Protein AF-0000000085126421 (afdb_homodimer)

pLDDT: mean 94.34, std 12.96, range [20.88, 98.94]

Sequence (700 aa):
MHEAPRPALPPIGCNGSGVQRSSRHQPIGLQELPIREQFRLVSETGVFDCFDRLPLRHQLADHESAIAEFKLPVHTASWFYRLGEDEVLLAGNLRICREIGVRCHNIMTFKHHRDGHVLSDVEIAEHYLRVYDDAMGLGVEPSFALHVNTWTEDFLRVRSVAGRVQARGVPFHFTLDYSHVNFKIGNPAELDRSGVRRLLERGELALDPFEPGSLCEQWLDMGIVRWAQLRAAGPNQPLNLWHRNEDGSPGRGIQYPMLRPGPGEWHSPWHAYLLEPSKEAIRKVLACHHAQPHSPLRYLTTEFTNLPDYGLGAGYDLLEQNVAAARFMRQAWDEICTRPVLRASCEGASMHEAPRPALPPIGCNGSGVQRSSRHQPIGLQELPIREQFRLVSETGVFDCFDRLPLRHQLADHESAIAEFKLPVHTASWFYRLGEDEVLLAGNLRICREIGVRCHNIMTFKHHRDGHVLSDVEIAEHYLRVYDDAMGLGVEPSFALHVNTWTEDFLRVRSVAGRVQARGVPFHFTLDYSHVNFKIGNPAELDRSGVRRLLERGELALDPFEPGSLCEQWLDMGIVRWAQLRAAGPNQPLNLWHRNEDGSPGRGIQYPMLRPGPGEWHSPWHAYLLEPSKEAIRKVLACHHAQPHSPLRYLTTEFTNLPDYGLGAGYDLLEQNVAAARFMRQAWDEICTRPVLRASCEGAS

Radius of gyration: 28.37 Å; Cα contacts (8 Å, |Δi|>4): 1391; chains: 2; bounding box: 60×85×70 Å

Nearest PDB structures (foldseek):
  4lsb-assembly1_B  TM=5.476E-01  e=4.445E-04  Burkholderia cenocepacia J2315
  5dmy-assembly1_B  TM=4.254E-01  e=6.300E-05  Bifidobacterium bifidum
  1s2w-assembly1_A  TM=4.876E-01  e=1.602E-03  Mytilus edulis
  6uaz-assembly2_B  TM=4.972E-01  e=2.705E-01  Blastomyces gilchristii
  8vpo-assembly1_A  TM=4.157E-01  e=1.171E+00  Paramaledivibacter caminithermalis

Organism: Delftia acidovorans (strain DSM 14801 / SPH-1) (NCBI:txid398578)

Structure (mmCIF, N/CA/C/O backbone):
data_AF-0000000085126421-model_v1
#
loop_
_entity.id
_entity.type
_entity.pdbx_description
1 polymer 'Xylose isomerase'
#
loop_
_atom_site.group_PDB
_atom_site.id
_atom_site.type_symbol
_atom_site.label_atom_id
_atom_site.label_alt_id
_atom_site.label_comp_id
_atom_site.label_asym_id
_atom_site.label_entity_id
_atom_site.label_seq_id
_atom_site.pdbx_PDB_ins_code
_atom_site.Cartn_x
_atom_site.Cartn_y
_atom_site.Cartn_z
_atom_site.occupancy
_atom_site.B_iso_or_equiv
_atom_site.auth_seq_id
_atom_site.auth_comp_id
_atom_site.auth_asym_id
_atom_site.auth_atom_id
_atom_site.pdbx_PDB_model_num
ATOM 1 N N . MET A 1 1 ? 16.312 2.24 -37.75 1 30.62 1 MET A N 1
ATOM 2 C CA . MET A 1 1 ? 16.25 1.363 -36.562 1 30.62 1 MET A CA 1
ATOM 3 C C . MET A 1 1 ? 14.797 1.04 -36.219 1 30.62 1 MET A C 1
ATOM 5 O O . MET A 1 1 ? 14 1.944 -36 1 30.62 1 MET A O 1
ATOM 9 N N . HIS A 1 2 ? 14.211 0.003 -36.688 1 38.09 2 HIS A N 1
ATOM 10 C CA . HIS A 1 2 ? 12.812 -0.392 -36.562 1 38.09 2 HIS A CA 1
ATOM 11 C C . HIS A 1 2 ? 12.367 -0.439 -35.125 1 38.09 2 HIS A C 1
ATOM 13 O O . HIS A 1 2 ? 13.008 -1.086 -34.281 1 38.09 2 HIS A O 1
ATOM 19 N N . GLU A 1 3 ? 11.789 0.555 -34.531 1 46.78 3 GLU A N 1
ATOM 20 C CA . GLU A 1 3 ? 11.258 0.631 -33.188 1 46.78 3 GLU A CA 1
ATOM 21 C C . GLU A 1 3 ? 10.492 -0.642 -32.812 1 46.78 3 GLU A C 1
ATOM 23 O O . GLU A 1 3 ? 9.609 -1.073 -33.562 1 46.78 3 GLU A O 1
ATOM 28 N N . ALA A 1 4 ? 11.141 -1.627 -32.281 1 54.75 4 ALA A N 1
ATOM 29 C CA . ALA A 1 4 ? 10.484 -2.859 -31.859 1 54.75 4 ALA A CA 1
ATOM 30 C C . ALA A 1 4 ? 9.078 -2.576 -31.344 1 54.75 4 ALA A C 1
ATOM 32 O O . ALA A 1 4 ? 8.852 -1.561 -30.672 1 54.75 4 ALA A O 1
ATOM 33 N N . PRO A 1 5 ? 8.016 -3.15 -31.922 1 63.41 5 PRO A N 1
ATOM 34 C CA . PRO A 1 5 ? 6.621 -2.92 -31.531 1 63.41 5 PRO A CA 1
ATOM 35 C C . PRO A 1 5 ? 6.414 -2.982 -30.031 1 63.41 5 PRO A C 1
ATOM 37 O O . PRO A 1 5 ? 7.113 -3.725 -29.328 1 63.41 5 PRO A O 1
ATOM 40 N N . ARG A 1 6 ? 5.77 -2.088 -29.406 1 74.69 6 ARG A N 1
ATOM 41 C CA . ARG A 1 6 ? 5.387 -2.031 -28 1 74.69 6 ARG A CA 1
ATOM 42 C C . ARG A 1 6 ? 4.617 -3.283 -27.594 1 74.69 6 ARG A C 1
ATOM 44 O O . ARG A 1 6 ? 3.723 -3.732 -28.312 1 74.69 6 ARG A O 1
ATOM 51 N N . PRO A 1 7 ? 5.098 -4.004 -26.547 1 88.31 7 PRO A N 1
ATOM 52 C CA . PRO A 1 7 ? 4.387 -5.211 -26.109 1 88.31 7 PRO A CA 1
ATOM 53 C C . PRO A 1 7 ? 2.904 -4.961 -25.859 1 88.31 7 PRO A C 1
ATOM 55 O O . PRO A 1 7 ? 2.514 -3.838 -25.516 1 88.31 7 PRO A O 1
ATOM 58 N N . ALA A 1 8 ? 2.109 -5.926 -26.172 1 93.81 8 ALA A N 1
ATOM 59 C CA . ALA A 1 8 ? 0.681 -5.867 -25.875 1 93.81 8 ALA A CA 1
ATOM 60 C C . ALA A 1 8 ? 0.367 -6.547 -24.547 1 93.81 8 ALA A C 1
ATOM 62 O O . ALA A 1 8 ? 1.129 -7.398 -24.078 1 93.81 8 ALA A O 1
ATOM 63 N N . LEU A 1 9 ? -0.676 -6.078 -23.938 1 97.44 9 LEU A N 1
ATOM 64 C CA . LEU A 1 9 ? -1.146 -6.754 -22.719 1 97.44 9 LEU A CA 1
ATOM 65 C C . LEU A 1 9 ? -1.533 -8.195 -23.031 1 97.44 9 LEU A C 1
ATOM 67 O O . LEU A 1 9 ? -2.303 -8.453 -23.953 1 97.44 9 LEU A O 1
ATOM 71 N N . PRO A 1 10 ? -1.007 -9.18 -22.328 1 97.88 10 PRO A N 1
ATOM 72 C CA . PRO A 1 10 ? -1.452 -10.555 -22.531 1 97.88 10 PRO A CA 1
ATOM 73 C C . PRO A 1 10 ? -2.938 -10.75 -22.234 1 97.88 10 PRO A C 1
ATOM 75 O O . PRO A 1 10 ? -3.545 -9.922 -21.562 1 97.88 10 PRO A O 1
ATOM 78 N N . PRO A 1 11 ? -3.475 -11.812 -22.781 1 97.94 11 PRO A N 1
ATOM 79 C CA . PRO A 1 11 ? -4.867 -12.102 -22.438 1 97.94 11 PRO A CA 1
ATOM 80 C C . PRO A 1 11 ? -5.07 -12.336 -20.938 1 97.94 11 PRO A C 1
ATOM 82 O O . PRO A 1 11 ? -4.207 -12.914 -20.281 1 97.94 11 PRO A O 1
ATOM 85 N N . ILE A 1 12 ? -6.199 -11.906 -20.453 1 98.88 12 ILE A N 1
ATOM 86 C CA . ILE A 1 12 ? -6.562 -12.102 -19.062 1 98.88 12 ILE A CA 1
ATOM 87 C C . ILE A 1 12 ? -7.645 -13.172 -18.953 1 98.88 12 ILE A C 1
ATOM 89 O O . ILE A 1 12 ? -8.727 -13.031 -19.531 1 98.88 12 ILE A O 1
ATOM 93 N N . GLY A 1 13 ? -7.34 -14.195 -18.25 1 98.81 13 GLY A N 1
ATOM 94 C CA . GLY A 1 13 ? -8.289 -15.281 -18.062 1 98.81 13 GLY A CA 1
ATOM 95 C C . GLY A 1 13 ? -8.891 -15.32 -16.672 1 98.81 13 GLY A C 1
ATOM 96 O O . GLY A 1 13 ? -8.289 -14.836 -15.719 1 98.81 13 GLY A O 1
ATOM 97 N N . CYS A 1 14 ? -10.055 -15.938 -16.562 1 98.75 14 CYS A N 1
ATOM 98 C CA . CYS A 1 14 ? -10.727 -16.156 -15.281 1 98.75 14 CYS A CA 1
ATOM 99 C C . CYS A 1 14 ? -10.602 -17.609 -14.836 1 98.75 14 CYS A C 1
ATOM 101 O O . CYS A 1 14 ? -10.969 -18.516 -15.578 1 98.75 14 CYS A O 1
ATOM 103 N 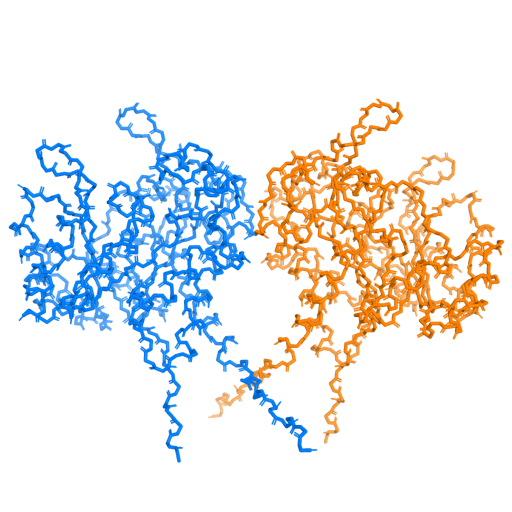N . ASN A 1 15 ? -10.125 -17.781 -13.68 1 98.38 15 ASN A N 1
ATOM 104 C CA . ASN A 1 15 ? -10.102 -19.141 -13.148 1 98.38 15 ASN A CA 1
ATOM 105 C C . ASN A 1 15 ? -11.516 -19.688 -12.945 1 98.38 15 ASN A C 1
ATOM 107 O O . ASN A 1 15 ? -12.359 -19.016 -12.344 1 98.38 15 ASN A O 1
ATOM 111 N N . GLY A 1 16 ? -11.742 -20.875 -13.312 1 97.56 16 GLY A N 1
ATOM 112 C CA . GLY A 1 16 ? -13.07 -21.469 -13.281 1 97.56 16 GLY A CA 1
ATOM 113 C C . GLY A 1 16 ? -13.609 -21.641 -11.867 1 97.56 16 GLY A C 1
ATOM 114 O O . GLY A 1 16 ? -14.812 -21.562 -11.648 1 97.56 16 GLY A O 1
ATOM 115 N N . SER A 1 17 ? -12.734 -21.844 -10.914 1 97.25 17 SER A N 1
ATOM 116 C CA . SER A 1 17 ? -13.148 -22.062 -9.531 1 97.25 17 SER A CA 1
ATOM 117 C C . SER A 1 17 ? -13.672 -20.781 -8.898 1 97.25 17 SER A C 1
ATOM 119 O O . SER A 1 17 ? -14.281 -20.812 -7.824 1 97.25 17 SER A O 1
ATOM 121 N N . GLY A 1 18 ? -13.477 -19.734 -9.594 1 98.12 18 GLY A N 1
ATOM 122 C CA . GLY A 1 18 ? -13.898 -18.438 -9.07 1 98.12 18 GLY A CA 1
ATOM 123 C C . GLY A 1 18 ? -15.211 -17.953 -9.641 1 98.12 18 GLY A C 1
ATOM 124 O O . GLY A 1 18 ? -15.641 -16.828 -9.367 1 98.12 18 GLY A O 1
ATOM 125 N N . VAL A 1 19 ? -15.883 -18.828 -10.445 1 98.62 19 VAL A N 1
ATOM 126 C CA . VAL A 1 19 ? -17.078 -18.375 -11.148 1 98.62 19 VAL A CA 1
ATOM 127 C C . VAL A 1 19 ? -18.312 -18.719 -10.328 1 98.62 19 VAL A C 1
ATOM 129 O O . VAL A 1 19 ? -19.031 -19.672 -10.633 1 98.62 19 VAL A O 1
ATOM 132 N N . GLN A 1 20 ? -18.547 -17.922 -9.336 1 98.12 20 GLN A N 1
ATOM 133 C CA . GLN A 1 20 ? -19.703 -18.062 -8.469 1 98.12 20 GLN A CA 1
ATOM 134 C C . GLN A 1 20 ? -20.281 -16.688 -8.086 1 98.12 20 GLN A C 1
ATOM 136 O O . GLN A 1 20 ? -19.547 -15.812 -7.629 1 98.12 20 GLN A O 1
ATOM 141 N N . ARG A 1 21 ? -21.578 -16.562 -8.344 1 97.81 21 ARG A N 1
ATOM 142 C CA . ARG A 1 21 ? -22.281 -15.406 -7.816 1 97.81 21 ARG A CA 1
ATOM 143 C C . ARG A 1 21 ? -22.734 -15.641 -6.375 1 97.81 21 ARG A C 1
ATOM 145 O O . ARG A 1 21 ? -23.922 -15.82 -6.109 1 97.81 21 ARG A O 1
ATOM 152 N N . SER A 1 22 ? -21.844 -15.57 -5.461 1 98.12 22 SER A N 1
ATOM 153 C CA . SER A 1 22 ? -22.078 -15.82 -4.043 1 98.12 22 SER A CA 1
ATOM 154 C C . SER A 1 22 ? -22.516 -14.547 -3.326 1 98.12 22 SER A C 1
ATOM 156 O O . SER A 1 22 ? -22.406 -13.445 -3.879 1 98.12 22 SER A O 1
ATOM 158 N N . SER A 1 23 ? -23.062 -14.734 -2.191 1 97.44 23 SER A N 1
ATOM 159 C CA . SER A 1 23 ? -23.562 -13.664 -1.326 1 97.44 23 SER A CA 1
ATOM 160 C C . SER A 1 23 ? -23.594 -14.102 0.133 1 97.44 23 SER A C 1
ATOM 162 O O . SER A 1 23 ? -23.266 -15.25 0.448 1 97.44 23 SER A O 1
ATOM 164 N N . ARG A 1 24 ? -23.953 -13.211 0.945 1 95.75 24 ARG A N 1
ATOM 165 C CA . ARG A 1 24 ? -24.078 -13.531 2.363 1 95.75 24 ARG A CA 1
ATOM 166 C C . ARG A 1 24 ? -25.109 -14.641 2.586 1 95.75 24 ARG A C 1
ATOM 168 O O . ARG A 1 24 ? -24.953 -15.461 3.488 1 95.75 24 ARG A O 1
ATOM 175 N N . HIS A 1 25 ? -26.109 -14.656 1.775 1 96.5 25 HIS A N 1
ATOM 176 C CA . HIS A 1 25 ? -27.188 -15.633 1.921 1 96.5 25 HIS A CA 1
ATOM 177 C C . HIS A 1 25 ? -26.844 -16.938 1.202 1 96.5 25 HIS A C 1
ATOM 179 O O . HIS A 1 25 ? -27.438 -17.984 1.49 1 96.5 25 HIS A O 1
ATOM 185 N N . GLN A 1 26 ? -25.984 -16.859 0.257 1 97.38 26 GLN A N 1
ATOM 186 C CA . GLN A 1 26 ? -25.422 -18 -0.453 1 97.38 26 GLN A CA 1
ATOM 187 C C . GLN A 1 26 ? -23.906 -17.922 -0.554 1 97.38 26 GLN A C 1
ATOM 189 O O . GLN A 1 26 ? -23.375 -17.625 -1.625 1 97.38 26 GLN A O 1
ATOM 194 N N . PRO A 1 27 ? -23.266 -18.234 0.521 1 98.06 27 PRO A N 1
ATOM 195 C CA . PRO A 1 27 ? -21.812 -18.047 0.583 1 98.06 27 PRO A CA 1
ATOM 196 C C . PRO A 1 27 ? -21.062 -18.922 -0.417 1 98.06 27 PRO A C 1
ATOM 198 O O . PRO A 1 27 ? -21.641 -19.828 -1.01 1 98.06 27 PRO A O 1
ATOM 201 N N . ILE A 1 28 ? -19.859 -18.625 -0.617 1 98.5 28 ILE A N 1
ATOM 202 C CA . ILE A 1 28 ? -18.984 -19.375 -1.52 1 98.5 28 ILE A CA 1
ATOM 203 C C . ILE A 1 28 ? -18.953 -20.844 -1.108 1 98.5 28 ILE A C 1
ATOM 205 O O . ILE A 1 28 ? -18.672 -21.156 0.05 1 98.5 28 ILE A O 1
ATOM 209 N N . GLY A 1 29 ? -19.266 -21.641 -2.041 1 98 29 GLY A N 1
ATOM 210 C CA . GLY A 1 29 ? -19.281 -23.078 -1.791 1 98 29 GLY A CA 1
ATOM 211 C C . GLY A 1 29 ? -18.312 -23.844 -2.678 1 98 29 GLY A C 1
ATOM 212 O O . GLY A 1 29 ? -17.766 -23.297 -3.635 1 98 29 GLY A O 1
ATOM 213 N N . LEU A 1 30 ? -18.125 -25.109 -2.377 1 97.06 30 LEU A N 1
ATOM 214 C CA . LEU A 1 30 ? -17.219 -25.953 -3.127 1 97.06 30 LEU A CA 1
ATOM 215 C C . LEU A 1 30 ? -17.844 -26.406 -4.438 1 97.06 30 LEU A C 1
ATOM 217 O O . LEU A 1 30 ? -17.141 -26.719 -5.398 1 97.06 30 LEU A O 1
ATOM 221 N N . GLN A 1 31 ? -19.172 -26.469 -4.422 1 96.44 31 GLN A N 1
ATOM 222 C CA . GLN A 1 31 ? -19.844 -26.922 -5.629 1 96.44 31 GLN A CA 1
ATOM 223 C C . GLN A 1 31 ? -19.812 -25.859 -6.719 1 96.44 31 GLN A C 1
ATOM 225 O O . GLN A 1 31 ? -20.25 -24.719 -6.508 1 96.44 31 GLN A O 1
ATOM 230 N N . GLU A 1 32 ? -19.312 -26.266 -7.82 1 96.06 32 GLU A N 1
ATOM 231 C CA . GLU A 1 32 ? -19.172 -25.344 -8.945 1 96.06 32 GLU A CA 1
ATOM 232 C C . GLU A 1 32 ? -20.375 -25.422 -9.875 1 96.06 32 GLU A C 1
ATOM 234 O O . GLU A 1 32 ? -21.078 -26.438 -9.898 1 96.06 32 GLU A O 1
ATOM 239 N N . LEU A 1 33 ? -20.594 -24.422 -10.586 1 96.94 33 LEU A N 1
ATOM 240 C CA . LEU A 1 33 ? -21.641 -24.391 -11.602 1 96.94 33 LEU A CA 1
ATOM 241 C C . LEU A 1 33 ? -21.297 -25.312 -12.766 1 96.94 33 LEU A C 1
ATOM 243 O O . LEU A 1 33 ? -20.125 -25.641 -12.984 1 96.94 33 LEU A O 1
ATOM 247 N N . PRO A 1 34 ? -22.359 -25.75 -13.461 1 96.5 34 PRO A N 1
ATOM 248 C CA . PRO A 1 34 ? -22.062 -26.484 -14.695 1 96.5 34 PRO A CA 1
ATOM 249 C C . PRO A 1 34 ? -21.172 -25.688 -15.656 1 96.5 34 PRO A C 1
ATOM 251 O O . PRO A 1 34 ? -21.25 -24.453 -15.68 1 96.5 34 PRO A O 1
ATOM 254 N N . ILE A 1 35 ? -20.469 -26.391 -16.469 1 97.5 35 ILE A N 1
ATOM 255 C CA . ILE A 1 35 ? -19.438 -25.797 -17.328 1 97.5 35 ILE A CA 1
ATOM 256 C C . ILE A 1 35 ? -20.047 -24.703 -18.188 1 97.5 35 ILE A C 1
ATOM 258 O O . ILE A 1 35 ? -19.531 -23.594 -18.266 1 97.5 35 ILE A O 1
ATOM 262 N N . ARG A 1 36 ? -21.125 -24.984 -18.828 1 97.94 36 ARG A N 1
ATOM 263 C CA . ARG A 1 36 ? -21.734 -24 -19.719 1 97.94 36 ARG A CA 1
ATOM 264 C C . ARG A 1 36 ? -22.078 -22.719 -18.953 1 97.94 36 ARG A C 1
ATOM 266 O O . ARG A 1 36 ? -21.891 -21.625 -19.484 1 97.94 36 ARG A O 1
ATOM 273 N N . GLU A 1 37 ? -22.609 -22.891 -17.766 1 98.25 37 GLU A N 1
ATOM 274 C CA . GLU A 1 37 ? -23.016 -21.734 -16.969 1 98.25 37 GLU A CA 1
ATOM 275 C C . GLU A 1 37 ? -21.797 -20.922 -16.547 1 98.25 37 GLU A C 1
ATOM 277 O O . GLU A 1 37 ? -21.859 -19.688 -16.5 1 98.25 37 GLU A O 1
ATOM 282 N N . GLN A 1 38 ? -20.719 -21.562 -16.234 1 98.38 38 GLN A N 1
ATOM 283 C CA . GLN A 1 38 ? -19.484 -20.859 -15.906 1 98.38 38 GLN A CA 1
ATOM 284 C C . GLN A 1 38 ? -19.031 -19.984 -17.078 1 98.38 38 GLN A C 1
ATOM 286 O O . GLN A 1 38 ? -18.781 -18.797 -16.906 1 98.38 38 GLN A O 1
ATOM 291 N N . PHE A 1 39 ? -19.047 -20.578 -18.266 1 98.62 39 PHE A N 1
ATOM 292 C CA . PHE A 1 39 ? -18.641 -19.844 -19.469 1 98.62 39 PHE A CA 1
ATOM 293 C C . PHE A 1 39 ? -19.578 -18.672 -19.719 1 98.62 39 PHE A C 1
ATOM 295 O O . PHE A 1 39 ? -19.125 -17.578 -20.047 1 98.62 39 PHE A O 1
ATOM 302 N N . ARG A 1 40 ? -20.828 -18.906 -19.547 1 98.62 40 ARG A N 1
ATOM 303 C CA . ARG A 1 40 ? -21.812 -17.859 -19.766 1 98.62 40 ARG A CA 1
ATOM 304 C C . ARG A 1 40 ? -21.562 -16.672 -18.859 1 98.62 40 ARG A C 1
ATOM 306 O O . ARG A 1 40 ? -21.484 -15.523 -19.312 1 98.62 40 ARG A O 1
ATOM 313 N N . LEU A 1 41 ? -21.391 -16.906 -17.594 1 98.62 41 LEU A N 1
ATOM 314 C CA . LEU A 1 41 ? -21.203 -15.852 -16.609 1 98.62 41 LEU A CA 1
ATOM 315 C C . LEU A 1 41 ? -19.938 -15.062 -16.875 1 98.62 41 LEU A C 1
ATOM 317 O O . LEU A 1 41 ? -19.938 -13.828 -16.828 1 98.62 41 LEU A O 1
ATOM 321 N N . VAL A 1 42 ? -18.875 -15.789 -17.188 1 98.75 42 VAL A N 1
ATOM 322 C CA . VAL A 1 42 ? -17.609 -15.125 -17.469 1 98.75 42 VAL A CA 1
ATOM 323 C C . VAL A 1 42 ? -17.734 -14.266 -18.719 1 98.75 42 VAL A C 1
ATOM 325 O O . VAL A 1 42 ? -17.312 -13.109 -18.734 1 98.75 42 VAL A O 1
ATOM 328 N N . SER A 1 43 ? -18.344 -14.828 -19.766 1 98.31 43 SER A N 1
ATOM 329 C CA . SER A 1 43 ? -18.531 -14.094 -21.016 1 98.31 43 SER A CA 1
ATOM 330 C C . SER A 1 43 ? -19.359 -12.828 -20.797 1 98.31 43 SER A C 1
ATOM 332 O O . SER A 1 43 ? -19.062 -11.781 -21.375 1 98.31 43 SER A O 1
ATOM 334 N N . GLU A 1 44 ? -20.328 -12.875 -19.953 1 98.06 44 GLU A N 1
ATOM 335 C CA . GLU A 1 44 ? -21.25 -11.773 -19.703 1 98.06 44 GLU A CA 1
ATOM 336 C C . GLU A 1 44 ? -20.562 -10.609 -19 1 98.06 44 GLU A C 1
ATOM 338 O O . GLU A 1 44 ? -21.016 -9.469 -19.078 1 98.06 44 GLU A O 1
ATOM 343 N N . THR A 1 45 ? -19.531 -10.898 -18.25 1 98.19 45 THR A N 1
ATOM 344 C CA . THR A 1 45 ? -18.828 -9.828 -17.562 1 98.19 45 THR A CA 1
ATOM 345 C C . THR A 1 45 ? -18.172 -8.875 -18.562 1 98.19 45 THR A C 1
ATOM 347 O O . THR A 1 45 ? -17.984 -7.691 -18.25 1 98.19 45 THR A O 1
ATOM 350 N N . GLY A 1 46 ? -17.641 -9.406 -19.703 1 97.94 46 GLY A N 1
ATOM 351 C CA . GLY A 1 46 ? -17.047 -8.609 -20.766 1 97.94 46 GLY A CA 1
ATOM 352 C C . GLY A 1 46 ? -15.609 -8.203 -20.484 1 97.94 46 GLY A C 1
ATOM 353 O O . GLY A 1 46 ? -15.023 -7.422 -21.234 1 97.94 46 GLY A O 1
ATOM 354 N N . VAL A 1 47 ? -15.016 -8.766 -19.453 1 98.38 47 VAL A N 1
ATOM 355 C CA . VAL A 1 47 ? -13.719 -8.219 -19.062 1 98.38 47 VAL A CA 1
ATOM 356 C C . VAL A 1 47 ? -12.633 -9.273 -19.266 1 98.38 47 VAL A C 1
ATOM 358 O O . VAL A 1 47 ? -11.438 -8.961 -19.188 1 98.38 47 VAL A O 1
ATOM 361 N N . PHE A 1 48 ? -13 -10.477 -19.594 1 98.81 48 PHE A N 1
ATOM 362 C CA . PHE A 1 48 ? -12.031 -11.562 -19.719 1 98.81 48 PHE A CA 1
ATOM 363 C C . PHE A 1 48 ? -11.836 -11.945 -21.188 1 98.81 48 PHE A C 1
ATOM 365 O O . PHE A 1 48 ? -12.773 -11.891 -21.984 1 98.81 48 PHE A O 1
ATOM 372 N N . ASP A 1 49 ? -10.656 -12.359 -21.484 1 98.5 49 ASP A N 1
ATOM 373 C CA . ASP A 1 49 ? -10.289 -12.758 -22.844 1 98.5 49 ASP A CA 1
ATOM 374 C C . ASP A 1 49 ? -10.305 -14.281 -22.984 1 98.5 49 ASP A C 1
ATOM 376 O O . ASP A 1 49 ? -10.375 -14.797 -24.109 1 98.5 49 ASP A O 1
ATOM 380 N N . CYS A 1 50 ? -10.18 -14.969 -21.953 1 98.5 50 CYS A N 1
ATOM 381 C CA . CYS A 1 50 ? -10.086 -16.422 -21.969 1 98.5 50 CYS A CA 1
ATOM 382 C C . CYS A 1 50 ? -10.547 -17.016 -20.656 1 98.5 50 CYS A C 1
ATOM 384 O O . CYS A 1 50 ? -10.992 -16.297 -19.766 1 98.5 50 CYS A O 1
ATOM 386 N N . PHE A 1 51 ? -10.648 -18.312 -20.672 1 98.06 51 PHE A N 1
ATOM 387 C CA . PHE A 1 51 ? -11.039 -19.094 -19.5 1 98.06 51 PHE A CA 1
ATOM 388 C C . PHE A 1 51 ? -9.898 -19.984 -19.031 1 98.06 51 PHE A C 1
ATOM 390 O O . PHE A 1 51 ? -9.109 -20.469 -19.844 1 98.06 51 PHE A O 1
ATOM 397 N N . ASP A 1 52 ? -9.688 -20.078 -17.703 1 98.19 52 ASP A N 1
ATOM 398 C CA . ASP A 1 52 ? -8.641 -20.906 -17.094 1 98.19 52 ASP A CA 1
ATOM 399 C C . ASP A 1 52 ? -9.242 -22.094 -16.375 1 98.19 52 ASP A C 1
ATOM 401 O O . ASP A 1 52 ? -9.773 -21.953 -15.266 1 98.19 52 ASP A O 1
ATOM 405 N N . ARG A 1 53 ? -9.094 -23.25 -17 1 96.5 53 ARG A N 1
ATOM 406 C CA . ARG A 1 53 ? -9.688 -24.453 -16.422 1 96.5 53 ARG A CA 1
ATOM 407 C C . ARG A 1 53 ? -9.172 -25.719 -17.125 1 96.5 53 ARG A C 1
ATOM 409 O O . ARG A 1 53 ? -9.102 -25.75 -18.359 1 96.5 53 ARG A O 1
ATOM 416 N N . LEU A 1 54 ? -8.789 -26.656 -16.344 1 96.94 54 LEU A N 1
ATOM 417 C CA . LEU A 1 54 ? -8.523 -27.984 -16.891 1 96.94 54 LEU A CA 1
ATOM 418 C C . LEU A 1 54 ? -9.797 -28.828 -16.906 1 96.94 54 LEU A C 1
ATOM 420 O O . LEU A 1 54 ? -10.328 -29.172 -15.852 1 96.94 54 LEU A O 1
ATOM 424 N N . PRO A 1 55 ? -10.289 -29.219 -18.062 1 94.5 55 PRO A N 1
ATOM 425 C CA . PRO A 1 55 ? -11.477 -30.078 -18.094 1 94.5 55 PRO A CA 1
ATOM 426 C C . PRO A 1 55 ? -11.203 -31.484 -17.547 1 94.5 55 PRO A C 1
ATOM 428 O O . PRO A 1 55 ? -10.125 -32.031 -17.75 1 94.5 55 PRO A O 1
ATOM 431 N N . LEU A 1 56 ? -12.195 -31.953 -16.891 1 92.31 56 LEU A N 1
ATOM 432 C CA . LEU A 1 56 ? -12.211 -33.406 -16.688 1 92.31 56 LEU A CA 1
ATOM 433 C C . LEU A 1 56 ? -12.547 -34.125 -18 1 92.31 56 LEU A C 1
ATOM 435 O O . LEU A 1 56 ? -13.25 -33.562 -18.844 1 92.31 56 LEU A O 1
ATOM 439 N N . ARG A 1 57 ? -12.023 -35.281 -18.094 1 91.69 57 ARG A N 1
ATOM 440 C CA . ARG A 1 57 ? -12.195 -36 -19.344 1 91.69 57 ARG A CA 1
ATOM 441 C C . ARG A 1 57 ? -13.664 -36.094 -19.734 1 91.69 57 ARG A C 1
ATOM 443 O O . ARG A 1 57 ? -14.008 -35.906 -20.906 1 91.69 57 ARG A O 1
ATOM 450 N N . HIS A 1 58 ? -14.547 -36.312 -18.766 1 92.31 58 HIS A N 1
ATOM 451 C CA . HIS A 1 58 ? -15.961 -36.531 -19.062 1 92.31 58 HIS A CA 1
ATOM 452 C C . HIS A 1 58 ? -16.641 -35.188 -19.359 1 92.31 58 HIS A C 1
ATOM 454 O O . HIS A 1 58 ? -17.797 -35.156 -19.812 1 92.31 58 HIS A O 1
ATOM 460 N N . GLN A 1 59 ? -15.93 -34.125 -19.156 1 94.25 59 GLN A N 1
ATOM 461 C CA . GLN A 1 59 ? -16.5 -32.812 -19.391 1 94.25 59 GLN A CA 1
ATOM 462 C C . GLN A 1 59 ? -15.938 -32.156 -20.656 1 94.25 59 GLN A C 1
ATOM 464 O O . GLN A 1 59 ? -16.188 -30.984 -20.938 1 94.25 59 GLN A O 1
ATOM 469 N N . LEU A 1 60 ? -15.141 -32.875 -21.391 1 95.62 60 LEU A N 1
ATOM 470 C CA . LEU A 1 60 ? -14.445 -32.344 -22.547 1 95.62 60 LEU A CA 1
ATOM 471 C C . LEU A 1 60 ? -15.438 -31.781 -23.578 1 95.62 60 LEU A C 1
ATOM 473 O O . LEU A 1 60 ? -15.258 -30.688 -24.094 1 95.62 60 LEU A O 1
ATOM 477 N N . ALA A 1 61 ? -16.438 -32.531 -23.828 1 95.62 61 ALA A N 1
ATOM 478 C CA . ALA A 1 61 ? -17.438 -32.125 -24.812 1 95.62 61 ALA A CA 1
ATOM 479 C C . ALA A 1 61 ? -18.141 -30.844 -24.375 1 95.62 61 ALA A C 1
ATOM 481 O O . ALA A 1 61 ? -18.438 -29.984 -25.203 1 95.62 61 ALA A O 1
ATOM 482 N N . ASP A 1 62 ? -18.438 -30.734 -23.125 1 96.88 62 ASP A N 1
ATOM 483 C CA . ASP A 1 62 ? -19.078 -29.547 -22.578 1 96.88 62 ASP A CA 1
ATOM 484 C C . ASP A 1 62 ? -18.188 -28.312 -22.766 1 96.88 62 ASP A C 1
ATOM 486 O O . ASP A 1 62 ? -18.672 -27.234 -23.109 1 96.88 62 ASP A O 1
ATOM 490 N N . HIS A 1 63 ? -16.922 -28.516 -22.547 1 97.31 63 HIS A N 1
ATOM 491 C CA . HIS A 1 63 ? -15.969 -27.422 -22.719 1 97.31 63 HIS A CA 1
ATOM 492 C C . HIS A 1 63 ? -15.891 -27 -24.188 1 97.31 63 HIS A C 1
ATOM 494 O O . HIS A 1 63 ? -15.93 -25.797 -24.484 1 97.31 63 HIS A O 1
ATOM 500 N N . GLU A 1 64 ? -15.789 -27.938 -25.062 1 97.19 64 GLU A N 1
ATOM 501 C CA . GLU A 1 64 ? -15.711 -27.641 -26.484 1 97.19 64 GLU A CA 1
ATOM 502 C C . GLU A 1 64 ? -16.938 -26.859 -26.938 1 97.19 64 GLU A C 1
ATOM 504 O O . GLU A 1 64 ? -16.812 -25.859 -27.656 1 97.19 64 GLU A O 1
ATOM 509 N N . SER A 1 65 ? -18.062 -27.328 -26.484 1 97.88 65 SER A N 1
ATOM 510 C CA . SER A 1 65 ? -19.297 -26.672 -26.844 1 97.88 65 SER A CA 1
ATOM 511 C C . SER A 1 65 ? -19.359 -25.25 -26.281 1 97.88 65 SER A C 1
ATOM 513 O O . SER A 1 65 ? -19.781 -24.328 -26.969 1 97.88 65 SER A O 1
ATOM 515 N N . ALA A 1 66 ? -18.969 -25.094 -25.047 1 98.19 66 ALA A N 1
ATOM 516 C CA . ALA A 1 66 ? -19 -23.781 -24.406 1 98.19 66 ALA A CA 1
ATOM 517 C C . ALA A 1 66 ? -18.016 -22.828 -25.047 1 98.19 66 ALA A C 1
ATOM 519 O O . ALA A 1 66 ? -18.312 -21.656 -25.25 1 98.19 66 ALA A O 1
ATOM 520 N N . ILE A 1 67 ? -16.812 -23.297 -25.391 1 97.94 67 ILE A N 1
ATOM 521 C CA . ILE A 1 67 ? -15.797 -22.5 -26.062 1 97.94 67 ILE A CA 1
ATOM 522 C C . ILE A 1 67 ? -16.359 -21.938 -27.359 1 97.94 67 ILE A C 1
ATOM 524 O O . ILE A 1 67 ? -16.234 -20.75 -27.641 1 97.94 67 ILE A O 1
ATOM 528 N N . ALA A 1 68 ? -16.984 -22.844 -28.125 1 97.69 68 ALA A N 1
ATOM 529 C CA . ALA A 1 68 ? -17.562 -22.453 -29.406 1 97.69 68 ALA A CA 1
ATOM 530 C C . ALA A 1 68 ? -18.719 -21.469 -29.219 1 97.69 68 ALA A C 1
ATOM 532 O O . ALA A 1 68 ? -18.812 -20.484 -29.938 1 97.69 68 ALA A O 1
ATOM 533 N N . GLU A 1 69 ? -19.547 -21.766 -28.281 1 98.44 69 GLU A N 1
ATOM 534 C CA . GLU A 1 69 ? -20.766 -20.984 -28.078 1 98.44 69 GLU A CA 1
ATOM 535 C C . GLU A 1 69 ? -20.438 -19.578 -27.594 1 98.44 69 GLU A C 1
ATOM 537 O O . GLU A 1 69 ? -21 -18.594 -28.094 1 98.44 69 GLU A O 1
ATOM 542 N N . PHE A 1 70 ? -19.5 -19.406 -26.672 1 98.25 70 PHE A N 1
ATOM 543 C CA . PHE A 1 70 ? -19.281 -18.125 -26.016 1 98.25 70 PHE A CA 1
ATOM 544 C C . PHE A 1 70 ? -18.016 -17.469 -26.547 1 98.25 70 PHE A C 1
ATOM 546 O O . PHE A 1 70 ? -17.656 -16.375 -26.094 1 98.25 70 PHE A O 1
ATOM 553 N N . LYS A 1 71 ? -17.312 -18.109 -27.422 1 96.94 71 LYS A N 1
ATOM 554 C CA . LYS A 1 71 ? -16.078 -17.594 -28.031 1 96.94 71 LYS A CA 1
ATOM 555 C C . LYS A 1 71 ? -15.07 -17.203 -26.953 1 96.94 71 LYS A C 1
ATOM 557 O O . LYS A 1 71 ? -14.469 -16.125 -27.031 1 96.94 71 LYS A O 1
ATOM 562 N N . LEU A 1 72 ? -15.016 -18.016 -25.969 1 97.81 72 LEU A N 1
ATOM 563 C CA . LEU A 1 72 ? -14.086 -17.875 -24.859 1 97.81 72 LEU A CA 1
ATOM 564 C C . LEU A 1 72 ? -13.117 -19.047 -24.797 1 97.81 72 LEU A C 1
ATOM 566 O O . LEU A 1 72 ? -13.445 -20.094 -24.219 1 97.81 72 LEU A O 1
ATOM 570 N N . PRO A 1 73 ? -11.953 -18.828 -25.391 1 97.81 73 PRO A N 1
ATOM 571 C CA . PRO A 1 73 ? -11.008 -19.953 -25.422 1 97.81 73 PRO A CA 1
ATOM 572 C C . PRO A 1 73 ? -10.461 -20.312 -24.047 1 97.81 73 PRO A C 1
ATOM 574 O O . PRO A 1 73 ? -10.469 -19.469 -23.141 1 97.81 73 PRO A O 1
ATOM 577 N N . VAL A 1 74 ? -10.023 -21.531 -23.875 1 97.88 74 VAL A N 1
ATOM 578 C CA . VAL A 1 74 ? -9.281 -21.984 -22.703 1 97.88 74 VAL A CA 1
ATOM 579 C C . VAL A 1 74 ? -7.785 -22.031 -23.031 1 97.88 74 VAL A C 1
ATOM 581 O O . VAL A 1 74 ? -7.309 -22.953 -23.688 1 97.88 74 VAL A O 1
ATOM 584 N N . HIS A 1 75 ? -7.043 -21.047 -22.516 1 96.88 75 HIS A N 1
ATOM 585 C CA . HIS A 1 75 ? -5.629 -20.938 -22.859 1 96.88 75 HIS A CA 1
ATOM 586 C C . HIS A 1 75 ? -4.754 -21.562 -21.781 1 96.88 75 HIS A C 1
ATOM 588 O O . HIS A 1 75 ? -3.613 -21.953 -22.047 1 96.88 75 HIS A O 1
ATOM 594 N N . THR A 1 76 ? -5.348 -21.625 -20.578 1 98.5 76 THR A N 1
ATOM 595 C CA . THR A 1 76 ? -4.527 -22.016 -19.438 1 98.5 76 THR A CA 1
ATOM 596 C C . THR A 1 76 ? -5.254 -23.062 -18.578 1 98.5 76 THR A C 1
ATOM 598 O O . THR A 1 76 ? -6.484 -23.078 -18.547 1 98.5 76 THR A O 1
ATOM 601 N N . ALA A 1 77 ? -4.461 -23.891 -17.984 1 98.25 77 ALA A N 1
ATOM 602 C CA . ALA A 1 77 ? -4.973 -24.922 -17.094 1 98.25 77 ALA A CA 1
ATOM 603 C C . ALA A 1 77 ? -3.965 -25.234 -16 1 98.25 77 ALA A C 1
ATOM 605 O O . ALA A 1 77 ? -2.76 -25.047 -16.172 1 98.25 77 ALA A O 1
ATOM 606 N N . SER A 1 78 ? -4.488 -25.656 -14.867 1 98.12 78 SER A N 1
ATOM 607 C CA . SER A 1 78 ? -3.629 -25.953 -13.727 1 98.12 78 SER A CA 1
ATOM 608 C C . SER A 1 78 ? -4.039 -27.266 -13.055 1 98.12 78 SER A C 1
ATOM 610 O O . SER A 1 78 ? -5.211 -27.656 -13.102 1 98.12 78 SER A O 1
ATOM 612 N N . TRP A 1 79 ? -3.043 -27.938 -12.516 1 98 79 TRP A N 1
ATOM 613 C CA . TRP A 1 79 ? -3.344 -29.109 -11.703 1 98 79 TRP A CA 1
ATOM 614 C C . TRP A 1 79 ? -2.197 -29.422 -10.75 1 98 79 TRP A C 1
ATOM 616 O O . TRP A 1 79 ? -1.092 -28.891 -10.906 1 98 79 TRP A O 1
ATOM 626 N N . PHE A 1 80 ? -2.506 -30.281 -9.75 1 97.94 80 PHE A N 1
ATOM 627 C CA . PHE A 1 80 ? -1.524 -30.766 -8.789 1 97.94 80 PHE A CA 1
ATOM 628 C C . PHE A 1 80 ? -1.019 -32.156 -9.188 1 97.94 80 PHE A C 1
ATOM 630 O O . PHE A 1 80 ? -1.786 -32.969 -9.68 1 97.94 80 PHE A O 1
ATOM 637 N N . TYR A 1 81 ? 0.258 -32.375 -8.93 1 98.44 81 TYR A N 1
ATOM 638 C CA . TYR A 1 81 ? 0.843 -33.688 -9.219 1 98.44 81 TYR A CA 1
ATOM 639 C C . TYR A 1 81 ? 1.812 -34.094 -8.125 1 98.44 81 TYR A C 1
ATOM 641 O O . TYR A 1 81 ? 2.545 -33.281 -7.582 1 98.44 81 TYR A O 1
ATOM 649 N N . ARG A 1 82 ? 1.834 -35.312 -7.828 1 98.5 82 ARG A N 1
ATOM 650 C CA . ARG A 1 82 ? 2.83 -35.938 -6.961 1 98.5 82 ARG A CA 1
ATOM 651 C C . ARG A 1 82 ? 3.768 -36.844 -7.762 1 98.5 82 ARG A C 1
ATOM 653 O O . ARG A 1 82 ? 3.322 -37.781 -8.422 1 98.5 82 ARG A O 1
ATOM 660 N N . LEU A 1 83 ? 5 -36.531 -7.688 1 98.19 83 LEU A N 1
ATOM 661 C CA . LEU A 1 83 ? 5.977 -37.344 -8.391 1 98.19 83 LEU A CA 1
ATOM 662 C C . LEU A 1 83 ? 5.98 -38.781 -7.832 1 98.19 83 LEU A C 1
ATOM 664 O O . LEU A 1 83 ? 5.934 -38.969 -6.617 1 98.19 83 LEU A O 1
ATOM 668 N N . GLY A 1 84 ? 6.039 -39.719 -8.688 1 97.88 84 GLY A N 1
ATOM 669 C CA . GLY A 1 84 ? 5.996 -41.125 -8.305 1 97.88 84 GLY A CA 1
ATOM 670 C C . GLY A 1 84 ? 4.598 -41.719 -8.344 1 97.88 84 GLY A C 1
ATOM 671 O O . GLY A 1 84 ? 4.422 -42.938 -8.227 1 97.88 84 GLY A O 1
ATOM 672 N N . GLU A 1 85 ? 3.588 -40.938 -8.586 1 98.12 85 GLU A N 1
ATOM 673 C CA . GLU A 1 85 ? 2.201 -41.375 -8.531 1 98.12 85 GLU A CA 1
ATOM 674 C C . GLU A 1 85 ? 1.407 -40.875 -9.734 1 98.12 85 GLU A C 1
ATOM 676 O O . GLU A 1 85 ? 0.614 -41.625 -10.312 1 98.12 85 GLU A O 1
ATOM 681 N N . ASP A 1 86 ? 1.681 -39.656 -10.148 1 98.19 86 ASP A N 1
ATOM 682 C CA . ASP A 1 86 ? 0.729 -38.969 -11.016 1 98.19 86 ASP A CA 1
ATOM 683 C C . ASP A 1 86 ? 1.293 -38.812 -12.422 1 98.19 86 ASP A C 1
ATOM 685 O O . ASP A 1 86 ? 0.822 -37.969 -13.188 1 98.19 86 ASP A O 1
ATOM 689 N N . GLU A 1 87 ? 2.301 -39.531 -12.82 1 97.12 87 GLU A N 1
ATOM 690 C CA . GLU A 1 87 ? 2.904 -39.406 -14.148 1 97.12 87 GLU A CA 1
ATOM 691 C C . GLU A 1 87 ? 1.893 -39.688 -15.25 1 97.12 87 GLU A C 1
ATOM 693 O O . GLU A 1 87 ? 1.834 -38.969 -16.25 1 97.12 87 GLU A O 1
ATOM 698 N N . VAL A 1 88 ? 1.135 -40.688 -15.016 1 97.44 88 VAL A N 1
ATOM 699 C CA . VAL A 1 88 ? 0.125 -41.062 -16 1 97.44 88 VAL A CA 1
ATOM 700 C C . VAL A 1 88 ? -0.954 -39.969 -16.062 1 97.44 88 VAL A C 1
ATOM 702 O O . VAL A 1 88 ? -1.405 -39.594 -17.141 1 97.44 88 VAL A O 1
ATOM 705 N N . LEU A 1 89 ? -1.334 -39.562 -14.922 1 97.69 89 LEU A N 1
ATOM 706 C CA . LEU A 1 89 ? -2.322 -38.5 -14.844 1 97.69 89 LEU A CA 1
ATOM 707 C C . LEU A 1 89 ? -1.833 -37.25 -15.57 1 97.69 89 LEU A C 1
ATOM 709 O O . LEU A 1 89 ? -2.582 -36.625 -16.344 1 97.69 89 LEU A O 1
ATOM 713 N N . LEU A 1 90 ? -0.599 -36.906 -15.344 1 98.31 90 LEU A N 1
ATOM 714 C CA . LEU A 1 90 ? -0.011 -35.719 -15.977 1 98.31 90 LEU A CA 1
ATOM 715 C C . LEU A 1 90 ? -0.006 -35.875 -17.5 1 98.31 90 LEU A C 1
ATOM 717 O O . LEU A 1 90 ? -0.407 -34.938 -18.203 1 98.31 90 LEU A O 1
ATOM 721 N N . ALA A 1 91 ? 0.405 -36.969 -17.953 1 97.62 91 ALA A N 1
ATOM 722 C CA . ALA A 1 91 ? 0.393 -37.219 -19.391 1 97.62 91 ALA A CA 1
ATOM 723 C C . ALA A 1 91 ? -1.02 -37.125 -19.969 1 97.62 91 ALA A C 1
ATOM 725 O O . ALA A 1 91 ? -1.221 -36.562 -21.047 1 97.62 91 ALA A O 1
ATOM 726 N N . GLY A 1 92 ? -1.921 -37.688 -19.234 1 97.56 92 GLY A N 1
ATOM 727 C CA . GLY A 1 92 ? -3.314 -37.594 -19.641 1 97.56 92 GLY A CA 1
ATOM 728 C C . GLY A 1 92 ? -3.826 -36.156 -19.703 1 97.56 92 GLY A C 1
ATOM 729 O O . GLY A 1 92 ? -4.516 -35.781 -20.641 1 97.56 92 GLY A O 1
ATOM 730 N N . ASN A 1 93 ? -3.504 -35.375 -18.688 1 98 93 ASN A N 1
ATOM 731 C CA . ASN A 1 93 ? -3.934 -34 -18.641 1 98 93 ASN A CA 1
ATOM 732 C C . ASN A 1 93 ? -3.32 -33.188 -19.766 1 98 93 ASN A C 1
ATOM 734 O O . ASN A 1 93 ? -3.973 -32.281 -20.312 1 98 93 ASN A O 1
ATOM 738 N N . LEU A 1 94 ? -2.066 -33.469 -20.125 1 98.12 94 LEU A N 1
ATOM 739 C CA . LEU A 1 94 ? -1.437 -32.812 -21.25 1 98.12 94 LEU A CA 1
ATOM 740 C C . LEU A 1 94 ? -2.176 -33.094 -22.562 1 98.12 94 LEU A C 1
ATOM 742 O O . LEU A 1 94 ? -2.344 -32.219 -23.391 1 98.12 94 LEU A O 1
ATOM 746 N N . ARG A 1 95 ? -2.613 -34.281 -22.703 1 97.31 95 ARG A N 1
ATOM 747 C CA . ARG A 1 95 ? -3.379 -34.625 -23.891 1 97.31 95 ARG A CA 1
ATOM 748 C C . ARG A 1 95 ? -4.715 -33.906 -23.922 1 97.31 95 ARG A C 1
ATOM 750 O O . ARG A 1 95 ? -5.156 -33.438 -24.984 1 97.31 95 ARG A O 1
ATOM 757 N N . ILE A 1 96 ? -5.324 -33.844 -22.75 1 97.44 96 ILE A N 1
ATOM 758 C CA . ILE A 1 96 ? -6.57 -33.094 -22.641 1 97.44 96 ILE A CA 1
ATOM 759 C C . ILE A 1 96 ? -6.336 -31.641 -23.031 1 97.44 96 ILE A C 1
ATOM 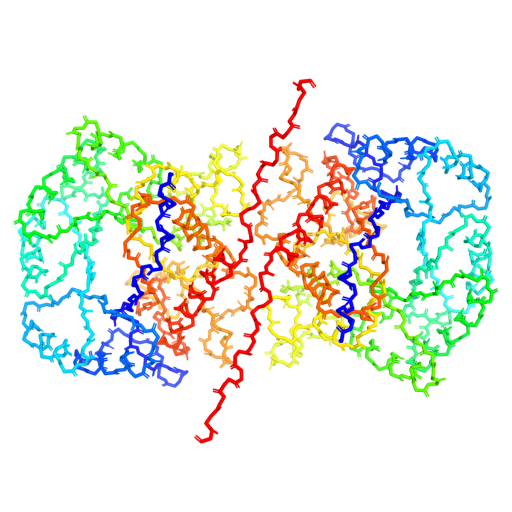761 O O . ILE A 1 96 ? -7.125 -31.047 -23.766 1 97.44 96 ILE A O 1
ATOM 765 N N . CYS A 1 97 ? -5.277 -31.062 -22.547 1 97.62 97 CYS A N 1
ATOM 766 C CA . CYS A 1 97 ? -4.914 -29.688 -22.891 1 97.62 97 CYS A CA 1
ATOM 767 C C . CYS A 1 97 ? -4.805 -29.5 -24.391 1 97.62 97 CYS A C 1
ATOM 769 O O . CYS A 1 97 ? -5.398 -28.578 -24.953 1 97.62 97 CYS A O 1
ATOM 771 N N . ARG A 1 98 ? -4.086 -30.391 -25.031 1 97.06 98 ARG A N 1
ATOM 772 C CA . ARG A 1 98 ? -3.941 -30.344 -26.484 1 97.06 98 ARG A CA 1
ATOM 773 C C . ARG A 1 98 ? -5.301 -30.391 -27.172 1 97.06 98 ARG A C 1
ATOM 775 O O . ARG A 1 98 ? -5.562 -29.609 -28.094 1 97.06 98 ARG A O 1
ATOM 782 N N . GLU A 1 99 ? -6.098 -31.203 -26.719 1 95.88 99 GLU A N 1
ATOM 783 C CA . GLU A 1 99 ? -7.383 -31.453 -27.359 1 95.88 99 GLU A CA 1
ATOM 784 C C . GLU A 1 99 ? -8.273 -30.219 -27.312 1 95.88 99 GLU A C 1
ATOM 786 O O . GLU A 1 99 ? -9.023 -29.938 -28.266 1 95.88 99 GLU A O 1
ATOM 791 N N . ILE A 1 100 ? -8.195 -29.469 -26.266 1 94.69 100 ILE A N 1
ATOM 792 C CA . ILE A 1 100 ? -9.148 -28.375 -26.141 1 94.69 100 ILE A CA 1
ATOM 793 C C . ILE A 1 100 ? -8.461 -27.047 -26.469 1 94.69 100 ILE A C 1
ATOM 795 O O . ILE A 1 100 ? -9.062 -25.984 -26.328 1 94.69 100 ILE A O 1
ATOM 799 N N . GLY A 1 101 ? -7.145 -27.062 -26.703 1 95 101 GLY A N 1
ATOM 800 C CA . GLY A 1 101 ? -6.48 -25.859 -27.188 1 95 101 GLY A CA 1
ATOM 801 C C . GLY A 1 101 ? -5.746 -25.094 -26.109 1 95 101 GLY A C 1
ATOM 802 O O . GLY A 1 101 ? -5.395 -23.938 -26.281 1 95 101 GLY A O 1
ATOM 803 N N . VAL A 1 102 ? -5.496 -25.688 -24.938 1 97.44 102 VAL A N 1
ATOM 804 C CA . VAL A 1 102 ? -4.699 -25.094 -23.891 1 97.44 102 VAL A CA 1
ATOM 805 C C . VAL A 1 102 ? -3.264 -24.891 -24.359 1 97.44 102 VAL A C 1
ATOM 807 O O . VAL A 1 102 ? -2.691 -25.781 -25 1 97.44 102 VAL A O 1
ATOM 810 N N . ARG A 1 103 ? -2.758 -23.734 -24.062 1 97 103 ARG A N 1
ATOM 811 C CA . ARG A 1 103 ? -1.421 -23.406 -24.547 1 97 103 ARG A CA 1
ATOM 812 C C . ARG A 1 103 ? -0.386 -23.547 -23.438 1 97 103 ARG A C 1
ATOM 814 O O . ARG A 1 103 ? 0.799 -23.734 -23.703 1 97 103 ARG A O 1
ATOM 821 N N . CYS A 1 104 ? -0.86 -23.422 -22.234 1 98.56 104 CYS A N 1
ATOM 822 C CA . CYS A 1 104 ? 0.061 -23.5 -21.109 1 98.56 104 CYS A CA 1
ATOM 823 C C . CYS A 1 104 ? -0.541 -24.297 -19.969 1 98.56 104 CYS A C 1
ATOM 825 O O . CYS A 1 104 ? -1.683 -24.062 -19.562 1 98.56 104 CYS A O 1
ATOM 827 N N . HIS A 1 105 ? 0.207 -25.266 -19.484 1 98.75 105 HIS A N 1
ATOM 828 C CA . HIS A 1 105 ? -0.222 -26.078 -18.359 1 98.75 105 HIS A CA 1
ATOM 829 C C . HIS A 1 105 ? 0.606 -25.781 -17.109 1 98.75 105 HIS A C 1
ATOM 831 O O . HIS A 1 105 ? 1.817 -26.016 -17.094 1 98.75 105 HIS A O 1
ATOM 837 N N . ASN A 1 106 ? -0.069 -25.188 -16.109 1 98.69 106 ASN A N 1
ATOM 838 C CA . ASN A 1 106 ? 0.535 -24.891 -14.812 1 98.69 106 ASN A CA 1
ATOM 839 C C . ASN A 1 106 ? 0.636 -26.141 -13.938 1 98.69 106 ASN A C 1
ATOM 841 O O . ASN A 1 106 ? -0.382 -26.719 -13.547 1 98.69 106 ASN A O 1
ATOM 845 N N . ILE A 1 107 ? 1.82 -26.469 -13.641 1 98.56 107 ILE A N 1
ATOM 846 C CA . ILE A 1 107 ? 2.086 -27.719 -12.938 1 98.56 107 ILE A CA 1
ATOM 847 C C . ILE A 1 107 ? 2.502 -27.438 -11.5 1 98.56 107 ILE A C 1
ATOM 849 O O . ILE A 1 107 ? 3.566 -26.859 -11.258 1 98.56 107 ILE A O 1
ATOM 853 N N . MET A 1 108 ? 1.699 -27.844 -10.586 1 98.5 108 MET A N 1
ATOM 854 C CA . MET A 1 108 ? 1.971 -27.703 -9.156 1 98.5 108 MET A CA 1
ATOM 855 C C . MET A 1 108 ? 2.412 -29.047 -8.57 1 98.5 108 MET A C 1
ATOM 857 O O . MET A 1 108 ? 1.579 -29.891 -8.258 1 98.5 108 MET A O 1
ATOM 861 N N . THR A 1 109 ? 3.699 -29.156 -8.438 1 98.56 109 THR A N 1
ATOM 862 C CA . THR A 1 109 ? 4.273 -30.406 -7.961 1 98.56 109 THR A CA 1
ATOM 863 C C . THR A 1 109 ? 4.484 -30.359 -6.449 1 98.56 109 THR A C 1
ATOM 865 O O . THR A 1 109 ? 5.133 -29.453 -5.934 1 98.56 109 THR A O 1
ATOM 868 N N . PHE A 1 110 ? 3.982 -31.328 -5.785 1 98.44 110 PHE A N 1
ATOM 869 C CA . PHE A 1 110 ? 4.102 -31.406 -4.336 1 98.44 110 PHE A CA 1
ATOM 870 C C . PHE A 1 110 ? 5.562 -31.484 -3.916 1 98.44 110 PHE A C 1
ATOM 872 O O . PHE A 1 110 ? 6.406 -31.969 -4.68 1 98.44 110 PHE A O 1
ATOM 879 N N . LYS A 1 111 ? 5.758 -31.094 -2.746 1 97.62 111 LYS A N 1
ATOM 880 C CA . LYS A 1 111 ? 7.102 -31.062 -2.17 1 97.62 111 LYS A CA 1
ATOM 881 C C . LYS A 1 111 ? 7.656 -32.469 -1.987 1 97.62 111 LYS A C 1
ATOM 883 O O . LYS A 1 111 ? 8.859 -32.688 -2.16 1 97.62 111 LYS A O 1
ATOM 888 N N . HIS A 1 112 ? 6.762 -33.406 -1.677 1 97.94 112 HIS A N 1
ATOM 889 C CA . HIS A 1 112 ? 7.191 -34.781 -1.338 1 97.94 112 HIS A CA 1
ATOM 890 C C . HIS A 1 112 ? 6.887 -35.75 -2.469 1 97.94 112 HIS A C 1
ATOM 892 O O . HIS A 1 112 ? 5.832 -35.656 -3.102 1 97.94 112 HIS A O 1
ATOM 898 N N . HIS A 1 113 ? 7.781 -36.625 -2.684 1 98.19 113 HIS A N 1
ATOM 899 C CA . HIS A 1 113 ? 7.566 -37.781 -3.553 1 98.19 113 HIS A CA 1
ATOM 900 C C . HIS A 1 113 ? 6.547 -38.75 -2.951 1 98.19 113 HIS A C 1
ATOM 902 O O . HIS A 1 113 ? 6.266 -38.688 -1.752 1 98.19 113 HIS A O 1
ATOM 908 N N . ARG A 1 114 ? 6.109 -39.594 -3.742 1 97.94 114 ARG A N 1
ATOM 909 C CA . ARG A 1 114 ? 5.164 -40.625 -3.281 1 97.94 114 ARG A CA 1
ATOM 910 C C . ARG A 1 114 ? 5.754 -41.438 -2.145 1 97.94 114 ARG A C 1
ATOM 912 O O . ARG A 1 114 ? 5.039 -41.844 -1.224 1 97.94 114 ARG A O 1
ATOM 919 N N . ASP A 1 115 ? 7.023 -41.656 -2.193 1 97.75 115 ASP A N 1
ATOM 920 C CA . ASP A 1 115 ? 7.664 -42.5 -1.198 1 97.75 115 ASP A CA 1
ATOM 921 C C . ASP A 1 115 ? 7.977 -41.719 0.076 1 97.75 115 ASP A C 1
ATOM 923 O O . ASP A 1 115 ? 8.539 -42.25 1.025 1 97.75 115 ASP A O 1
ATOM 927 N N . GLY A 1 116 ? 7.711 -40.438 0.092 1 97.5 116 GLY A N 1
ATOM 928 C CA . GLY A 1 116 ? 7.742 -39.688 1.33 1 97.5 116 GLY A CA 1
ATOM 929 C C . GLY A 1 116 ? 8.922 -38.719 1.417 1 97.5 116 GLY A C 1
ATOM 930 O O . GLY A 1 116 ? 8.906 -37.781 2.209 1 97.5 116 GLY A O 1
ATOM 931 N N . HIS A 1 117 ? 9.953 -38.875 0.615 1 97.94 117 HIS A N 1
ATOM 932 C CA . HIS A 1 117 ? 11.117 -38 0.744 1 97.94 117 HIS A CA 1
ATOM 933 C C . HIS A 1 117 ? 10.859 -36.625 0.089 1 97.94 117 HIS A C 1
ATOM 935 O O . HIS A 1 117 ? 10.008 -36.531 -0.795 1 97.94 117 HIS A O 1
ATOM 941 N N . VAL A 1 118 ? 11.555 -35.688 0.566 1 97.88 118 VAL A N 1
ATOM 942 C CA . VAL A 1 118 ? 11.5 -34.375 -0.027 1 97.88 118 VAL A CA 1
ATOM 943 C C . VAL A 1 118 ? 12.242 -34.344 -1.361 1 97.88 118 VAL A C 1
ATOM 945 O O . VAL A 1 118 ? 13.383 -34.812 -1.446 1 97.88 118 VAL A O 1
ATOM 948 N N . LEU A 1 119 ? 11.609 -33.875 -2.379 1 98.62 119 LEU A N 1
ATOM 949 C CA . LEU A 1 119 ? 12.234 -33.844 -3.697 1 98.62 119 LEU A CA 1
ATOM 950 C C . LEU A 1 119 ? 13.477 -32.938 -3.68 1 98.62 119 LEU A C 1
ATOM 952 O O . LEU A 1 119 ? 13.445 -31.859 -3.119 1 98.62 119 LEU A O 1
ATOM 956 N N . SER A 1 120 ? 14.531 -33.406 -4.281 1 98.44 120 SER A N 1
ATOM 957 C CA . SER A 1 120 ? 15.727 -32.594 -4.461 1 98.44 120 SER A CA 1
ATOM 958 C C . SER A 1 120 ? 15.578 -31.656 -5.66 1 98.44 120 SER A C 1
ATOM 960 O O . SER A 1 120 ? 14.711 -31.859 -6.512 1 98.44 120 SER A O 1
ATOM 962 N N . ASP A 1 121 ? 16.438 -30.719 -5.727 1 98.56 121 ASP A N 1
ATOM 963 C CA . ASP A 1 121 ? 16.422 -29.797 -6.863 1 98.56 121 ASP A CA 1
ATOM 964 C C . ASP A 1 121 ? 16.703 -30.531 -8.164 1 98.56 121 ASP A C 1
ATOM 966 O O . ASP A 1 121 ? 16.156 -30.188 -9.211 1 98.56 121 ASP A O 1
ATOM 970 N N . VAL A 1 122 ? 17.547 -31.5 -8.102 1 98.5 122 VAL A N 1
ATOM 971 C CA . VAL A 1 122 ? 17.891 -32.281 -9.273 1 98.5 122 VAL A CA 1
ATOM 972 C C . VAL A 1 122 ? 16.656 -33.062 -9.758 1 98.5 122 VAL A C 1
ATOM 974 O O . VAL A 1 122 ? 16.344 -33.062 -10.953 1 98.5 122 VAL A O 1
ATOM 977 N N . GLU A 1 123 ? 15.945 -33.656 -8.844 1 98.56 123 GLU A N 1
ATOM 978 C CA . GLU A 1 123 ? 14.734 -34.375 -9.188 1 98.56 123 GLU A CA 1
ATOM 979 C C . GLU A 1 123 ? 13.695 -33.469 -9.828 1 98.56 123 GLU A C 1
ATOM 981 O O . GLU A 1 123 ? 13.047 -33.844 -10.812 1 98.56 123 GLU A O 1
ATOM 986 N N . ILE A 1 124 ? 13.555 -32.344 -9.289 1 98.75 124 ILE A N 1
ATOM 987 C CA . ILE A 1 124 ? 12.578 -31.375 -9.797 1 98.75 124 ILE A CA 1
ATOM 988 C C . ILE A 1 124 ? 12.984 -30.906 -11.188 1 98.75 124 ILE A C 1
ATOM 990 O O . ILE A 1 124 ? 12.148 -30.844 -12.094 1 98.75 124 ILE A O 1
ATOM 994 N N . ALA A 1 125 ? 14.25 -30.609 -11.336 1 98.75 125 ALA A N 1
ATOM 995 C CA . ALA A 1 125 ? 14.742 -30.172 -12.641 1 98.75 125 ALA A CA 1
ATOM 996 C C . ALA A 1 125 ? 14.539 -31.266 -13.695 1 98.75 125 ALA A C 1
ATOM 998 O O . ALA A 1 125 ? 14.086 -30.984 -14.805 1 98.75 125 ALA A O 1
ATOM 999 N N . GLU A 1 126 ? 14.844 -32.469 -13.328 1 98.44 126 GLU A N 1
ATOM 1000 C CA . GLU A 1 126 ? 14.648 -33.562 -14.25 1 98.44 126 GLU A CA 1
ATOM 1001 C C . GLU A 1 126 ? 13.164 -33.75 -14.586 1 98.44 126 GLU A C 1
ATOM 1003 O O . GLU A 1 126 ? 12.812 -34.062 -15.727 1 98.44 126 GLU A O 1
ATOM 1008 N N . HIS A 1 127 ? 12.406 -33.656 -13.547 1 98.5 127 HIS A N 1
ATOM 1009 C CA . HIS A 1 127 ? 10.969 -33.719 -13.758 1 98.5 127 HIS A CA 1
ATOM 1010 C C . HIS A 1 127 ? 10.516 -32.656 -14.75 1 98.5 127 HIS A C 1
ATOM 1012 O O . HIS A 1 127 ? 9.758 -32.938 -15.68 1 98.5 127 HIS A O 1
ATOM 1018 N N . TYR A 1 128 ? 10.961 -31.438 -14.602 1 98.75 128 TYR A N 1
ATOM 1019 C CA . TYR A 1 128 ? 10.617 -30.344 -15.516 1 98.75 128 TYR A CA 1
ATOM 1020 C C . TYR A 1 128 ? 11.039 -30.672 -16.938 1 98.75 128 TYR A C 1
ATOM 1022 O O . TYR A 1 128 ? 10.273 -30.484 -17.875 1 98.75 128 TYR A O 1
ATOM 1030 N N . LEU A 1 129 ? 12.258 -31.141 -17.109 1 98.56 129 LEU A N 1
ATOM 1031 C CA . LEU A 1 129 ? 12.805 -31.438 -18.422 1 98.56 129 LEU A CA 1
ATOM 1032 C C . LEU A 1 129 ? 11.992 -32.531 -19.125 1 98.56 129 LEU A C 1
ATOM 1034 O O . LEU A 1 129 ? 11.703 -32.438 -20.312 1 98.56 129 LEU A O 1
ATOM 1038 N N . ARG A 1 130 ? 11.625 -33.5 -18.359 1 97.81 130 ARG A N 1
ATOM 1039 C CA . ARG A 1 130 ? 10.812 -34.562 -18.906 1 97.81 130 ARG A CA 1
ATOM 1040 C C . ARG A 1 130 ? 9.445 -34.062 -19.344 1 97.81 130 ARG A C 1
ATOM 1042 O O . ARG A 1 130 ? 8.984 -34.344 -20.453 1 97.81 130 ARG A O 1
ATOM 1049 N N . VAL A 1 131 ? 8.852 -33.312 -18.469 1 98.12 131 VAL A N 1
ATOM 1050 C CA . VAL A 1 131 ? 7.531 -32.75 -18.766 1 98.12 131 VAL A CA 1
ATOM 1051 C C . VAL A 1 131 ? 7.617 -31.812 -19.953 1 98.12 131 VAL A C 1
ATOM 1053 O O . VAL A 1 131 ? 6.719 -31.781 -20.797 1 98.12 131 VAL A O 1
ATOM 1056 N N . TYR A 1 132 ? 8.68 -31.031 -19.969 1 98.31 132 TYR A N 1
ATOM 1057 C CA . TYR A 1 132 ? 8.875 -30.094 -21.062 1 98.31 132 TYR A CA 1
ATOM 1058 C C . TYR A 1 132 ? 8.883 -30.812 -22.406 1 98.31 132 TYR A C 1
ATOM 1060 O O . TYR A 1 132 ? 8.203 -30.391 -23.344 1 98.31 132 TYR A O 1
ATOM 1068 N N . ASP A 1 133 ? 9.594 -31.859 -22.5 1 97.31 133 ASP A N 1
ATOM 1069 C CA . ASP A 1 133 ? 9.68 -32.625 -23.734 1 97.31 133 ASP A CA 1
ATOM 1070 C C . ASP A 1 133 ? 8.305 -33.156 -24.141 1 97.31 133 ASP A C 1
ATOM 1072 O O . ASP A 1 133 ? 7.875 -33 -25.281 1 97.31 133 ASP A O 1
ATOM 1076 N N . ASP A 1 134 ? 7.645 -33.75 -23.188 1 97 134 ASP A N 1
ATOM 1077 C CA . ASP A 1 134 ? 6.328 -34.312 -23.453 1 97 134 ASP A CA 1
ATOM 1078 C C . ASP A 1 134 ? 5.324 -33.25 -23.844 1 97 134 ASP A C 1
ATOM 1080 O O . ASP A 1 134 ? 4.586 -33.406 -24.812 1 97 134 ASP A O 1
ATOM 1084 N N . ALA A 1 135 ? 5.309 -32.188 -23.078 1 98.06 135 ALA A N 1
ATOM 1085 C CA . ALA A 1 135 ? 4.316 -31.141 -23.234 1 98.06 135 ALA A CA 1
ATOM 1086 C C . ALA A 1 135 ? 4.535 -30.359 -24.531 1 98.06 135 ALA A C 1
ATOM 1088 O O . ALA A 1 135 ? 3.58 -30.094 -25.266 1 98.06 135 ALA A O 1
ATOM 1089 N N . MET A 1 136 ? 5.785 -30.047 -24.844 1 97.5 136 MET A N 1
ATOM 1090 C CA . MET A 1 136 ? 6.094 -29.297 -26.062 1 97.5 136 MET A CA 1
ATOM 1091 C C . MET A 1 136 ? 5.754 -30.109 -27.297 1 97.5 136 MET A C 1
ATOM 1093 O O . MET A 1 136 ? 5.344 -29.562 -28.328 1 97.5 136 MET A O 1
ATOM 1097 N N . GLY A 1 137 ? 5.938 -31.391 -27.156 1 97 137 GLY A N 1
ATOM 1098 C CA . GLY A 1 137 ? 5.535 -32.25 -28.25 1 97 137 GLY A CA 1
ATOM 1099 C C . GLY A 1 137 ? 4.055 -32.188 -28.562 1 97 137 GLY A C 1
ATOM 1100 O O . GLY A 1 137 ? 3.635 -32.469 -29.688 1 97 137 GLY A O 1
ATOM 1101 N N . LEU A 1 138 ? 3.295 -31.828 -27.594 1 97.75 138 LEU A N 1
ATOM 1102 C CA . LEU A 1 138 ? 1.847 -31.719 -27.734 1 97.75 138 LEU A CA 1
ATOM 1103 C C . LEU A 1 138 ? 1.428 -30.281 -27.984 1 97.75 138 LEU A C 1
ATOM 1105 O O . LEU A 1 138 ? 0.235 -29.969 -28.078 1 97.75 138 LEU A O 1
ATOM 1109 N N . GLY A 1 139 ? 2.395 -29.375 -28.016 1 97.12 139 GLY A N 1
ATOM 1110 C CA . GLY A 1 139 ? 2.1 -27.953 -28.234 1 97.12 139 GLY A CA 1
ATOM 1111 C C . GLY A 1 139 ? 1.594 -27.25 -26.984 1 97.12 139 GLY A C 1
ATOM 1112 O O . GLY A 1 139 ? 0.899 -26.25 -27.078 1 97.12 139 GLY A O 1
ATOM 1113 N N . VAL A 1 140 ? 1.801 -27.781 -25.812 1 98.12 140 VAL A N 1
ATOM 1114 C CA . VAL A 1 140 ? 1.406 -27.219 -24.531 1 98.12 140 VAL A CA 1
ATOM 1115 C C . VAL A 1 140 ? 2.65 -26.859 -23.719 1 98.12 140 VAL A C 1
ATOM 1117 O O . VAL A 1 140 ? 3.457 -27.734 -23.391 1 98.12 140 VAL A O 1
ATOM 1120 N N . GLU A 1 141 ? 2.809 -25.656 -23.406 1 97.88 141 GLU A N 1
ATOM 1121 C CA . GLU A 1 141 ? 3.967 -25.25 -22.609 1 97.88 141 GLU A CA 1
ATOM 1122 C C . GLU A 1 141 ? 3.764 -25.562 -21.141 1 97.88 141 GLU A C 1
ATOM 1124 O O . GLU A 1 141 ? 2.727 -25.234 -20.562 1 97.88 141 GLU A O 1
ATOM 1129 N N . PRO A 1 142 ? 4.754 -26.219 -20.594 1 98.44 142 PRO A N 1
ATOM 1130 C CA . PRO A 1 142 ? 4.648 -26.391 -19.141 1 98.44 142 PRO A CA 1
ATOM 1131 C C . PRO A 1 142 ? 5.125 -25.172 -18.359 1 98.44 142 PRO A C 1
ATOM 1133 O O . PRO A 1 142 ? 6.004 -24.438 -18.812 1 98.44 142 PRO A O 1
ATOM 1136 N N . SER A 1 143 ? 4.574 -24.906 -17.25 1 98.75 143 SER A N 1
ATOM 1137 C CA . SER A 1 143 ? 4.992 -23.891 -16.281 1 98.75 143 SER A CA 1
ATOM 1138 C C . SER A 1 143 ? 4.895 -24.422 -14.852 1 98.75 143 SER A C 1
ATOM 1140 O O . SER A 1 143 ? 3.936 -25.125 -14.508 1 98.75 143 SER A O 1
ATOM 1142 N N . PHE A 1 144 ? 5.902 -24.188 -14.102 1 98.81 144 PHE A N 1
ATOM 1143 C CA . PHE A 1 144 ? 5.844 -24.562 -12.695 1 98.81 144 PHE A CA 1
ATOM 1144 C C . PHE A 1 144 ? 5.32 -23.422 -11.844 1 98.81 144 PHE A C 1
ATOM 1146 O O . PHE A 1 144 ? 5.688 -22.266 -12.062 1 98.81 144 PHE A O 1
ATOM 1153 N N . ALA A 1 145 ? 4.582 -23.75 -10.828 1 98.31 145 ALA A N 1
ATOM 1154 C CA . ALA A 1 145 ? 3.809 -22.734 -10.117 1 98.31 145 ALA A CA 1
ATOM 1155 C C . ALA A 1 145 ? 4.438 -22.406 -8.766 1 98.31 145 ALA A C 1
ATOM 1157 O O . ALA A 1 145 ? 4.906 -23.297 -8.062 1 98.31 145 ALA A O 1
ATOM 1158 N N . LEU A 1 146 ? 4.441 -21.125 -8.43 1 98.5 146 LEU A N 1
ATOM 1159 C CA . LEU A 1 146 ? 4.547 -20.734 -7.031 1 98.5 146 LEU A CA 1
ATOM 1160 C C . LEU A 1 146 ? 3.279 -21.094 -6.266 1 98.5 146 LEU A C 1
ATOM 1162 O O . LEU A 1 146 ? 2.209 -20.547 -6.531 1 98.5 146 LEU A O 1
ATOM 1166 N N . HIS A 1 147 ? 3.426 -22.016 -5.293 1 98.38 147 HIS A N 1
ATOM 1167 C CA . HIS A 1 147 ? 2.225 -22.484 -4.625 1 98.38 147 HIS A CA 1
ATOM 1168 C C . HIS A 1 147 ? 2.557 -23.078 -3.256 1 98.38 147 HIS A C 1
ATOM 1170 O O . HIS A 1 147 ? 3.598 -23.719 -3.084 1 98.38 147 HIS A O 1
ATOM 1176 N N . VAL A 1 148 ? 1.711 -22.922 -2.33 1 97.12 148 VAL A N 1
ATOM 1177 C CA . VAL A 1 148 ? 1.871 -23.516 -1.009 1 97.12 148 VAL A CA 1
ATOM 1178 C C . VAL A 1 148 ? 1.811 -25.047 -1.117 1 97.12 148 VAL A C 1
ATOM 1180 O O . VAL A 1 148 ? 1.198 -25.578 -2.043 1 97.12 148 VAL A O 1
ATOM 1183 N N . ASN A 1 149 ? 2.463 -25.734 -0.253 1 93.75 149 ASN A N 1
ATOM 1184 C CA . ASN A 1 149 ? 2.496 -27.188 -0.138 1 93.75 149 ASN A CA 1
ATOM 1185 C C . ASN A 1 149 ? 3.271 -27.828 -1.289 1 93.75 149 ASN A C 1
ATOM 1187 O O . ASN A 1 149 ? 3.436 -29.047 -1.334 1 93.75 149 ASN A O 1
ATOM 1191 N N . THR A 1 150 ? 3.727 -27.062 -2.221 1 98.19 150 THR A N 1
ATOM 1192 C CA . THR A 1 150 ? 4.559 -27.547 -3.318 1 98.19 150 THR A CA 1
ATOM 1193 C C . THR A 1 150 ? 6.031 -27.25 -3.057 1 98.19 150 THR A C 1
ATOM 1195 O O . THR A 1 150 ? 6.371 -26.609 -2.053 1 98.19 150 THR A O 1
ATOM 1198 N N . TRP A 1 151 ? 6.859 -27.688 -3.906 1 98.44 151 TRP A N 1
ATOM 1199 C CA . TRP A 1 151 ? 8.289 -27.484 -3.711 1 98.44 151 TRP A CA 1
ATOM 1200 C C . TRP A 1 151 ? 8.648 -26.016 -3.75 1 98.44 151 TRP A C 1
ATOM 1202 O O . TRP A 1 151 ? 9.625 -25.578 -3.123 1 98.44 151 TRP A O 1
ATOM 1212 N N . THR A 1 152 ? 7.852 -25.203 -4.387 1 98.56 152 THR A N 1
ATOM 1213 C CA . THR A 1 152 ? 8.148 -23.781 -4.559 1 98.56 152 THR A CA 1
ATOM 1214 C C . THR A 1 152 ? 7.848 -23.016 -3.277 1 98.56 152 THR A C 1
ATOM 1216 O O . THR A 1 152 ? 8.164 -21.828 -3.174 1 98.56 152 THR A O 1
ATOM 1219 N N . GLU A 1 153 ? 7.188 -23.625 -2.314 1 98.19 153 GLU A N 1
ATOM 1220 C CA . GLU A 1 153 ? 7 -22.953 -1.035 1 98.19 153 GLU A CA 1
ATOM 1221 C C . GLU A 1 153 ? 8.336 -22.719 -0.337 1 98.19 153 GLU A C 1
ATOM 1223 O O . GLU A 1 153 ? 8.438 -21.859 0.547 1 98.19 153 GLU A O 1
ATOM 1228 N N . ASP A 1 154 ? 9.289 -23.562 -0.75 1 97.94 154 ASP A N 1
ATOM 1229 C CA . ASP A 1 154 ? 10.68 -23.219 -0.474 1 97.94 154 ASP A CA 1
ATOM 1230 C C . ASP A 1 154 ? 11.219 -22.25 -1.524 1 97.94 154 ASP A C 1
ATOM 1232 O O . ASP A 1 154 ? 11.891 -22.672 -2.467 1 97.94 154 ASP A O 1
ATOM 1236 N N . PHE A 1 155 ? 11.047 -21 -1.324 1 98.25 155 PHE A N 1
ATOM 1237 C CA . PHE A 1 155 ? 11.172 -19.953 -2.328 1 98.25 155 PHE A CA 1
ATOM 1238 C C . PHE A 1 155 ? 12.547 -19.984 -2.975 1 98.25 155 PHE A C 1
ATOM 1240 O O . PHE A 1 155 ? 12.68 -19.75 -4.18 1 98.25 155 PHE A O 1
ATOM 1247 N N . LEU A 1 156 ? 13.516 -20.25 -2.223 1 96.94 156 LEU A N 1
ATOM 1248 C CA . LEU A 1 156 ? 14.898 -20.062 -2.65 1 96.94 156 LEU A CA 1
ATOM 1249 C C . LEU A 1 156 ? 15.32 -21.172 -3.611 1 96.94 156 LEU A C 1
ATOM 1251 O O . LEU A 1 156 ? 16.344 -21.062 -4.293 1 96.94 156 LEU A O 1
ATOM 1255 N N . ARG A 1 157 ? 14.5 -22.219 -3.689 1 98.25 157 ARG A N 1
ATOM 1256 C CA . ARG A 1 157 ? 14.828 -23.328 -4.57 1 98.25 157 ARG A CA 1
ATOM 1257 C C . ARG A 1 157 ? 14.547 -22.969 -6.027 1 98.25 157 ARG A C 1
ATOM 1259 O O . ARG A 1 157 ? 15.062 -23.625 -6.941 1 98.25 157 ARG A O 1
ATOM 1266 N N . VAL A 1 158 ? 13.75 -21.984 -6.262 1 98.62 158 VAL A N 1
ATOM 1267 C CA . VAL A 1 158 ? 13.312 -21.641 -7.609 1 98.62 158 VAL A CA 1
ATOM 1268 C C . VAL A 1 158 ? 14.516 -21.266 -8.469 1 98.62 158 VAL A C 1
ATOM 1270 O O . VAL A 1 158 ? 14.656 -21.766 -9.594 1 98.62 158 VAL A O 1
ATOM 1273 N N . ARG A 1 159 ? 15.359 -20.453 -7.945 1 98.06 159 ARG A N 1
ATOM 1274 C CA . ARG A 1 159 ? 16.531 -20.031 -8.703 1 98.06 159 ARG A CA 1
ATOM 1275 C C . ARG A 1 159 ? 17.422 -21.219 -9.047 1 98.06 159 ARG A C 1
ATOM 1277 O O . ARG A 1 159 ? 17.906 -21.344 -10.172 1 98.06 159 ARG A O 1
ATOM 1284 N N . SER A 1 160 ? 17.625 -22.062 -8.047 1 98.25 160 SER A N 1
ATOM 1285 C CA . SER A 1 160 ? 18.484 -23.219 -8.242 1 98.25 160 SER A CA 1
ATOM 1286 C C . SER A 1 160 ? 17.906 -24.156 -9.305 1 98.25 160 SER A C 1
ATOM 1288 O O . SER A 1 160 ? 18.625 -24.562 -10.227 1 98.25 160 SER A O 1
ATOM 1290 N N . VAL A 1 161 ? 16.672 -24.438 -9.227 1 98.81 161 VAL A N 1
ATOM 1291 C CA . VAL A 1 161 ? 16.016 -25.359 -10.156 1 98.81 161 VAL A CA 1
ATOM 1292 C C . VAL A 1 161 ? 15.992 -24.75 -11.547 1 98.81 161 VAL A C 1
ATOM 1294 O O . VAL A 1 161 ? 16.328 -25.406 -12.539 1 98.81 161 VAL A O 1
ATOM 1297 N N . ALA A 1 162 ? 15.625 -23.469 -11.641 1 98.88 162 ALA A N 1
ATOM 1298 C CA . ALA A 1 162 ? 15.609 -22.781 -12.93 1 98.88 162 ALA A CA 1
ATOM 1299 C C . ALA A 1 162 ? 16.984 -22.828 -13.594 1 98.88 162 ALA A C 1
ATOM 1301 O O . ALA A 1 162 ? 17.094 -23.094 -14.789 1 98.88 162 ALA A O 1
ATOM 1302 N N . GLY A 1 163 ? 17.984 -22.578 -12.758 1 98.62 163 GLY A N 1
ATOM 1303 C CA . GLY A 1 163 ? 19.344 -22.625 -13.266 1 98.62 163 GLY A CA 1
ATOM 1304 C C . GLY A 1 163 ? 19.734 -23.969 -13.844 1 98.62 163 GLY A C 1
ATOM 1305 O O . GLY A 1 163 ? 20.344 -24.047 -14.906 1 98.62 163 GLY A O 1
ATOM 1306 N N . ARG A 1 164 ? 19.359 -25 -13.211 1 98.5 164 ARG A N 1
ATOM 1307 C CA . ARG A 1 164 ? 19.672 -26.359 -13.656 1 98.5 164 ARG A CA 1
ATOM 1308 C C . ARG A 1 164 ? 18.984 -26.672 -14.977 1 98.5 164 ARG A C 1
ATOM 1310 O O . ARG A 1 164 ? 19.562 -27.312 -15.859 1 98.5 164 ARG A O 1
ATOM 1317 N N . VAL A 1 165 ? 17.75 -26.234 -15.109 1 98.81 165 VAL A N 1
ATOM 1318 C CA . VAL A 1 165 ? 16.984 -26.469 -16.328 1 98.81 165 VAL A CA 1
ATOM 1319 C C . VAL A 1 165 ? 17.578 -25.672 -17.484 1 98.81 165 VAL A C 1
ATOM 1321 O O . VAL A 1 165 ? 17.844 -26.219 -18.562 1 98.81 165 VAL A O 1
ATOM 1324 N N . GLN A 1 166 ? 17.891 -24.406 -17.203 1 98.38 166 GLN A N 1
ATOM 1325 C CA . GLN A 1 166 ? 18.406 -23.5 -18.234 1 98.38 166 GLN A CA 1
ATOM 1326 C C . GLN A 1 166 ? 19.797 -23.922 -18.688 1 98.38 166 GLN A C 1
ATOM 1328 O O . GLN A 1 166 ? 20.172 -23.734 -19.844 1 98.38 166 GLN A O 1
ATOM 1333 N N . ALA A 1 167 ? 20.547 -24.5 -17.844 1 98.25 167 ALA A N 1
ATOM 1334 C CA . ALA A 1 167 ? 21.875 -25 -18.188 1 98.25 167 ALA A CA 1
ATOM 1335 C C . ALA A 1 167 ? 21.797 -26.094 -19.234 1 98.25 167 ALA A C 1
ATOM 1337 O O . ALA A 1 167 ? 22.781 -26.359 -19.938 1 98.25 167 ALA A O 1
ATOM 1338 N N . ARG A 1 168 ? 20.672 -26.672 -19.406 1 97.88 168 ARG A N 1
ATOM 1339 C CA . ARG A 1 168 ? 20.469 -27.719 -20.406 1 97.88 168 ARG A CA 1
ATOM 1340 C C . ARG A 1 168 ? 19.891 -27.156 -21.703 1 97.88 168 ARG A C 1
ATOM 1342 O O . ARG A 1 168 ? 19.5 -27.891 -22.594 1 97.88 168 ARG A O 1
ATOM 1349 N N . GLY A 1 169 ? 19.703 -25.844 -21.734 1 97.56 169 GLY A N 1
ATOM 1350 C CA . GLY A 1 169 ? 19.234 -25.172 -22.938 1 97.56 169 GLY A CA 1
ATOM 1351 C C . GLY A 1 169 ? 17.719 -25.078 -23.031 1 97.56 169 GLY A C 1
ATOM 1352 O O . GLY A 1 169 ? 17.172 -24.719 -24.078 1 97.56 169 GLY A O 1
ATOM 1353 N N . VAL A 1 170 ? 17.062 -25.438 -21.984 1 98 170 VAL A N 1
ATOM 1354 C CA . VAL A 1 170 ? 15.609 -25.422 -21.953 1 98 170 VAL A CA 1
ATOM 1355 C C . VAL A 1 170 ? 15.133 -24.234 -21.125 1 98 170 VAL A C 1
ATOM 1357 O O . VAL A 1 170 ? 15.68 -23.938 -20.062 1 98 170 VAL A O 1
ATOM 1360 N N . PRO A 1 171 ? 14.188 -23.438 -21.625 1 97.88 171 PRO A N 1
ATOM 1361 C CA . PRO A 1 171 ? 13.648 -22.359 -20.812 1 97.88 171 PRO A CA 1
ATOM 1362 C C . PRO A 1 171 ? 12.898 -22.859 -19.578 1 97.88 171 PRO A C 1
ATOM 1364 O O . PRO A 1 171 ? 12.219 -23.891 -19.656 1 97.88 171 PRO A O 1
ATOM 1367 N N . PHE A 1 172 ? 12.977 -22.203 -18.547 1 98.75 172 PHE A N 1
ATOM 1368 C CA . PHE A 1 172 ? 12.188 -22.484 -17.344 1 98.75 172 PHE A CA 1
ATOM 1369 C C . PHE A 1 172 ? 11.016 -21.516 -17.234 1 98.75 172 PHE A C 1
ATOM 1371 O O . PHE A 1 172 ? 11.219 -20.312 -16.969 1 98.75 172 PHE A O 1
ATOM 1378 N N . HIS A 1 173 ? 9.805 -22.031 -17.406 1 98.81 173 HIS A N 1
ATOM 1379 C CA . HIS A 1 173 ? 8.609 -21.203 -17.266 1 98.81 173 HIS A CA 1
ATOM 1380 C C . HIS A 1 173 ? 8.047 -21.281 -15.859 1 98.81 173 HIS A C 1
ATOM 1382 O O . HIS A 1 173 ? 7.926 -22.359 -15.289 1 98.81 173 HIS A O 1
ATOM 1388 N N . PHE A 1 174 ? 7.723 -20.078 -15.367 1 98.81 174 PHE A N 1
ATOM 1389 C CA . PHE A 1 174 ? 7.293 -19.953 -13.984 1 98.81 174 PHE A CA 1
ATOM 1390 C C . PHE A 1 174 ? 5.961 -19.219 -13.898 1 98.81 174 PHE A C 1
ATOM 1392 O O . PHE A 1 174 ? 5.785 -18.156 -14.523 1 98.81 174 PHE A O 1
ATOM 1399 N N . THR A 1 175 ? 4.98 -19.828 -13.219 1 98.88 175 THR A N 1
ATOM 1400 C CA . THR A 1 175 ? 3.713 -19.172 -12.914 1 98.88 175 THR A CA 1
ATOM 1401 C C . THR A 1 175 ? 3.789 -18.438 -11.578 1 98.88 175 THR A C 1
ATOM 1403 O O . THR A 1 175 ? 3.928 -19.062 -10.531 1 98.88 175 THR A O 1
ATOM 1406 N N . LEU A 1 176 ? 3.619 -17.172 -11.68 1 98.88 176 LEU A N 1
ATOM 1407 C CA . LEU A 1 176 ? 3.795 -16.328 -10.508 1 98.88 176 LEU A CA 1
ATOM 1408 C C . LEU A 1 176 ? 2.445 -15.914 -9.93 1 98.88 176 LEU A C 1
ATOM 1410 O O . LEU A 1 176 ? 1.789 -15.008 -10.453 1 98.88 176 LEU A O 1
ATOM 1414 N N . ASP A 1 177 ? 2.006 -16.547 -8.914 1 98.69 177 ASP A N 1
ATOM 1415 C CA . ASP A 1 177 ? 0.938 -16.109 -8.023 1 98.69 177 ASP A CA 1
ATOM 1416 C C . ASP A 1 177 ? 1.504 -15.602 -6.699 1 98.69 177 ASP A C 1
ATOM 1418 O O . ASP A 1 177 ? 1.639 -16.359 -5.742 1 98.69 177 ASP A O 1
ATOM 1422 N N . TYR A 1 178 ? 1.751 -14.344 -6.609 1 98.81 178 TYR A N 1
ATOM 1423 C CA . TYR A 1 178 ? 2.525 -13.789 -5.504 1 98.81 178 TYR A CA 1
ATOM 1424 C C . TYR A 1 178 ? 1.703 -13.766 -4.223 1 98.81 178 TYR A C 1
ATOM 1426 O O . TYR A 1 178 ? 2.232 -13.492 -3.141 1 98.81 178 TYR A O 1
ATOM 1434 N N . SER A 1 179 ? 0.39 -14.07 -4.312 1 98.75 179 SER A N 1
ATOM 1435 C CA . SER A 1 179 ? -0.402 -14.219 -3.094 1 98.75 179 SER A CA 1
ATOM 1436 C C . SER A 1 179 ? 0.21 -15.258 -2.16 1 98.75 179 SER A C 1
ATOM 1438 O O . SER A 1 179 ? 0.098 -15.141 -0.937 1 98.75 179 SER A O 1
ATOM 1440 N N . HIS A 1 180 ? 0.94 -16.188 -2.713 1 98.75 180 HIS A N 1
ATOM 1441 C CA . HIS A 1 180 ? 1.545 -17.281 -1.943 1 98.75 180 HIS A CA 1
ATOM 1442 C C . HIS A 1 180 ? 2.785 -16.797 -1.197 1 98.75 180 HIS A C 1
ATOM 1444 O O . HIS A 1 180 ? 3.361 -17.531 -0.399 1 98.75 180 HIS A O 1
ATOM 1450 N N . VAL A 1 181 ? 3.199 -15.594 -1.434 1 98.75 181 VAL A N 1
ATOM 1451 C CA . VAL A 1 181 ? 4.281 -14.961 -0.689 1 98.75 181 VAL A CA 1
ATOM 1452 C C . VAL A 1 181 ? 3.715 -13.859 0.208 1 98.75 181 VAL A C 1
ATOM 1454 O O . VAL A 1 181 ? 4.023 -13.805 1.4 1 98.75 181 VAL A O 1
ATOM 1457 N N . ASN A 1 182 ? 2.852 -13.062 -0.293 1 98.69 182 ASN A N 1
ATOM 1458 C CA . ASN A 1 182 ? 2.336 -11.867 0.363 1 98.69 182 ASN A CA 1
ATOM 1459 C C . ASN A 1 182 ? 1.746 -12.188 1.733 1 98.69 182 ASN A C 1
ATOM 1461 O O . ASN A 1 182 ? 2.012 -11.484 2.709 1 98.69 182 ASN A O 1
ATOM 1465 N N . PHE A 1 183 ? 0.948 -13.227 1.814 1 98.69 183 PHE A N 1
ATOM 1466 C CA . PHE A 1 183 ? 0.212 -13.492 3.045 1 98.69 183 PHE A CA 1
ATOM 1467 C C . PHE A 1 183 ? 1.16 -13.914 4.16 1 98.69 183 PHE A C 1
ATOM 1469 O O . PHE A 1 183 ? 0.788 -13.906 5.336 1 98.69 183 PHE A O 1
ATOM 1476 N N . LYS A 1 184 ? 2.398 -14.25 3.787 1 98.5 184 LYS A N 1
ATOM 1477 C CA . LYS A 1 184 ? 3.377 -14.727 4.766 1 98.5 184 LYS A CA 1
ATOM 1478 C C . LYS A 1 184 ? 4.117 -13.555 5.406 1 98.5 184 LYS A C 1
ATOM 1480 O O . LYS A 1 184 ? 4.77 -13.719 6.441 1 98.5 184 LYS A O 1
ATOM 1485 N N . ILE A 1 185 ? 4.078 -12.414 4.789 1 98.38 185 ILE A N 1
ATOM 1486 C CA . ILE A 1 185 ? 4.766 -11.242 5.32 1 98.38 185 ILE A CA 1
ATOM 1487 C C . ILE A 1 185 ? 4.25 -10.93 6.727 1 98.38 185 ILE A C 1
ATOM 1489 O O . ILE A 1 185 ? 3.045 -10.742 6.922 1 98.38 185 ILE A O 1
ATOM 1493 N N . GLY A 1 186 ? 5.172 -10.914 7.695 1 96.56 186 GLY A N 1
ATOM 1494 C CA . GLY A 1 186 ? 4.816 -10.617 9.07 1 96.56 186 GLY A CA 1
ATOM 1495 C C . GLY A 1 186 ? 4.188 -11.789 9.797 1 96.56 186 GLY A C 1
ATOM 1496 O O . GLY A 1 186 ? 3.648 -11.633 10.898 1 96.56 186 GLY A O 1
ATOM 1497 N N . ASN A 1 187 ? 4.188 -13 9.219 1 97.56 187 ASN A N 1
ATOM 1498 C CA . ASN A 1 187 ? 3.621 -14.203 9.812 1 97.56 187 ASN A CA 1
ATOM 1499 C C . ASN A 1 187 ? 4.703 -15.234 10.125 1 97.56 187 ASN A C 1
ATOM 1501 O O . ASN A 1 187 ? 5.086 -16.016 9.258 1 97.56 187 ASN A O 1
ATOM 1505 N N . PRO A 1 188 ? 5.125 -15.234 11.336 1 96.88 188 PRO A N 1
ATOM 1506 C CA . PRO A 1 188 ? 6.262 -16.094 11.672 1 96.88 188 PRO A CA 1
ATOM 1507 C C . PRO A 1 188 ? 6.012 -17.562 11.344 1 96.88 188 PRO A C 1
ATOM 1509 O O . PRO A 1 188 ? 6.898 -18.234 10.82 1 96.88 188 PRO A O 1
ATOM 1512 N N . ALA A 1 189 ? 4.824 -18.062 11.617 1 96.69 189 ALA A N 1
ATOM 1513 C CA . ALA A 1 189 ? 4.52 -19.469 11.375 1 96.69 189 ALA A CA 1
ATOM 1514 C C . ALA A 1 189 ? 4.625 -19.797 9.891 1 96.69 189 ALA A C 1
ATOM 1516 O O . ALA A 1 189 ? 5.219 -20.812 9.508 1 96.69 189 ALA A O 1
ATOM 1517 N N . GLU A 1 190 ? 4.07 -18.969 9.039 1 97.94 190 GLU A N 1
ATOM 1518 C CA . GLU A 1 190 ? 4.113 -19.219 7.598 1 97.94 190 GLU A CA 1
ATOM 1519 C C . GLU A 1 190 ? 5.523 -19.031 7.047 1 97.94 190 GLU A C 1
ATOM 1521 O O . GLU A 1 190 ? 5.93 -19.719 6.113 1 97.94 190 GLU A O 1
ATOM 1526 N N . LEU A 1 191 ? 6.242 -18.078 7.605 1 98.25 191 LEU A N 1
ATOM 1527 C CA . LEU A 1 191 ? 7.625 -17.859 7.191 1 98.25 191 LEU A CA 1
ATOM 1528 C C . LEU A 1 191 ? 8.484 -19.062 7.531 1 98.25 191 LEU A C 1
ATOM 1530 O O . LEU A 1 191 ? 9.375 -19.438 6.754 1 98.25 191 LEU A O 1
ATOM 1534 N N . ASP A 1 192 ? 8.211 -19.641 8.672 1 97.69 192 ASP A N 1
ATOM 1535 C CA . ASP A 1 192 ? 8.945 -20.844 9.07 1 97.69 192 ASP A CA 1
ATOM 1536 C C . ASP A 1 192 ? 8.68 -22 8.102 1 97.69 192 ASP A C 1
ATOM 1538 O O . ASP A 1 192 ? 9.578 -22.781 7.805 1 97.69 192 ASP A O 1
ATOM 1542 N N . ARG A 1 193 ? 7.473 -22.062 7.559 1 96.06 193 ARG A N 1
ATOM 1543 C CA . ARG A 1 193 ? 7.121 -23.109 6.598 1 96.06 193 ARG A CA 1
ATOM 1544 C C . ARG A 1 193 ? 7.953 -22.984 5.328 1 96.06 193 ARG A C 1
ATOM 1546 O O . ARG A 1 193 ? 8.242 -23.984 4.668 1 96.06 193 ARG A O 1
ATOM 1553 N N . SER A 1 194 ? 8.336 -21.781 5 1 97.5 194 SER A N 1
ATOM 1554 C CA . SER A 1 194 ? 9.117 -21.531 3.793 1 97.5 194 SER A CA 1
ATOM 1555 C C . SER A 1 194 ? 10.609 -21.453 4.109 1 97.5 194 SER A C 1
ATOM 1557 O O . SER A 1 194 ? 11.43 -21.297 3.205 1 97.5 194 SER A O 1
ATOM 1559 N N . GLY A 1 195 ? 10.953 -21.469 5.41 1 96.12 195 GLY A N 1
ATOM 1560 C CA . GLY A 1 195 ? 12.336 -21.516 5.852 1 96.12 195 GLY A CA 1
ATOM 1561 C C . GLY A 1 195 ? 13.07 -20.203 5.602 1 96.12 195 GLY A C 1
ATOM 1562 O O . GLY A 1 195 ? 14.281 -20.203 5.352 1 96.12 195 GLY A O 1
ATOM 1563 N N . VAL A 1 196 ? 12.344 -19.062 5.641 1 97.56 196 VAL A N 1
ATOM 1564 C CA . VAL A 1 196 ? 13.016 -17.844 5.203 1 97.56 196 VAL A CA 1
ATOM 1565 C C . VAL A 1 196 ? 12.984 -16.812 6.328 1 97.56 196 VAL A C 1
ATOM 1567 O O . VAL A 1 196 ? 13.484 -15.695 6.164 1 97.56 196 VAL A O 1
ATOM 1570 N N . ARG A 1 197 ? 12.453 -17.125 7.508 1 95.94 197 ARG A N 1
ATOM 1571 C CA . ARG A 1 197 ? 12.25 -16.156 8.578 1 95.94 197 ARG A CA 1
ATOM 1572 C C . ARG A 1 197 ? 13.57 -15.508 9 1 95.94 197 ARG A C 1
ATOM 1574 O O . ARG A 1 197 ? 13.664 -14.289 9.102 1 95.94 197 ARG A O 1
ATOM 1581 N N . ARG A 1 198 ? 14.656 -16.297 9.164 1 95.25 198 ARG A N 1
ATOM 1582 C CA . ARG A 1 198 ? 15.945 -15.805 9.633 1 95.25 198 ARG A CA 1
ATOM 1583 C C . ARG A 1 198 ? 16.594 -14.898 8.594 1 95.25 198 ARG A C 1
ATOM 1585 O O . ARG A 1 198 ? 17.219 -13.891 8.938 1 95.25 198 ARG A O 1
ATOM 1592 N N . LEU A 1 199 ? 16.438 -15.242 7.336 1 96.38 199 LEU A N 1
ATOM 1593 C CA . LEU A 1 199 ? 17 -14.43 6.262 1 96.38 199 LEU A CA 1
ATOM 1594 C C . LEU A 1 199 ? 16.328 -13.055 6.219 1 96.38 199 LEU A C 1
ATOM 1596 O O . LEU A 1 199 ? 16.984 -12.047 5.969 1 96.38 199 LEU A O 1
ATOM 1600 N N . LEU A 1 200 ? 15.055 -13.031 6.488 1 95.06 200 LEU A N 1
ATOM 1601 C CA . LEU A 1 200 ? 14.305 -11.773 6.523 1 95.06 200 LEU A CA 1
ATOM 1602 C C . LEU A 1 200 ? 14.742 -10.914 7.703 1 95.06 200 LEU A C 1
ATOM 1604 O O . LEU A 1 200 ? 14.953 -9.711 7.555 1 95.06 200 LEU A O 1
ATOM 1608 N N . GLU A 1 201 ? 14.898 -11.547 8.828 1 91.19 201 GLU A N 1
ATOM 1609 C CA . GLU A 1 201 ? 15.312 -10.844 10.039 1 91.19 201 GLU A CA 1
ATOM 1610 C C . GLU A 1 201 ? 16.688 -10.219 9.875 1 91.19 201 GLU A C 1
ATOM 1612 O O . GLU A 1 201 ? 16.953 -9.133 10.406 1 91.19 201 GLU A O 1
ATOM 1617 N N . ARG A 1 202 ? 17.516 -10.891 9.031 1 91.75 202 ARG A N 1
ATOM 1618 C CA . ARG A 1 202 ? 18.875 -10.414 8.82 1 91.75 202 ARG A CA 1
ATOM 1619 C C . ARG A 1 202 ? 18.938 -9.414 7.668 1 91.75 202 ARG A C 1
ATOM 1621 O O . ARG A 1 202 ? 20 -8.859 7.379 1 91.75 202 ARG A O 1
ATOM 1628 N N . GLY A 1 203 ? 17.859 -9.273 6.988 1 91 203 GLY A N 1
ATOM 1629 C CA . GLY A 1 203 ? 17.828 -8.328 5.879 1 91 203 GLY A CA 1
ATOM 1630 C C . GLY A 1 203 ? 18.438 -8.891 4.609 1 91 203 GLY A C 1
ATOM 1631 O O . GLY A 1 203 ? 18.797 -8.133 3.699 1 91 203 GLY A O 1
ATOM 1632 N N . GLU A 1 204 ? 18.562 -10.172 4.508 1 95.06 204 GLU A N 1
ATOM 1633 C CA . GLU A 1 204 ? 19.203 -10.82 3.365 1 95.06 204 GLU A CA 1
ATOM 1634 C C . GLU A 1 204 ? 18.188 -11.195 2.297 1 95.06 204 GLU A C 1
ATOM 1636 O O . GLU A 1 204 ? 18.547 -11.602 1.194 1 95.06 204 GLU A O 1
ATOM 1641 N N . LEU A 1 205 ? 16.922 -11.102 2.641 1 96.81 205 LEU A N 1
ATOM 1642 C CA . LEU A 1 205 ? 15.812 -11.398 1.745 1 96.81 205 LEU A CA 1
ATOM 1643 C C . LEU A 1 205 ? 14.664 -10.43 1.96 1 96.81 205 LEU A C 1
ATOM 1645 O O . LEU A 1 205 ? 14.414 -9.992 3.088 1 96.81 205 LEU A O 1
ATOM 1649 N N . ALA A 1 206 ? 14.031 -10.047 0.91 1 97.69 206 ALA A N 1
ATOM 1650 C CA . ALA A 1 206 ? 12.844 -9.211 0.982 1 97.69 206 ALA A CA 1
ATOM 1651 C C . ALA A 1 206 ? 11.664 -9.867 0.268 1 97.69 206 ALA A C 1
ATOM 1653 O O . ALA A 1 206 ? 11.773 -10.258 -0.895 1 97.69 206 ALA A O 1
ATOM 1654 N N . LEU A 1 207 ? 10.555 -9.977 0.974 1 98.62 207 LEU A N 1
ATOM 1655 C CA . LEU A 1 207 ? 9.344 -10.531 0.384 1 98.62 207 LEU A CA 1
ATOM 1656 C C . LEU A 1 207 ? 8.422 -9.422 -0.113 1 98.62 207 LEU A C 1
ATOM 1658 O O . LEU A 1 207 ? 7.762 -9.57 -1.143 1 98.62 207 LEU A O 1
ATOM 1662 N N . ASP A 1 208 ? 8.398 -8.352 0.625 1 98.62 208 ASP A N 1
ATOM 1663 C CA . ASP A 1 208 ? 7.535 -7.219 0.311 1 98.62 208 ASP A CA 1
ATOM 1664 C C . ASP A 1 208 ? 7.859 -6.648 -1.069 1 98.62 208 ASP A C 1
ATOM 1666 O O . ASP A 1 208 ? 8.984 -6.203 -1.316 1 98.62 208 ASP A O 1
ATOM 1670 N N . PRO A 1 209 ? 6.867 -6.633 -1.958 1 98.62 209 PRO A N 1
ATOM 1671 C CA . PRO A 1 209 ? 7.164 -6.203 -3.326 1 98.62 209 PRO A CA 1
ATOM 1672 C C . PRO A 1 209 ? 7.535 -4.723 -3.41 1 98.62 209 PRO A C 1
ATOM 1674 O O . PRO A 1 209 ? 8.055 -4.273 -4.434 1 98.62 209 PRO A O 1
ATOM 1677 N N . PHE A 1 210 ? 7.332 -3.938 -2.4 1 98.38 210 PHE A N 1
ATOM 1678 C CA . PHE A 1 210 ? 7.695 -2.527 -2.406 1 98.38 210 PHE A CA 1
ATOM 1679 C C . PHE A 1 210 ? 9.172 -2.348 -2.066 1 98.38 210 PHE A C 1
ATOM 1681 O O . PHE A 1 210 ? 9.734 -1.267 -2.258 1 98.38 210 PHE A O 1
ATOM 1688 N N . GLU A 1 211 ? 9.781 -3.395 -1.583 1 97.38 211 GLU A N 1
ATOM 1689 C CA . GLU A 1 211 ? 11.203 -3.311 -1.267 1 97.38 211 GLU A CA 1
ATOM 1690 C C . GLU A 1 211 ? 12.062 -3.635 -2.486 1 97.38 211 GLU A C 1
ATOM 1692 O O . GLU A 1 211 ? 11.812 -4.621 -3.182 1 97.38 211 GLU A O 1
ATOM 1697 N N . PRO A 1 212 ? 13.062 -2.832 -2.727 1 94.94 212 PRO A N 1
ATOM 1698 C CA . PRO A 1 212 ? 13.977 -3.172 -3.818 1 94.94 212 PRO A CA 1
ATOM 1699 C C . PRO A 1 212 ? 14.641 -4.531 -3.629 1 94.94 212 PRO A C 1
ATOM 1701 O O . PRO A 1 212 ? 15.008 -4.895 -2.506 1 94.94 212 PRO A O 1
ATOM 1704 N N . GLY A 1 213 ? 14.703 -5.262 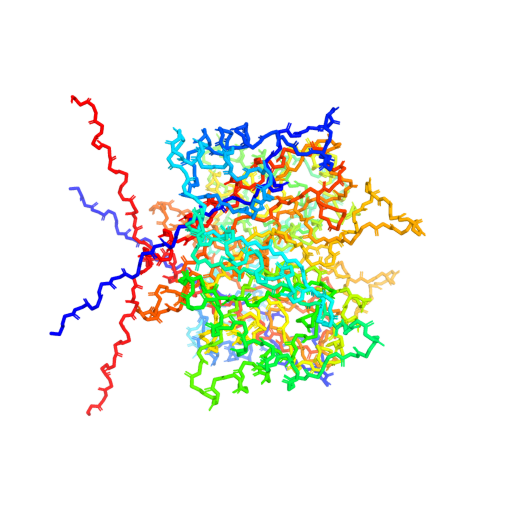-4.664 1 96.56 213 GLY A N 1
ATOM 1705 C CA . GLY A 1 213 ? 15.352 -6.562 -4.594 1 96.56 213 GLY A CA 1
ATOM 1706 C C . GLY A 1 213 ? 14.453 -7.648 -4.031 1 96.56 213 GLY A C 1
ATOM 1707 O O . GLY A 1 213 ? 14.914 -8.742 -3.703 1 96.56 213 GLY A O 1
ATOM 1708 N N . SER A 1 214 ? 13.195 -7.359 -3.904 1 98.06 214 SER A N 1
ATOM 1709 C CA . SER A 1 214 ? 12.242 -8.336 -3.393 1 98.06 214 SER A CA 1
ATOM 1710 C C . SER A 1 214 ? 12.273 -9.625 -4.207 1 98.06 214 SER A C 1
ATOM 1712 O O . SER A 1 214 ? 12.773 -9.641 -5.332 1 98.06 214 SER A O 1
ATOM 1714 N N . LEU A 1 215 ? 11.773 -10.625 -3.6 1 98.25 215 LEU A N 1
ATOM 1715 C CA . LEU A 1 215 ? 11.68 -11.914 -4.277 1 98.25 215 LEU A CA 1
ATOM 1716 C C . LEU A 1 215 ? 10.922 -11.781 -5.598 1 98.25 215 LEU A C 1
ATOM 1718 O O . LEU A 1 215 ? 11.289 -12.414 -6.59 1 98.25 215 LEU A O 1
ATOM 1722 N N . CYS A 1 216 ? 9.938 -10.992 -5.617 1 98.44 216 CYS A N 1
ATOM 1723 C CA . CYS A 1 216 ? 9.18 -10.727 -6.836 1 98.44 216 CYS A CA 1
ATOM 1724 C C . CYS A 1 216 ? 10.094 -10.195 -7.938 1 98.44 216 CYS A C 1
ATOM 1726 O O . CYS A 1 216 ? 10.102 -10.727 -9.047 1 98.44 216 CYS A O 1
ATOM 1728 N N . GLU A 1 217 ? 10.891 -9.234 -7.613 1 98.19 217 GLU A N 1
ATOM 1729 C CA . GLU A 1 217 ? 11.812 -8.641 -8.578 1 98.19 217 GLU A CA 1
ATOM 1730 C C . GLU A 1 217 ? 12.867 -9.648 -9.016 1 98.19 217 GLU A C 1
ATOM 1732 O O . GLU A 1 217 ? 13.25 -9.68 -10.188 1 98.19 217 GLU A O 1
ATOM 1737 N N . GLN A 1 218 ? 13.289 -10.375 -8.078 1 98.12 218 GLN A N 1
ATOM 1738 C CA . GLN A 1 218 ? 14.305 -11.375 -8.406 1 98.12 218 GLN A CA 1
ATOM 1739 C C . GLN A 1 218 ? 13.797 -12.344 -9.461 1 98.12 218 GLN A C 1
ATOM 1741 O O . GLN A 1 218 ? 14.5 -12.633 -10.438 1 98.12 218 GLN A O 1
ATOM 1746 N N . TRP A 1 219 ? 12.617 -12.836 -9.312 1 98.56 219 TRP A N 1
ATOM 1747 C CA . TRP A 1 219 ? 12.07 -13.797 -10.266 1 98.56 219 TRP A CA 1
ATOM 1748 C C . TRP A 1 219 ? 11.773 -13.133 -11.602 1 98.56 219 TRP A C 1
ATOM 1750 O O . TRP A 1 219 ? 11.914 -13.758 -12.656 1 98.56 219 TRP A O 1
ATOM 1760 N N . LEU A 1 220 ? 11.406 -11.875 -11.586 1 98.31 220 LEU A N 1
ATOM 1761 C CA . LEU A 1 220 ? 11.227 -11.133 -12.828 1 98.31 220 LEU A CA 1
ATOM 1762 C C . LEU A 1 220 ? 12.562 -10.945 -13.547 1 98.31 220 LEU A C 1
ATOM 1764 O O . LEU A 1 220 ? 12.656 -11.117 -14.766 1 98.31 220 LEU A O 1
ATOM 1768 N N . ASP A 1 221 ? 13.578 -10.648 -12.805 1 96.81 221 ASP A N 1
ATOM 1769 C CA . ASP A 1 221 ? 14.914 -10.414 -13.352 1 96.81 221 ASP A CA 1
ATOM 1770 C C . ASP A 1 221 ? 15.477 -11.688 -13.977 1 96.81 221 ASP A C 1
ATOM 1772 O O . ASP A 1 221 ? 16.281 -11.617 -14.914 1 96.81 221 ASP A O 1
ATOM 1776 N N . MET A 1 222 ? 15.031 -12.805 -13.484 1 97.25 222 MET A N 1
ATOM 1777 C CA . MET A 1 222 ? 15.477 -14.086 -14.016 1 97.25 222 MET A CA 1
ATOM 1778 C C . MET A 1 222 ? 14.906 -14.328 -15.406 1 97.25 222 MET A C 1
ATOM 1780 O O . MET A 1 222 ? 15.375 -15.211 -16.125 1 97.25 222 MET A O 1
ATOM 1784 N N . GLY A 1 223 ? 13.82 -13.594 -15.711 1 97.19 223 GLY A N 1
ATOM 1785 C CA . GLY A 1 223 ? 13.188 -13.773 -17.016 1 97.19 223 GLY A CA 1
ATOM 1786 C C . GLY A 1 223 ? 12.445 -15.086 -17.141 1 97.19 223 GLY A C 1
ATOM 1787 O O . GLY A 1 223 ? 12.422 -15.695 -18.219 1 97.19 223 GLY A O 1
ATOM 1788 N N . ILE A 1 224 ? 11.836 -15.516 -16.062 1 98.5 224 ILE A N 1
ATOM 1789 C CA . ILE A 1 224 ? 11.25 -16.859 -16.094 1 98.5 224 ILE A CA 1
ATOM 1790 C C . ILE A 1 224 ? 9.727 -16.766 -16.016 1 98.5 224 ILE A C 1
ATOM 1792 O O . ILE A 1 224 ? 9.023 -17.75 -16.25 1 98.5 224 ILE A O 1
ATOM 1796 N N . VAL A 1 225 ? 9.18 -15.633 -15.703 1 98.81 225 VAL A N 1
ATOM 1797 C CA . VAL A 1 225 ? 7.75 -15.516 -15.445 1 98.81 225 VAL A CA 1
ATOM 1798 C C . VAL A 1 225 ? 6.984 -15.562 -16.766 1 98.81 225 VAL A C 1
ATOM 1800 O O . VAL A 1 225 ? 6.984 -14.586 -17.516 1 98.81 225 VAL A O 1
ATOM 1803 N N . ARG A 1 226 ? 6.348 -16.656 -17.031 1 98.69 226 ARG A N 1
ATOM 1804 C CA . ARG A 1 226 ? 5.59 -16.922 -18.25 1 98.69 226 ARG A CA 1
ATOM 1805 C C . ARG A 1 226 ? 4.113 -16.594 -18.062 1 98.69 226 ARG A C 1
ATOM 1807 O O . ARG A 1 226 ? 3.428 -16.188 -19 1 98.69 226 ARG A O 1
ATOM 1814 N N . TRP A 1 227 ? 3.664 -16.766 -16.828 1 98.88 227 TRP A N 1
ATOM 1815 C CA . TRP A 1 227 ? 2.27 -16.672 -16.406 1 98.88 227 TRP A CA 1
ATOM 1816 C C . TRP A 1 227 ? 2.156 -15.992 -15.047 1 98.88 227 TRP A C 1
ATOM 1818 O O . TRP A 1 227 ? 2.811 -16.391 -14.086 1 98.88 227 TRP A O 1
ATOM 1828 N N . ALA A 1 228 ? 1.393 -14.883 -14.992 1 98.88 228 ALA A N 1
ATOM 1829 C CA . ALA A 1 228 ? 1.151 -14.211 -13.719 1 98.88 228 ALA A CA 1
ATOM 1830 C C . ALA A 1 228 ? -0.319 -14.297 -13.32 1 98.88 228 ALA A C 1
ATOM 1832 O O . ALA A 1 228 ? -1.206 -14.18 -14.164 1 98.88 228 ALA A O 1
ATOM 1833 N N . GLN A 1 229 ? -0.529 -14.492 -12.047 1 98.88 229 GLN A N 1
ATOM 1834 C CA . GLN A 1 229 ? -1.878 -14.633 -11.508 1 98.88 229 GLN A CA 1
ATOM 1835 C C . GLN A 1 229 ? -2.146 -13.602 -10.414 1 98.88 229 GLN A C 1
ATOM 1837 O O . GLN A 1 229 ? -1.282 -13.344 -9.57 1 98.88 229 GLN A O 1
ATOM 1842 N N . LEU A 1 230 ? -3.314 -13.031 -10.461 1 98.88 230 LEU A N 1
ATOM 1843 C CA . LEU A 1 230 ? -3.678 -12.094 -9.398 1 98.88 230 LEU A CA 1
ATOM 1844 C C . LEU A 1 230 ? -4.77 -12.68 -8.508 1 98.88 230 LEU A C 1
ATOM 1846 O O . LEU A 1 230 ? -5.887 -12.922 -8.969 1 98.88 230 LEU A O 1
ATOM 1850 N N . ARG A 1 231 ? -4.441 -12.969 -7.43 1 98.5 231 ARG A N 1
ATOM 1851 C CA . ARG A 1 231 ? -5.25 -13.141 -6.223 1 98.5 231 ARG A CA 1
ATOM 1852 C C . ARG A 1 231 ? -4.758 -12.227 -5.102 1 98.5 231 ARG A C 1
ATOM 1854 O O . ARG A 1 231 ? -3.586 -12.281 -4.723 1 98.5 231 ARG A O 1
ATOM 1861 N N . ALA A 1 232 ? -5.645 -11.398 -4.605 1 98.38 232 ALA A N 1
ATOM 1862 C CA . ALA A 1 232 ? -5.18 -10.516 -3.535 1 98.38 232 ALA A CA 1
ATOM 1863 C C . ALA A 1 232 ? -5.016 -11.289 -2.229 1 98.38 232 ALA A C 1
ATOM 1865 O O . ALA A 1 232 ? -5.875 -12.086 -1.858 1 98.38 232 ALA A O 1
ATOM 1866 N N . ALA A 1 233 ? -3.92 -11.117 -1.636 1 98.5 233 ALA A N 1
ATOM 1867 C CA . ALA A 1 233 ? -3.629 -11.578 -0.281 1 98.5 233 ALA A CA 1
ATOM 1868 C C . ALA A 1 233 ? -2.918 -10.492 0.526 1 98.5 233 ALA A C 1
ATOM 1870 O O . ALA A 1 233 ? -1.971 -9.867 0.042 1 98.5 233 ALA A O 1
ATOM 1871 N N . GLY A 1 234 ? -3.416 -10.219 1.678 1 97.38 234 GLY A N 1
ATOM 1872 C CA . GLY A 1 234 ? -2.781 -9.234 2.541 1 97.38 234 GLY A CA 1
ATOM 1873 C C . GLY A 1 234 ? -1.704 -9.828 3.428 1 97.38 234 GLY A C 1
ATOM 1874 O O . GLY A 1 234 ? -1.778 -11 3.805 1 97.38 234 GLY A O 1
ATOM 1875 N N . PRO A 1 235 ? -0.716 -8.992 3.752 1 98.12 235 PRO A N 1
ATOM 1876 C CA . PRO A 1 235 ? 0.277 -9.438 4.734 1 98.12 235 PRO A CA 1
ATOM 1877 C C . PRO A 1 235 ? -0.349 -9.828 6.07 1 98.12 235 PRO A C 1
ATOM 1879 O O . PRO A 1 235 ? -1.203 -9.102 6.59 1 98.12 235 PRO A O 1
ATOM 1882 N N . ASN A 1 236 ? 0.044 -11 6.512 1 96.94 236 ASN A N 1
ATOM 1883 C CA . ASN A 1 236 ? -0.399 -11.5 7.809 1 96.94 236 ASN A CA 1
ATOM 1884 C C . ASN A 1 236 ? -1.917 -11.43 7.945 1 96.94 236 ASN A C 1
ATOM 1886 O O . ASN A 1 236 ? -2.434 -11.125 9.023 1 96.94 236 ASN A O 1
ATOM 1890 N N . GLN A 1 237 ? -2.592 -11.555 6.832 1 94.44 237 GLN A N 1
ATOM 1891 C CA . GLN A 1 237 ? -4.051 -11.547 6.898 1 94.44 237 GLN A CA 1
ATOM 1892 C C . GLN A 1 237 ? -4.566 -12.695 7.754 1 94.44 237 GLN A C 1
ATOM 1894 O O . GLN A 1 237 ? -3.836 -13.648 8.031 1 94.44 237 GLN A O 1
ATOM 1899 N N . PRO A 1 238 ? -5.828 -12.578 8.141 1 92.94 238 PRO A N 1
ATOM 1900 C CA . PRO A 1 238 ? -6.402 -13.633 8.977 1 92.94 238 PRO A CA 1
ATOM 1901 C C . PRO A 1 238 ? -6.551 -14.961 8.234 1 92.94 238 PRO A C 1
ATOM 1903 O O . PRO A 1 238 ? -6.668 -14.977 7.004 1 92.94 238 PRO A O 1
ATOM 1906 N N . LEU A 1 239 ? -6.598 -16 9.016 1 96.75 239 LEU A N 1
ATOM 1907 C CA . LEU A 1 239 ? -6.973 -17.312 8.508 1 96.75 239 LEU A CA 1
ATOM 1908 C C . LEU A 1 239 ? -8.398 -17.297 7.957 1 96.75 239 LEU A C 1
ATOM 1910 O O . LEU A 1 239 ? -9.148 -16.344 8.195 1 96.75 239 LEU A O 1
ATOM 1914 N N . ASN A 1 240 ? -8.633 -18.25 7.105 1 96.62 240 ASN A N 1
ATOM 1915 C CA . ASN A 1 240 ? -10.031 -18.406 6.715 1 96.62 240 ASN A CA 1
ATOM 1916 C C . ASN A 1 240 ? -10.867 -18.984 7.844 1 96.62 240 ASN A C 1
ATOM 1918 O O . ASN A 1 240 ? -10.914 -20.203 8.016 1 96.62 240 ASN A O 1
ATOM 1922 N N . LEU A 1 241 ? -11.633 -18.234 8.523 1 94.81 241 LEU A N 1
ATOM 1923 C CA . LEU A 1 241 ? -12.344 -18.625 9.742 1 94.81 241 LEU A CA 1
ATOM 1924 C C . LEU A 1 241 ? -13.664 -19.312 9.398 1 94.81 241 LEU A C 1
ATOM 1926 O O . LEU A 1 241 ? -14.289 -19.922 10.266 1 94.81 241 LEU A O 1
ATOM 1930 N N . TRP A 1 242 ? -14.055 -19.281 8.203 1 94.06 242 TRP A N 1
ATOM 1931 C CA . TRP A 1 242 ? -15.367 -19.797 7.824 1 94.06 242 TRP A CA 1
ATOM 1932 C C . TRP A 1 242 ? -15.273 -21.25 7.391 1 94.06 242 TRP A C 1
ATOM 1934 O O . TRP A 1 242 ? -16.297 -21.875 7.07 1 94.06 242 TRP A O 1
ATOM 1944 N N . HIS A 1 243 ? -14.047 -21.766 7.363 1 92.06 243 HIS A N 1
ATOM 1945 C CA . HIS A 1 243 ? -13.844 -23.172 7.039 1 92.06 243 HIS A CA 1
ATOM 1946 C C . HIS A 1 243 ? -12.992 -23.859 8.102 1 92.06 243 HIS A C 1
ATOM 1948 O O . HIS A 1 243 ? -12.047 -23.266 8.633 1 92.06 243 HIS A O 1
ATOM 1954 N N . ARG A 1 244 ? -13.359 -25.109 8.289 1 93.06 244 ARG A N 1
ATOM 1955 C CA . ARG A 1 244 ? -12.547 -25.984 9.133 1 93.06 244 ARG A CA 1
ATOM 1956 C C . ARG A 1 244 ? -12.133 -27.234 8.391 1 93.06 244 ARG A C 1
ATOM 1958 O O . ARG A 1 244 ? -12.961 -27.906 7.777 1 93.06 244 ARG A O 1
ATOM 1965 N N . ASN A 1 245 ? -10.859 -27.453 8.461 1 92.12 245 ASN A N 1
ATOM 1966 C CA . ASN A 1 245 ? -10.336 -28.688 7.887 1 92.12 245 ASN A CA 1
ATOM 1967 C C . ASN A 1 245 ? -10.75 -29.906 8.703 1 92.12 245 ASN A C 1
ATOM 1969 O O . ASN A 1 245 ? -11.383 -29.766 9.758 1 92.12 245 ASN A O 1
ATOM 1973 N N . GLU A 1 246 ? -10.367 -31.016 8.156 1 90.56 246 GLU A N 1
ATOM 1974 C CA . GLU A 1 246 ? -10.719 -32.281 8.828 1 90.56 246 GLU A CA 1
ATOM 1975 C C . GLU A 1 246 ? -10.117 -32.312 10.227 1 90.56 246 GLU A C 1
ATOM 1977 O O . GLU A 1 246 ? -10.734 -32.844 11.156 1 90.56 246 GLU A O 1
ATOM 1982 N N . ASP A 1 247 ? -9.016 -31.812 10.383 1 92.44 247 ASP A N 1
ATOM 1983 C CA . ASP A 1 247 ? -8.336 -31.828 11.672 1 92.44 247 ASP A CA 1
ATOM 1984 C C . ASP A 1 247 ? -8.82 -30.688 12.562 1 92.44 247 ASP A C 1
ATOM 1986 O O . ASP A 1 247 ? -8.273 -30.469 13.648 1 92.44 247 ASP A O 1
ATOM 1990 N N . GLY A 1 248 ? -9.719 -29.906 12.07 1 92.75 248 GLY A N 1
ATOM 1991 C CA . GLY A 1 248 ? -10.305 -28.844 12.859 1 92.75 248 GLY A CA 1
ATOM 1992 C C . GLY A 1 248 ? -9.641 -27.5 12.641 1 92.75 248 GLY A C 1
ATOM 1993 O O . GLY A 1 248 ? -10.156 -26.469 13.078 1 92.75 248 GLY A O 1
ATOM 1994 N N . SER A 1 249 ? -8.539 -27.484 12.008 1 93.56 249 SER A N 1
ATOM 1995 C CA . SER A 1 249 ? -7.828 -26.234 11.781 1 93.56 249 SER A CA 1
ATOM 1996 C C . SER A 1 249 ? -8.523 -25.391 10.719 1 93.56 249 SER A C 1
ATOM 1998 O O . SER A 1 249 ? -9.164 -25.938 9.812 1 93.56 249 SER A O 1
ATOM 2000 N N . PRO A 1 250 ? -8.438 -24.125 10.867 1 95 250 PRO A N 1
ATOM 2001 C CA . PRO A 1 250 ? -8.969 -23.266 9.805 1 95 250 PRO A CA 1
ATOM 2002 C C . PRO A 1 250 ? -8.117 -23.312 8.531 1 95 250 PRO A C 1
ATOM 2004 O O . PRO A 1 250 ? -6.988 -23.812 8.562 1 95 250 PRO A O 1
ATOM 2007 N N . GLY A 1 251 ? -8.805 -22.938 7.375 1 95.25 251 GLY A N 1
ATOM 2008 C CA . GLY A 1 251 ? -8.008 -22.734 6.176 1 95.25 251 GLY A CA 1
ATOM 2009 C C . GLY A 1 251 ? -6.941 -21.656 6.34 1 95.25 251 GLY A C 1
ATOM 2010 O O . GLY A 1 251 ? -7.074 -20.766 7.18 1 95.25 251 GLY A O 1
ATOM 2011 N N . ARG A 1 252 ? -6.035 -21.828 5.488 1 94.19 252 ARG A N 1
ATOM 2012 C CA . ARG A 1 252 ? -5.004 -20.797 5.512 1 94.19 252 ARG A CA 1
ATOM 2013 C C . ARG A 1 252 ? -5.543 -19.469 4.992 1 94.19 252 ARG A C 1
ATOM 2015 O O . ARG A 1 252 ? -6.641 -19.422 4.434 1 94.19 252 ARG A O 1
ATOM 2022 N N . GLY A 1 253 ? -5.055 -18.266 5.215 1 94.75 253 GLY A N 1
ATOM 2023 C CA . GLY A 1 253 ? -5.469 -16.922 4.832 1 94.75 253 GLY A CA 1
ATOM 2024 C C . GLY A 1 253 ? -4.727 -16.391 3.621 1 94.75 253 GLY A C 1
ATOM 2025 O O . GLY A 1 253 ? -3.904 -15.484 3.74 1 94.75 253 GLY A O 1
ATOM 2026 N N . ILE A 1 254 ? -5.219 -16.984 2.289 1 98.31 254 ILE A N 1
ATOM 2027 C CA . ILE A 1 254 ? -4.438 -16.625 1.112 1 98.31 254 ILE A CA 1
ATOM 2028 C C . ILE A 1 254 ? -5.312 -15.844 0.132 1 98.31 254 ILE A C 1
ATOM 2030 O O . ILE A 1 254 ? -5.043 -15.828 -1.071 1 98.31 254 ILE A O 1
ATOM 2034 N N . GLN A 1 255 ? -6.414 -15.469 0.525 1 98.5 255 GLN A N 1
ATOM 2035 C CA . GLN A 1 255 ? -7.312 -14.68 -0.309 1 98.5 255 GLN A CA 1
ATOM 2036 C C . GLN A 1 255 ? -7.957 -13.555 0.493 1 98.5 255 GLN A C 1
ATOM 2038 O O . GLN A 1 255 ? -8.516 -13.789 1.567 1 98.5 255 GLN A O 1
ATOM 2043 N N . TYR A 1 256 ? -7.742 -12.359 0.041 1 98.44 256 TYR A N 1
ATOM 2044 C CA . TYR A 1 256 ? -8.273 -11.125 0.606 1 98.44 256 TYR A CA 1
ATOM 2045 C C . TYR A 1 256 ? -9.18 -10.414 -0.389 1 98.44 256 TYR A C 1
ATOM 2047 O O . TYR A 1 256 ? -8.828 -10.266 -1.562 1 98.44 256 TYR A O 1
ATOM 2055 N N . PRO A 1 257 ? -10.398 -10.07 0.004 1 97.56 257 PRO A N 1
ATOM 2056 C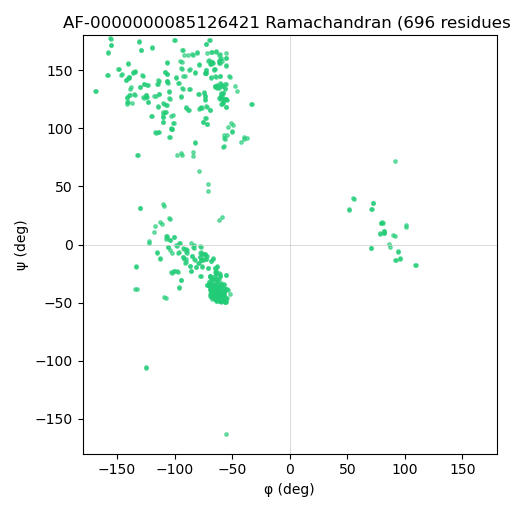 CA . PRO A 1 257 ? -11.336 -9.5 -0.967 1 97.56 257 PRO A CA 1
ATOM 2057 C C . PRO A 1 257 ? -10.781 -8.258 -1.659 1 97.56 257 PRO A C 1
ATOM 2059 O O . PRO A 1 257 ? -10.305 -7.336 -0.993 1 97.56 257 PRO A O 1
ATOM 2062 N N . MET A 1 258 ? -10.945 -8.25 -2.941 1 97.69 258 MET A N 1
ATOM 2063 C CA . MET A 1 258 ? -10.484 -7.137 -3.77 1 97.69 258 MET A CA 1
ATOM 2064 C C . MET A 1 258 ? -11.352 -5.902 -3.555 1 97.69 258 MET A C 1
ATOM 2066 O O . MET A 1 258 ? -10.867 -4.773 -3.635 1 97.69 258 MET A O 1
ATOM 2070 N N . LEU A 1 259 ? -12.586 -6.145 -3.342 1 97.44 259 LEU A N 1
ATOM 2071 C CA . LEU A 1 259 ? -13.578 -5.098 -3.09 1 97.44 259 LEU A CA 1
ATOM 2072 C C . LEU A 1 259 ? -13.984 -5.078 -1.621 1 97.44 259 LEU A C 1
ATOM 2074 O O . LEU A 1 259 ? -14.039 -6.125 -0.974 1 97.44 259 LEU A O 1
ATOM 2078 N N . ARG A 1 260 ? -14.281 -3.924 -1.118 1 95.81 260 ARG A N 1
ATOM 2079 C CA . ARG A 1 260 ? -14.766 -3.818 0.253 1 95.81 260 ARG A CA 1
ATOM 2080 C C . ARG A 1 260 ? -16 -4.695 0.467 1 95.81 260 ARG A C 1
ATOM 2082 O O . ARG A 1 260 ? -17.016 -4.516 -0.202 1 95.81 260 ARG A O 1
ATOM 2089 N N . PRO A 1 261 ? -15.875 -5.617 1.335 1 95.75 261 PRO A N 1
ATOM 2090 C CA . PRO A 1 261 ? -17.047 -6.457 1.601 1 95.75 261 PRO A CA 1
ATOM 2091 C C . PRO A 1 261 ? -18.125 -5.727 2.387 1 95.75 261 PRO A C 1
ATOM 2093 O O . PRO A 1 261 ? -17.828 -4.84 3.191 1 95.75 261 PRO A O 1
ATOM 2096 N N . GLY A 1 262 ? -19.344 -6.059 2.135 1 92.94 262 GLY A N 1
ATOM 2097 C CA . GLY A 1 262 ? -20.438 -5.578 2.955 1 92.94 262 GLY A CA 1
ATOM 2098 C C . GLY A 1 262 ? -20.5 -6.234 4.32 1 92.94 262 GLY A C 1
ATOM 2099 O O . GLY A 1 262 ? -19.734 -7.156 4.605 1 92.94 262 GLY A O 1
ATOM 2100 N N . PRO A 1 263 ? -21.422 -5.672 5.145 1 90.88 263 PRO A N 1
ATOM 2101 C CA . PRO A 1 263 ? -21.578 -6.277 6.469 1 90.88 263 PRO A CA 1
ATOM 2102 C C . PRO A 1 263 ? -21.891 -7.773 6.398 1 90.88 263 PRO A C 1
ATOM 2104 O O . PRO A 1 263 ? -22.781 -8.195 5.656 1 90.88 263 PRO A O 1
ATOM 2107 N N . GLY A 1 264 ? -21.094 -8.547 7.066 1 92.5 264 GLY A N 1
ATOM 2108 C CA . GLY A 1 264 ? -21.344 -9.977 7.145 1 92.5 264 GLY A CA 1
ATOM 2109 C C . GLY A 1 264 ? -20.734 -10.75 5.984 1 92.5 264 GLY A C 1
ATOM 2110 O O . GLY A 1 264 ? -20.781 -11.977 5.957 1 92.5 264 GLY A O 1
ATOM 2111 N N . GLU A 1 265 ? -20.109 -10.125 5.047 1 96.62 265 GLU A N 1
ATOM 2112 C CA . GLU A 1 265 ? -19.562 -10.797 3.869 1 96.62 265 GLU A CA 1
ATOM 2113 C C . GLU A 1 265 ? -18.125 -11.242 4.098 1 96.62 265 GLU A C 1
ATOM 2115 O O . GLU A 1 265 ? -17.578 -12.047 3.332 1 96.62 265 GLU A O 1
ATOM 2120 N N . TRP A 1 266 ? -17.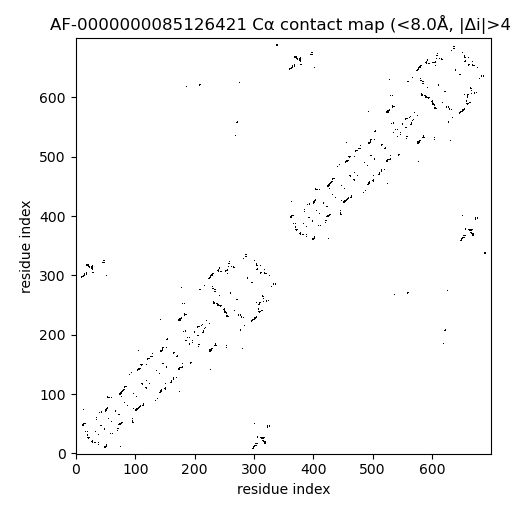594 -10.773 5.086 1 95.38 266 TRP A N 1
ATOM 2121 C CA . TRP A 1 266 ? -16.219 -11.07 5.461 1 95.38 266 TRP A CA 1
ATOM 2122 C C . TRP A 1 266 ? -16.062 -11.109 6.977 1 95.38 266 TRP A C 1
ATOM 2124 O O . TRP A 1 266 ? -16.719 -10.359 7.695 1 95.38 266 TRP A O 1
ATOM 2134 N N . HIS A 1 267 ? -15.242 -11.891 7.527 1 94.69 267 HIS A N 1
ATOM 2135 C CA . HIS A 1 267 ? -15.203 -12.203 8.953 1 94.69 267 HIS A CA 1
ATOM 2136 C C . HIS A 1 267 ? -14.281 -11.242 9.695 1 94.69 267 HIS A C 1
ATOM 2138 O O . HIS A 1 267 ? -14.344 -11.148 10.93 1 94.69 267 HIS A O 1
ATOM 2144 N N . SER A 1 268 ? -13.445 -10.523 9.086 1 94.12 268 SER A N 1
ATOM 2145 C CA . SER A 1 268 ? -12.398 -9.727 9.719 1 94.12 268 SER A CA 1
ATOM 2146 C C . SER A 1 268 ? -12.422 -8.289 9.211 1 94.12 268 SER A C 1
ATOM 2148 O O . SER A 1 268 ? -13.094 -7.984 8.227 1 94.12 268 SER A O 1
ATOM 2150 N N . PRO A 1 269 ? -11.672 -7.367 9.914 1 92.62 269 PRO A N 1
ATOM 2151 C CA . PRO A 1 269 ? -11.547 -6.02 9.352 1 92.62 269 PRO A CA 1
ATOM 2152 C C . PRO A 1 269 ? -10.898 -6.012 7.973 1 92.62 269 PRO A C 1
ATOM 2154 O O . PRO A 1 269 ? -9.977 -6.789 7.719 1 92.62 269 PRO A O 1
ATOM 2157 N N . TRP A 1 270 ? -11.445 -5.223 7.156 1 96.06 270 TRP A N 1
ATOM 2158 C CA . TRP A 1 270 ? -10.922 -5.066 5.801 1 96.06 270 TRP A CA 1
ATOM 2159 C C . TRP A 1 270 ? -10.352 -3.668 5.594 1 96.06 270 TRP A C 1
ATOM 2161 O O . TRP A 1 270 ? -10.984 -2.674 5.965 1 96.06 270 TRP A O 1
ATOM 2171 N N . HIS A 1 271 ? -9.172 -3.574 5.098 1 96.88 271 HIS A N 1
ATOM 2172 C CA . HIS A 1 271 ? -8.531 -2.309 4.754 1 96.88 271 HIS A CA 1
ATOM 2173 C C . HIS A 1 271 ? -7.957 -2.348 3.342 1 96.88 271 HIS A C 1
ATOM 2175 O O . HIS A 1 271 ? -7.27 -3.301 2.973 1 96.88 271 HIS A O 1
ATOM 2181 N N . ALA A 1 272 ? -8.172 -1.326 2.598 1 98.06 272 ALA A N 1
ATOM 2182 C CA . ALA A 1 272 ? -7.773 -1.277 1.192 1 98.06 272 ALA A CA 1
ATOM 2183 C C . ALA A 1 272 ? -6.258 -1.374 1.051 1 98.06 272 ALA A C 1
ATOM 2185 O O . ALA A 1 272 ? -5.754 -1.971 0.096 1 98.06 272 ALA A O 1
ATOM 2186 N N . TYR A 1 273 ? -5.508 -0.797 2.006 1 98.31 273 TYR A N 1
ATOM 2187 C CA . TYR A 1 273 ? -4.059 -0.744 1.854 1 98.31 273 TYR A CA 1
ATOM 2188 C C . TYR A 1 273 ? -3.457 -2.145 1.869 1 98.31 273 TYR A C 1
ATOM 2190 O O . TYR A 1 273 ? -2.352 -2.357 1.366 1 98.31 273 TYR A O 1
ATOM 2198 N N . LEU A 1 274 ? -4.156 -3.127 2.396 1 98.38 274 LEU A N 1
ATOM 2199 C CA . LEU A 1 274 ? -3.664 -4.496 2.475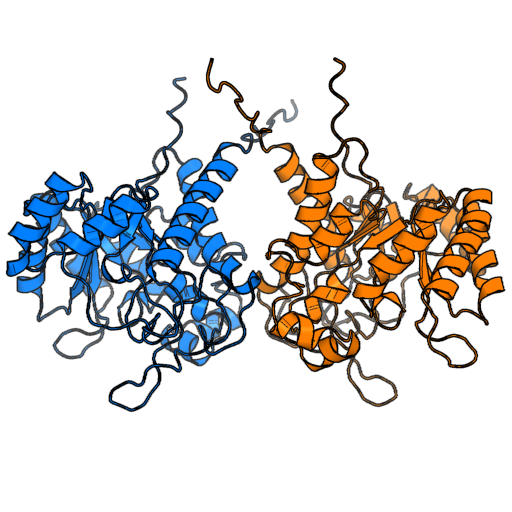 1 98.38 274 LEU A CA 1
ATOM 2200 C C . LEU A 1 274 ? -3.658 -5.152 1.097 1 98.38 274 LEU A C 1
ATOM 2202 O O . LEU A 1 274 ? -3.021 -6.191 0.901 1 98.38 274 LEU A O 1
ATOM 2206 N N . LEU A 1 275 ? -4.312 -4.543 0.098 1 98.69 275 LEU A N 1
ATOM 2207 C CA . LEU A 1 275 ? -4.348 -5.047 -1.271 1 98.69 275 LEU A CA 1
ATOM 2208 C C . LEU A 1 275 ? -3.078 -4.66 -2.023 1 98.69 275 LEU A C 1
ATOM 2210 O O . LEU A 1 275 ? -2.746 -5.27 -3.043 1 98.69 275 LEU A O 1
ATOM 2214 N N . GLU A 1 276 ? -2.408 -3.682 -1.507 1 98.62 276 GLU A N 1
ATOM 2215 C CA . GLU A 1 276 ? -1.423 -2.975 -2.32 1 98.62 276 GLU A CA 1
ATOM 2216 C C . GLU A 1 276 ? -0.21 -3.854 -2.607 1 98.62 276 GLU A C 1
ATOM 2218 O O . GLU A 1 276 ? 0.352 -3.807 -3.703 1 98.62 276 GLU A O 1
ATOM 2223 N N . PRO A 1 277 ? 0.199 -4.73 -1.652 1 98.81 277 PRO A N 1
ATOM 2224 C CA . PRO A 1 277 ? 1.31 -5.617 -2.01 1 98.81 277 PRO A CA 1
ATOM 2225 C C . PRO A 1 277 ? 0.982 -6.527 -3.189 1 98.81 277 PRO A C 1
ATOM 2227 O O . PRO A 1 277 ? 1.823 -6.73 -4.07 1 98.81 277 PRO A O 1
ATOM 2230 N N . SER A 1 278 ? -0.224 -7.051 -3.24 1 98.88 278 SER A N 1
ATOM 2231 C CA . SER A 1 278 ? -0.638 -7.887 -4.363 1 98.88 278 SER A CA 1
ATOM 2232 C C . SER A 1 278 ? -0.701 -7.078 -5.656 1 98.88 278 SER A C 1
ATOM 2234 O O . SER A 1 278 ? -0.239 -7.539 -6.703 1 98.88 278 SER A O 1
ATOM 2236 N N . LYS A 1 279 ? -1.227 -5.918 -5.531 1 98.81 279 LYS A N 1
ATOM 2237 C CA . LYS A 1 279 ? -1.321 -5.043 -6.699 1 98.81 279 LYS A CA 1
ATOM 2238 C C . LYS A 1 279 ? 0.063 -4.641 -7.195 1 98.81 279 LYS A C 1
ATOM 2240 O O . LYS A 1 279 ? 0.301 -4.582 -8.406 1 98.81 279 LYS A O 1
ATOM 2245 N N . GLU A 1 280 ? 0.957 -4.359 -6.254 1 98.81 280 GLU A N 1
ATOM 2246 C CA . GLU A 1 280 ? 2.311 -3.949 -6.617 1 98.81 280 GLU A CA 1
ATOM 2247 C C . GLU A 1 280 ? 3.047 -5.062 -7.352 1 98.81 280 GLU A C 1
ATOM 2249 O O . GLU A 1 280 ? 3.783 -4.805 -8.305 1 98.81 280 GLU A O 1
ATOM 2254 N N . ALA A 1 281 ? 2.836 -6.285 -6.934 1 98.88 281 ALA A N 1
ATOM 2255 C CA . ALA A 1 281 ? 3.445 -7.406 -7.641 1 98.88 281 ALA A CA 1
ATOM 2256 C C . ALA A 1 281 ? 3.008 -7.441 -9.102 1 98.88 281 ALA A C 1
ATOM 2258 O O . ALA A 1 281 ? 3.832 -7.621 -10 1 98.88 281 ALA A O 1
ATOM 2259 N N . ILE A 1 282 ? 1.745 -7.223 -9.359 1 98.88 282 ILE A N 1
ATOM 2260 C CA . ILE A 1 282 ? 1.214 -7.234 -10.719 1 98.88 282 ILE A CA 1
ATOM 2261 C C . ILE A 1 282 ? 1.75 -6.031 -11.492 1 98.88 282 ILE A C 1
ATOM 2263 O O . ILE A 1 282 ? 2.121 -6.148 -12.664 1 98.88 282 ILE A O 1
ATOM 2267 N N . ARG A 1 283 ? 1.822 -4.848 -10.844 1 98.44 283 ARG A N 1
ATOM 2268 C CA . ARG A 1 283 ? 2.395 -3.676 -11.508 1 98.44 283 ARG A CA 1
ATOM 2269 C C . ARG A 1 283 ? 3.824 -3.949 -11.961 1 98.44 283 ARG A C 1
ATOM 2271 O O . ARG A 1 283 ? 4.211 -3.572 -13.07 1 98.44 283 ARG A O 1
ATOM 2278 N N . LYS A 1 284 ? 4.57 -4.605 -11.141 1 98.62 284 LYS A N 1
ATOM 2279 C CA . LYS A 1 284 ? 5.957 -4.918 -11.477 1 98.62 284 LYS A CA 1
ATOM 2280 C C . LYS A 1 284 ? 6.035 -5.887 -12.648 1 98.62 284 LYS A C 1
ATOM 2282 O O . LYS A 1 284 ? 6.871 -5.727 -13.539 1 98.62 284 LYS A O 1
ATOM 2287 N N . VAL A 1 285 ? 5.148 -6.855 -12.641 1 98.81 285 VAL A N 1
ATOM 2288 C CA . VAL A 1 285 ? 5.102 -7.812 -13.734 1 98.81 285 VAL A CA 1
ATOM 2289 C C . VAL A 1 285 ? 4.816 -7.082 -15.047 1 98.81 285 VAL A C 1
ATOM 2291 O O . VAL A 1 285 ? 5.527 -7.273 -16.031 1 98.81 285 VAL A O 1
ATOM 2294 N N . LEU A 1 286 ? 3.838 -6.254 -15.008 1 98.44 286 LEU A N 1
ATOM 2295 C CA . LEU A 1 286 ? 3.4 -5.559 -16.203 1 98.44 286 LEU A CA 1
ATOM 2296 C C . LEU A 1 286 ? 4.449 -4.543 -16.656 1 98.44 286 LEU A C 1
ATOM 2298 O O . LEU A 1 286 ? 4.691 -4.391 -17.859 1 98.44 286 LEU A O 1
ATOM 2302 N N . ALA A 1 287 ? 5.055 -3.885 -15.719 1 97 287 ALA A N 1
ATOM 2303 C CA . ALA A 1 287 ? 6.109 -2.934 -16.062 1 97 287 ALA A CA 1
ATOM 2304 C C . ALA A 1 287 ? 7.297 -3.639 -16.719 1 97 287 ALA A C 1
ATOM 2306 O O . ALA A 1 287 ? 7.852 -3.146 -17.703 1 97 287 ALA A O 1
ATOM 2307 N N . CYS A 1 288 ? 7.664 -4.734 -16.125 1 97.31 288 CYS A N 1
ATOM 2308 C CA . CYS A 1 288 ? 8.75 -5.523 -16.703 1 97.31 288 CYS A CA 1
ATOM 2309 C C . CYS A 1 288 ? 8.414 -5.957 -18.125 1 97.31 288 CYS A C 1
ATOM 2311 O O . CYS A 1 288 ? 9.25 -5.863 -19.031 1 97.31 288 CYS A O 1
ATOM 2313 N N . HIS A 1 289 ? 7.191 -6.383 -18.312 1 97.56 289 HIS A N 1
ATOM 2314 C CA . HIS A 1 289 ? 6.723 -6.801 -19.625 1 97.56 289 HIS A CA 1
ATOM 2315 C C . HIS A 1 289 ? 6.77 -5.648 -20.625 1 97.56 289 HIS A C 1
ATOM 2317 O O . HIS A 1 289 ? 7.23 -5.812 -21.766 1 97.56 289 HIS A O 1
ATOM 2323 N N . HIS A 1 290 ? 6.383 -4.547 -20.203 1 96.06 290 HIS A N 1
ATOM 2324 C CA . HIS A 1 290 ? 6.352 -3.359 -21.047 1 96.06 290 HIS A CA 1
ATOM 2325 C C . HIS A 1 290 ? 7.758 -2.936 -21.453 1 96.06 290 HIS A C 1
ATOM 2327 O O . HIS A 1 290 ? 7.977 -2.52 -22.594 1 96.06 290 HIS A O 1
ATOM 2333 N N . ALA A 1 291 ? 8.617 -3.041 -20.562 1 93.94 291 ALA A N 1
ATOM 2334 C CA . ALA A 1 291 ? 9.969 -2.52 -20.75 1 93.94 291 ALA A CA 1
ATOM 2335 C C . ALA A 1 291 ? 10.812 -3.475 -21.594 1 93.94 291 ALA A C 1
ATOM 2337 O O . ALA A 1 291 ? 11.852 -3.09 -22.125 1 93.94 291 ALA A O 1
ATOM 2338 N N . GLN A 1 292 ? 10.336 -4.676 -21.719 1 92.06 292 GLN A N 1
ATOM 2339 C CA . GLN A 1 292 ? 11.156 -5.688 -22.375 1 92.06 292 GLN A CA 1
ATOM 2340 C C . GLN A 1 292 ? 10.453 -6.242 -23.609 1 92.06 292 GLN A C 1
ATOM 2342 O O . GLN A 1 292 ? 9.531 -7.059 -23.5 1 92.06 292 GLN A O 1
ATOM 2347 N N . PRO A 1 293 ? 10.953 -5.945 -24.688 1 86.31 293 PRO A N 1
ATOM 2348 C CA . PRO A 1 293 ? 10.336 -6.438 -25.922 1 86.31 293 PRO A CA 1
ATOM 2349 C C . PRO A 1 293 ? 10.297 -7.965 -26 1 86.31 293 PRO A C 1
ATOM 2351 O O . PRO A 1 293 ? 9.383 -8.531 -26.594 1 86.31 293 PRO A O 1
ATOM 2354 N N . HIS A 1 294 ? 11.203 -8.609 -25.359 1 89.5 294 HIS A N 1
ATOM 2355 C CA . HIS A 1 294 ? 11.227 -10.07 -25.406 1 89.5 294 HIS A CA 1
ATOM 2356 C C . HIS A 1 294 ? 10.82 -10.672 -24.062 1 89.5 294 HIS A C 1
ATOM 2358 O O . HIS A 1 294 ? 11.32 -11.734 -23.688 1 89.5 294 HIS A O 1
ATOM 2364 N N . SER A 1 295 ? 9.961 -10 -23.406 1 94.06 295 SER A N 1
ATOM 2365 C CA . SER A 1 295 ? 9.422 -10.516 -22.141 1 94.06 295 SER A CA 1
ATOM 2366 C C . SER A 1 295 ? 8.812 -11.906 -22.328 1 94.06 295 SER A C 1
ATOM 2368 O O . SER A 1 295 ? 8.141 -12.164 -23.328 1 94.06 295 SER A O 1
ATOM 2370 N N . PRO A 1 296 ? 9.062 -12.766 -21.391 1 96.88 296 PRO A N 1
ATOM 2371 C CA . PRO A 1 296 ? 8.492 -14.109 -21.5 1 96.88 296 PRO A CA 1
ATOM 2372 C C . PRO A 1 296 ? 7.008 -14.148 -21.125 1 96.88 296 PRO A C 1
ATOM 2374 O O . PRO A 1 296 ? 6.34 -15.156 -21.359 1 96.88 296 PRO A O 1
ATOM 2377 N N . LEU A 1 297 ? 6.438 -13.164 -20.531 1 98.44 297 LEU A N 1
ATOM 2378 C CA . LEU A 1 297 ? 5.062 -13.148 -20.062 1 98.44 297 LEU A CA 1
ATOM 2379 C C . LEU A 1 297 ? 4.082 -13.367 -21.203 1 98.44 297 LEU A C 1
ATOM 2381 O O . LEU A 1 297 ? 4.141 -12.664 -22.219 1 98.44 297 LEU A O 1
ATOM 2385 N N . ARG A 1 298 ? 3.111 -14.32 -21.031 1 98.06 298 ARG A N 1
ATOM 2386 C CA . ARG A 1 298 ? 2.178 -14.617 -22.109 1 98.06 298 ARG A CA 1
ATOM 2387 C C . ARG A 1 298 ? 0.745 -14.68 -21.594 1 98.06 298 ARG A C 1
ATOM 2389 O O . ARG A 1 298 ? -0.206 -14.516 -22.359 1 98.06 298 ARG A O 1
ATOM 2396 N N . TYR A 1 299 ? 0.634 -14.875 -20.219 1 98.38 299 TYR A N 1
ATOM 2397 C CA . TYR A 1 299 ? -0.708 -15.102 -19.703 1 98.38 299 TYR A CA 1
ATOM 2398 C C . TYR A 1 299 ? -0.913 -14.359 -18.391 1 98.38 299 TYR A C 1
ATOM 2400 O O . TYR A 1 299 ? 0.013 -14.242 -17.578 1 98.38 299 TYR A O 1
ATOM 2408 N N . LEU A 1 300 ? -2.078 -13.891 -18.219 1 98.88 300 LEU A N 1
ATOM 2409 C CA . LEU A 1 300 ? -2.578 -13.336 -16.969 1 98.88 300 LEU A CA 1
ATOM 2410 C C . LEU A 1 300 ? -3.887 -14 -16.562 1 98.88 300 LEU A C 1
ATOM 2412 O O . LEU A 1 300 ? -4.742 -14.266 -17.406 1 98.88 300 LEU A O 1
ATOM 2416 N N . THR A 1 301 ? -4.035 -14.297 -15.312 1 98.88 301 THR A N 1
ATOM 2417 C CA . THR A 1 301 ? -5.32 -14.812 -14.859 1 98.88 301 THR A CA 1
ATOM 2418 C C . THR A 1 301 ? -5.688 -14.227 -13.5 1 98.88 301 THR A C 1
ATOM 2420 O O . THR A 1 301 ? -4.824 -13.727 -12.781 1 98.88 301 THR A O 1
ATOM 2423 N N . THR A 1 302 ? -6.961 -14.211 -13.211 1 98.88 302 THR A N 1
ATOM 2424 C CA . THR A 1 302 ? -7.477 -13.922 -11.883 1 98.88 302 THR A CA 1
ATOM 2425 C C . THR A 1 302 ? -7.77 -15.211 -11.117 1 98.88 302 THR A C 1
ATOM 2427 O O . THR A 1 302 ? -8.25 -16.188 -11.703 1 98.88 302 THR A O 1
ATOM 2430 N N . GLU A 1 303 ? -7.41 -15.164 -9.836 1 98.56 303 GLU A N 1
ATOM 2431 C CA . GLU A 1 303 ? -7.348 -16.438 -9.133 1 98.56 303 GLU A CA 1
ATOM 2432 C C . GLU A 1 303 ? -8.117 -16.391 -7.816 1 98.56 303 GLU A C 1
ATOM 2434 O O . GLU A 1 303 ? -7.672 -16.938 -6.809 1 98.56 303 GLU A O 1
ATOM 2439 N N . PHE A 1 304 ? -9.148 -15.633 -7.754 1 98.75 304 PHE A N 1
ATOM 2440 C CA . PHE A 1 304 ? -10.047 -15.766 -6.609 1 98.75 304 PHE A CA 1
ATOM 2441 C C . PHE A 1 304 ? -10.852 -17.062 -6.703 1 98.75 304 PHE A C 1
ATOM 2443 O O . PHE A 1 304 ? -11.648 -17.234 -7.625 1 98.75 304 PHE A O 1
ATOM 2450 N N . THR A 1 305 ? -10.672 -17.938 -5.711 1 98.31 305 THR A N 1
ATOM 2451 C CA . THR A 1 305 ? -11.219 -19.281 -5.875 1 98.31 305 THR A CA 1
ATOM 2452 C C . THR A 1 305 ? -12.016 -19.688 -4.637 1 98.31 305 THR A C 1
ATOM 2454 O O . THR A 1 305 ? -12.016 -18.984 -3.629 1 98.31 305 THR A O 1
ATOM 2457 N N . ASN A 1 306 ? -12.641 -20.828 -4.711 1 98.12 306 ASN A N 1
ATOM 2458 C CA . ASN A 1 306 ? -13.625 -21.25 -3.721 1 98.12 306 ASN A CA 1
ATOM 2459 C C . ASN A 1 306 ? -13.055 -22.312 -2.779 1 98.12 306 ASN A C 1
ATOM 2461 O O . ASN A 1 306 ? -13.805 -23.047 -2.133 1 98.12 306 ASN A O 1
ATOM 2465 N N . LEU A 1 307 ? -11.766 -22.359 -2.662 1 97.19 307 LEU A N 1
ATOM 2466 C CA . LEU A 1 307 ? -11.148 -23.438 -1.905 1 97.19 307 LEU A CA 1
ATOM 2467 C C . LEU A 1 307 ? -10.922 -23.031 -0.455 1 97.19 307 LEU A C 1
ATOM 2469 O O . LEU A 1 307 ? -11.031 -21.844 -0.116 1 97.19 307 LEU A O 1
ATOM 2473 N N . PRO A 1 308 ? -10.609 -23.922 0.456 1 96.88 308 PRO A N 1
ATOM 2474 C CA . PRO A 1 308 ? -10.57 -23.719 1.906 1 96.88 308 PRO A CA 1
ATOM 2475 C C . PRO A 1 308 ? -9.547 -22.672 2.33 1 96.88 308 PRO A C 1
ATOM 2477 O O . PRO A 1 308 ? -9.828 -21.859 3.211 1 96.88 308 PRO A O 1
ATOM 2480 N N . ASP A 1 309 ? -8.375 -22.641 1.731 1 97 309 ASP A N 1
ATOM 2481 C CA . ASP A 1 309 ? -7.328 -21.703 2.113 1 97 309 ASP A CA 1
ATOM 2482 C C . ASP A 1 309 ? -7.602 -20.312 1.543 1 97 309 ASP A C 1
ATOM 2484 O O . ASP A 1 309 ? -6.863 -19.359 1.817 1 97 309 ASP A O 1
ATOM 2488 N N . TYR A 1 310 ? -8.695 -20.219 0.803 1 97.12 310 TYR A N 1
ATOM 2489 C CA . TYR A 1 310 ? -8.977 -19.016 0.024 1 97.12 310 TYR A CA 1
ATOM 2490 C C . TYR A 1 310 ? -10.352 -18.453 0.362 1 97.12 310 TYR A C 1
ATOM 2492 O O . TYR A 1 310 ? -10.594 -18.031 1.491 1 97.12 310 TYR A O 1
ATOM 2500 N N . GLY A 1 311 ? -11.359 -18.562 -0.447 1 96.5 311 GLY A N 1
ATOM 2501 C CA . GLY A 1 311 ? -12.578 -17.812 -0.244 1 96.5 311 GLY A CA 1
ATOM 2502 C C . GLY A 1 311 ? -13.734 -18.656 0.262 1 96.5 311 GLY A C 1
ATOM 2503 O O . GLY A 1 311 ? -14.836 -18.141 0.464 1 96.5 311 GLY A O 1
ATOM 2504 N N . LEU A 1 312 ? -13.453 -19.938 0.594 1 98.06 312 LEU A N 1
ATOM 2505 C CA . LEU A 1 312 ? -14.562 -20.812 0.955 1 98.06 312 LEU A CA 1
ATOM 2506 C C . LEU A 1 312 ? -15.328 -20.266 2.15 1 98.06 312 LEU A C 1
ATOM 2508 O O . LEU A 1 312 ? -14.727 -19.906 3.168 1 98.06 312 LEU A O 1
ATOM 2512 N N . GLY A 1 313 ? -16.625 -20.156 1.998 1 97.75 313 GLY A N 1
ATOM 2513 C CA . GLY A 1 313 ? -17.484 -19.75 3.092 1 97.75 313 GLY A CA 1
ATOM 2514 C C . GLY A 1 313 ? -17.719 -18.25 3.152 1 97.75 313 GLY A C 1
ATOM 2515 O O . GLY A 1 313 ? -18.594 -17.781 3.861 1 97.75 313 GLY A O 1
ATOM 2516 N N . ALA A 1 314 ? -16.969 -17.484 2.451 1 97.69 314 ALA A N 1
ATOM 2517 C CA . ALA A 1 314 ? -17.125 -16.031 2.459 1 97.69 314 ALA A CA 1
ATOM 2518 C C . ALA A 1 314 ? -18.438 -15.625 1.797 1 97.69 314 ALA A C 1
ATOM 2520 O O . ALA A 1 314 ? -18.969 -16.359 0.958 1 97.69 314 ALA A O 1
ATOM 2521 N N . GLY A 1 315 ? -18.906 -14.453 2.154 1 98.06 315 GLY A N 1
ATOM 2522 C CA . GLY A 1 315 ? -20.219 -14.031 1.697 1 98.06 315 GLY A CA 1
ATOM 2523 C C . GLY A 1 315 ? -20.156 -13 0.585 1 98.06 315 GLY A C 1
ATOM 2524 O O . GLY A 1 315 ? -21.188 -12.445 0.192 1 98.06 315 GLY A O 1
ATOM 2525 N N . TYR A 1 316 ? -18.984 -12.648 0.094 1 98.06 316 TYR A N 1
ATOM 2526 C CA . TYR A 1 316 ? -18.891 -11.711 -1.021 1 98.06 316 TYR A CA 1
ATOM 2527 C C . TYR A 1 316 ? -19.062 -12.43 -2.354 1 98.06 316 TYR A C 1
ATOM 2529 O O . TYR A 1 316 ? -19.016 -13.664 -2.412 1 98.06 316 TYR A O 1
ATOM 2537 N N . ASP A 1 317 ? -19.344 -11.68 -3.404 1 98.56 317 ASP A N 1
ATOM 2538 C CA . ASP A 1 317 ? -19.484 -12.219 -4.754 1 98.56 317 ASP A CA 1
ATOM 2539 C C . ASP A 1 317 ? -18.125 -12.602 -5.328 1 98.56 317 ASP A C 1
ATOM 2541 O O . ASP A 1 317 ? -17.312 -11.727 -5.664 1 98.56 317 ASP A O 1
ATOM 2545 N N . LEU A 1 318 ? -17.953 -13.867 -5.414 1 98.75 318 LEU A N 1
ATOM 2546 C CA . LEU A 1 318 ? -16.656 -14.375 -5.805 1 98.75 318 LEU A CA 1
ATOM 2547 C C . LEU A 1 318 ? -16.312 -13.961 -7.23 1 98.75 318 LEU A C 1
ATOM 2549 O O . LEU A 1 318 ? -15.172 -13.562 -7.508 1 98.75 318 LEU A O 1
ATOM 2553 N N . LEU A 1 319 ? -17.203 -14.047 -8.148 1 98.81 319 LEU A N 1
ATOM 2554 C CA . LEU A 1 319 ? -16.953 -13.648 -9.531 1 98.81 319 LEU A CA 1
ATOM 2555 C C . LEU A 1 319 ? -16.656 -12.156 -9.617 1 98.81 319 LEU A C 1
ATOM 2557 O O . LEU A 1 319 ? -15.781 -11.742 -10.391 1 98.81 319 LEU A O 1
ATOM 2561 N N . GLU A 1 320 ? -17.328 -11.375 -8.812 1 98.69 320 GLU A N 1
ATOM 2562 C CA . GLU A 1 320 ? -17.094 -9.938 -8.82 1 98.69 320 GLU A CA 1
ATOM 2563 C C . GLU A 1 320 ? -15.664 -9.609 -8.391 1 98.69 320 GLU A C 1
ATOM 2565 O O . GLU A 1 320 ? -15.078 -8.633 -8.867 1 98.69 320 GLU A O 1
ATOM 2570 N N . GLN A 1 321 ? -15.148 -10.398 -7.453 1 98.81 321 GLN A N 1
ATOM 2571 C CA . GLN A 1 321 ? -13.75 -10.219 -7.07 1 98.81 321 GLN A CA 1
ATOM 2572 C C . GLN A 1 321 ? -12.82 -10.453 -8.25 1 98.81 321 GLN A C 1
ATOM 2574 O O . GLN A 1 321 ? -11.867 -9.695 -8.461 1 98.81 321 GLN A O 1
ATOM 2579 N N . ASN A 1 322 ? -13.055 -11.461 -9.031 1 98.94 322 ASN A N 1
ATOM 2580 C CA . ASN A 1 322 ? -12.273 -11.742 -10.227 1 98.94 322 ASN A CA 1
ATOM 2581 C C . ASN A 1 322 ? -12.406 -10.625 -11.258 1 98.94 322 ASN A C 1
ATOM 2583 O O . ASN A 1 322 ? -11.422 -10.227 -11.883 1 98.94 322 ASN A O 1
ATOM 2587 N N . VAL A 1 323 ? -13.57 -10.148 -11.422 1 98.94 323 VAL A N 1
ATOM 2588 C CA . VAL A 1 323 ? -13.812 -9.055 -12.352 1 98.94 323 VAL A CA 1
ATOM 2589 C C . VAL A 1 323 ? -13.008 -7.828 -11.93 1 98.94 323 VAL A C 1
ATOM 2591 O O . VAL A 1 323 ? -12.352 -7.191 -12.75 1 98.94 323 VAL A O 1
ATOM 2594 N N . ALA A 1 324 ? -13.07 -7.547 -10.617 1 98.81 324 ALA A N 1
ATOM 2595 C CA . ALA A 1 324 ? -12.336 -6.402 -10.086 1 98.81 324 ALA A CA 1
ATOM 2596 C C . ALA A 1 324 ? -10.836 -6.562 -10.328 1 98.81 324 ALA A C 1
ATOM 2598 O O . ALA A 1 324 ? -10.148 -5.594 -10.672 1 98.81 324 ALA A O 1
ATOM 2599 N N . ALA A 1 325 ? -10.344 -7.738 -10.172 1 98.88 325 ALA A N 1
ATOM 2600 C CA . ALA A 1 325 ? -8.93 -8.023 -10.391 1 98.88 325 ALA A CA 1
ATOM 2601 C C . ALA A 1 325 ? -8.547 -7.816 -11.859 1 98.88 325 ALA A C 1
ATOM 2603 O O . ALA A 1 325 ? -7.512 -7.227 -12.156 1 98.88 325 ALA A O 1
ATOM 2604 N N . ALA A 1 326 ? -9.391 -8.266 -12.734 1 98.94 326 ALA A N 1
ATOM 2605 C CA . ALA A 1 326 ? -9.141 -8.086 -14.164 1 98.94 326 ALA A CA 1
ATOM 2606 C C . ALA A 1 326 ? -9.133 -6.609 -14.539 1 98.94 326 ALA A C 1
ATOM 2608 O O . ALA A 1 326 ? -8.258 -6.152 -15.281 1 98.94 326 ALA A O 1
ATOM 2609 N N . ARG A 1 327 ? -10.062 -5.883 -14.047 1 98.81 327 ARG A N 1
ATOM 2610 C CA . ARG A 1 327 ? -10.141 -4.449 -14.32 1 98.81 327 ARG A CA 1
ATOM 2611 C C . ARG A 1 327 ? -8.898 -3.727 -13.805 1 98.81 327 ARG A C 1
ATOM 2613 O O . ARG A 1 327 ? -8.375 -2.828 -14.469 1 98.81 327 ARG A O 1
ATOM 2620 N N . PHE A 1 328 ? -8.477 -4.113 -12.664 1 98.69 328 PHE A N 1
ATOM 2621 C CA . PHE A 1 328 ? -7.27 -3.516 -12.117 1 98.69 328 PHE A CA 1
ATOM 2622 C C . PHE A 1 328 ? -6.082 -3.75 -13.039 1 98.69 328 PHE A C 1
ATOM 2624 O O . PHE A 1 328 ? -5.312 -2.828 -13.32 1 98.69 328 PHE A O 1
ATOM 2631 N N . MET A 1 329 ? -5.891 -5.023 -13.516 1 98.81 329 MET A N 1
ATOM 2632 C CA . MET A 1 329 ? -4.762 -5.332 -14.383 1 98.81 329 MET A CA 1
ATOM 2633 C C . MET A 1 329 ? -4.793 -4.484 -15.648 1 98.81 329 MET A C 1
ATOM 2635 O O . MET A 1 329 ? -3.764 -3.969 -16.078 1 98.81 329 MET A O 1
ATOM 2639 N N . ARG A 1 330 ? -5.934 -4.336 -16.219 1 98.5 330 ARG A N 1
ATOM 2640 C CA . ARG A 1 330 ? -6.062 -3.527 -17.422 1 98.5 330 ARG A CA 1
ATOM 2641 C C . ARG A 1 330 ? -5.754 -2.061 -17.141 1 98.5 330 ARG A C 1
ATOM 2643 O O . ARG A 1 330 ? -5.059 -1.404 -17.906 1 98.5 330 ARG A O 1
ATOM 2650 N N . GLN A 1 331 ? -6.273 -1.597 -16.016 1 97.06 331 GLN A N 1
ATOM 2651 C CA . GLN A 1 331 ? -6 -0.217 -15.625 1 97.06 331 GLN A CA 1
ATOM 2652 C C . GLN A 1 331 ? -4.512 0.002 -15.383 1 97.06 331 GLN A C 1
ATOM 2654 O O . GLN A 1 331 ? -3.947 1.006 -15.828 1 97.06 331 GLN A O 1
ATOM 2659 N N . ALA A 1 332 ? -3.918 -0.917 -14.656 1 97.56 332 ALA A N 1
ATOM 2660 C CA . ALA A 1 332 ? -2.488 -0.823 -14.375 1 97.56 332 ALA A CA 1
ATOM 2661 C C . ALA A 1 332 ? -1.677 -0.786 -15.664 1 97.56 332 ALA A C 1
ATOM 2663 O O . ALA A 1 332 ? -0.722 -0.014 -15.781 1 97.56 332 ALA A O 1
ATOM 2664 N N . TRP A 1 333 ? -2.057 -1.621 -16.609 1 97.38 333 TRP A N 1
ATOM 2665 C CA . TRP A 1 333 ? -1.378 -1.645 -17.906 1 97.38 333 TRP A CA 1
ATOM 2666 C C . TRP A 1 333 ? -1.503 -0.298 -18.609 1 97.38 333 TRP A C 1
ATOM 2668 O O . TRP A 1 333 ? -0.513 0.241 -19.109 1 97.38 333 TRP A O 1
ATOM 2678 N N . ASP A 1 334 ? -2.68 0.268 -18.625 1 94.56 334 ASP A N 1
ATOM 2679 C CA . ASP A 1 334 ? -2.918 1.563 -19.266 1 94.56 334 ASP A CA 1
ATOM 2680 C C . ASP A 1 334 ? -2.043 2.646 -18.625 1 94.56 334 ASP A C 1
ATOM 2682 O O . ASP A 1 334 ? -1.476 3.482 -19.344 1 94.56 334 ASP A O 1
ATOM 2686 N N . GLU A 1 335 ? -1.943 2.596 -17.375 1 91.81 335 GLU A N 1
ATOM 2687 C CA . GLU A 1 335 ? -1.14 3.58 -16.656 1 91.81 335 GLU A CA 1
ATOM 2688 C C . GLU A 1 335 ? 0.34 3.443 -17 1 91.81 335 GLU A C 1
ATOM 2690 O O . GLU A 1 335 ? 1.047 4.445 -17.125 1 91.81 335 GLU A O 1
ATOM 2695 N N . ILE A 1 336 ? 0.79 2.23 -17.125 1 92.88 336 ILE A N 1
ATOM 2696 C CA . ILE A 1 336 ? 2.186 1.962 -17.453 1 92.88 336 ILE A CA 1
ATOM 2697 C C . ILE A 1 336 ? 2.479 2.426 -18.875 1 92.88 336 ILE A C 1
ATOM 2699 O O . ILE A 1 336 ? 3.523 3.027 -19.141 1 92.88 336 ILE A O 1
ATOM 2703 N N . CYS A 1 337 ? 1.589 2.188 -19.812 1 90.25 337 CYS A N 1
ATOM 2704 C CA . CYS A 1 337 ? 1.783 2.514 -21.219 1 90.25 337 CYS A CA 1
ATOM 2705 C C . CYS A 1 337 ? 1.765 4.023 -21.438 1 90.25 337 CYS A C 1
ATOM 2707 O O . CYS A 1 337 ? 2.338 4.52 -22.406 1 90.25 337 CYS A O 1
ATOM 2709 N N . THR A 1 338 ? 1.13 4.719 -20.641 1 82.69 338 THR A N 1
ATOM 2710 C CA . THR A 1 338 ? 1.005 6.16 -20.828 1 82.69 338 THR A CA 1
ATOM 2711 C C . THR A 1 338 ? 2.148 6.902 -20.156 1 82.69 338 THR A C 1
ATOM 2713 O O . THR A 1 338 ? 2.271 8.117 -20.281 1 82.69 338 THR A O 1
ATOM 2716 N N . ARG A 1 339 ? 2.994 6.336 -19.469 1 69.62 339 ARG A N 1
ATOM 2717 C CA . ARG A 1 339 ? 4.168 6.973 -18.875 1 69.62 339 ARG A CA 1
ATOM 2718 C C . ARG A 1 339 ? 5.25 7.207 -19.922 1 69.62 339 ARG A C 1
ATOM 2720 O O . ARG A 1 339 ? 5.613 6.293 -20.672 1 69.62 339 ARG A O 1
ATOM 2727 N N . PRO A 1 340 ? 5.641 8.539 -20.172 1 57.44 340 PRO A N 1
ATOM 2728 C CA . PRO A 1 340 ? 6.68 8.773 -21.172 1 57.44 340 PRO A CA 1
ATOM 2729 C C . PRO A 1 340 ? 8.008 8.109 -20.812 1 57.44 340 PRO A C 1
ATOM 2731 O O . PRO A 1 340 ? 8.336 7.973 -19.641 1 57.44 340 PRO A O 1
ATOM 2734 N N . VAL A 1 341 ? 8.586 7.316 -21.656 1 48.03 341 VAL A N 1
ATOM 2735 C CA . VAL A 1 341 ? 9.914 6.754 -21.469 1 48.03 341 VAL A CA 1
ATOM 2736 C C . VAL A 1 341 ? 10.93 7.879 -21.281 1 48.03 341 VAL A C 1
ATOM 2738 O O . VAL A 1 341 ? 11.062 8.75 -22.141 1 48.03 341 VAL A O 1
ATOM 2741 N N . LEU A 1 342 ? 11.18 8.273 -20.094 1 37.69 342 LEU A N 1
ATOM 2742 C CA . LEU A 1 342 ? 12.227 9.273 -19.938 1 37.69 342 LEU A CA 1
ATOM 2743 C C . LEU A 1 342 ? 13.492 8.852 -20.688 1 37.69 342 LEU A C 1
ATOM 2745 O O . LEU A 1 342 ? 14.031 7.77 -20.422 1 37.69 342 LEU A O 1
ATOM 2749 N N . ARG A 1 343 ? 13.773 9.312 -21.891 1 33.88 343 ARG A N 1
ATOM 2750 C CA . ARG A 1 343 ? 15.07 9.234 -22.547 1 33.88 343 ARG A CA 1
ATOM 2751 C C . ARG A 1 343 ? 16.172 9.766 -21.641 1 33.88 343 ARG A C 1
ATOM 2753 O O . ARG A 1 343 ? 16.062 10.859 -21.078 1 33.88 343 ARG A O 1
ATOM 2760 N N . ALA A 1 344 ? 16.953 8.93 -21.062 1 34.88 344 ALA A N 1
ATOM 2761 C CA . ALA A 1 344 ? 18.25 9.297 -20.469 1 34.88 344 ALA A CA 1
ATOM 2762 C C . ALA A 1 344 ? 18.984 10.305 -21.359 1 34.88 344 ALA A C 1
ATOM 2764 O O . ALA A 1 344 ? 19.266 10.023 -22.531 1 34.88 344 ALA A O 1
ATOM 2765 N N . SER A 1 345 ? 18.875 11.57 -21.188 1 27.92 345 SER A N 1
ATOM 2766 C CA . SER A 1 345 ? 19.766 12.508 -21.859 1 27.92 345 SER A CA 1
ATOM 2767 C C . SER A 1 345 ? 21.219 12.227 -21.516 1 27.92 345 SER A C 1
ATOM 2769 O O . SER A 1 345 ? 21.625 12.344 -20.359 1 27.92 345 SER A O 1
ATOM 2771 N N . CYS A 1 346 ? 21.938 11.32 -22.156 1 28.41 346 CYS A N 1
ATOM 2772 C CA . CYS A 1 346 ? 23.375 11.133 -22.156 1 28.41 346 CYS A CA 1
ATOM 2773 C C . CYS A 1 346 ? 24.094 12.383 -22.656 1 28.41 346 CYS A C 1
ATOM 2775 O O . CYS A 1 346 ? 24.781 12.344 -23.688 1 28.41 346 CYS A O 1
ATOM 2777 N N . GLU A 1 347 ? 23.625 13.594 -22.625 1 30.81 347 GLU A N 1
ATOM 2778 C CA . GLU A 1 347 ? 24.578 14.586 -23.125 1 30.81 347 GLU A CA 1
ATOM 2779 C C . GLU A 1 347 ? 25.734 14.781 -22.141 1 30.81 347 GLU A C 1
ATOM 2781 O O . GLU A 1 347 ? 25.594 15.461 -21.125 1 30.81 347 GLU A O 1
ATOM 2786 N N . GLY A 1 348 ? 26.453 13.727 -21.656 1 21.5 348 GLY A N 1
ATOM 2787 C CA . GLY A 1 348 ? 27.719 14.078 -21.047 1 21.5 348 GLY A CA 1
ATOM 2788 C C . GLY A 1 348 ? 28.625 14.875 -21.969 1 21.5 348 GLY A C 1
ATOM 2789 O O . GLY A 1 348 ? 28.406 14.922 -23.172 1 21.5 348 GLY A O 1
ATOM 2790 N N . ALA A 1 349 ? 29.766 15.562 -21.344 1 28.11 349 ALA A N 1
ATOM 2791 C CA . ALA A 1 349 ? 30.969 16.391 -21.5 1 28.11 349 ALA A CA 1
ATOM 2792 C C . ALA A 1 349 ? 31.938 15.781 -22.516 1 28.11 349 ALA A C 1
ATOM 2794 O O . ALA A 1 349 ? 32.375 14.648 -22.344 1 28.11 349 ALA A O 1
ATOM 2795 N N . SER A 1 350 ? 31.984 16.266 -23.734 1 21.89 350 SER A N 1
ATOM 2796 C CA . SER A 1 350 ? 33.312 16.594 -24.203 1 21.89 350 SER A CA 1
ATOM 2797 C C . SER A 1 350 ? 33.906 17.781 -23.438 1 21.89 350 SER A C 1
ATOM 2799 O O . SER A 1 350 ? 33.188 18.734 -23.125 1 21.89 350 SER A O 1
ATOM 2801 N N . MET B 1 1 ? -6.953 29.172 -27.703 1 30.09 1 MET B N 1
ATOM 2802 C CA . MET B 1 1 ? -7.215 28.891 -26.297 1 30.09 1 MET B CA 1
ATOM 2803 C C . MET B 1 1 ? -5.914 28.609 -25.562 1 30.09 1 MET B C 1
ATOM 2805 O O . MET B 1 1 ? -5.133 27.75 -25.953 1 30.09 1 MET B O 1
ATOM 2809 N N . HIS B 1 2 ? -5.324 29.578 -24.922 1 39.72 2 HIS B N 1
ATOM 2810 C CA . HIS B 1 2 ? -4.004 29.531 -24.297 1 39.72 2 HIS B CA 1
ATOM 2811 C C . HIS B 1 2 ? -3.906 28.406 -23.266 1 39.72 2 HIS B C 1
ATOM 2813 O O . HIS B 1 2 ? -4.75 28.312 -22.375 1 39.72 2 HIS B O 1
ATOM 2819 N N . GLU B 1 3 ? -3.43 27.25 -23.594 1 48.78 3 GLU B N 1
ATOM 2820 C CA . GLU B 1 3 ? -3.215 26.094 -22.719 1 48.78 3 GLU B CA 1
ATOM 2821 C C . GLU B 1 3 ? -2.68 26.531 -21.359 1 48.78 3 GLU B C 1
ATOM 2823 O O . GLU B 1 3 ? -1.684 27.25 -21.281 1 48.78 3 GLU B O 1
ATOM 2828 N N . ALA B 1 4 ? -3.531 26.75 -20.516 1 54 4 ALA B N 1
ATOM 2829 C CA . ALA B 1 4 ? -3.105 27.109 -19.156 1 54 4 ALA B CA 1
ATOM 2830 C C . ALA B 1 4 ? -1.805 26.406 -18.797 1 54 4 ALA B C 1
ATOM 2832 O O . ALA B 1 4 ? -1.638 25.219 -19.062 1 54 4 ALA B O 1
ATOM 2833 N N . PRO B 1 5 ? -0.671 27.141 -18.453 1 63.41 5 PRO B N 1
ATOM 2834 C CA . PRO B 1 5 ? 0.618 26.531 -18.109 1 63.41 5 PRO B CA 1
ATOM 2835 C C . PRO B 1 5 ? 0.485 25.391 -17.109 1 63.41 5 PRO B C 1
ATOM 2837 O O . PRO B 1 5 ? -0.411 25.422 -16.25 1 63.41 5 PRO B O 1
ATOM 2840 N N . ARG B 1 6 ? 1.091 24.297 -17.203 1 75 6 ARG B N 1
ATOM 2841 C CA . ARG B 1 6 ? 1.158 23.141 -16.312 1 75 6 ARG B CA 1
ATOM 2842 C C . ARG B 1 6 ? 1.689 23.531 -14.945 1 75 6 ARG B C 1
ATOM 2844 O O . ARG B 1 6 ? 2.674 24.281 -14.844 1 75 6 ARG B O 1
ATOM 2851 N N . PRO B 1 7 ? 0.923 23.234 -13.852 1 88.12 7 PRO B N 1
ATOM 2852 C CA . PRO B 1 7 ? 1.389 23.594 -12.508 1 88.12 7 PRO B CA 1
ATOM 2853 C C . PRO B 1 7 ? 2.795 23.078 -12.219 1 88.12 7 PRO B C 1
ATOM 2855 O O . PRO B 1 7 ? 3.225 22.078 -12.805 1 88.12 7 PRO B O 1
ATOM 2858 N N . ALA B 1 8 ? 3.533 23.844 -11.477 1 93.81 8 ALA B N 1
ATOM 2859 C CA . ALA B 1 8 ? 4.859 23.438 -11.031 1 93.81 8 ALA B CA 1
ATOM 2860 C C . ALA B 1 8 ? 4.793 22.781 -9.648 1 93.81 8 ALA B C 1
ATOM 2862 O O . ALA B 1 8 ? 3.857 23.031 -8.883 1 93.81 8 ALA B O 1
ATOM 2863 N N . LEU B 1 9 ? 5.719 21.891 -9.422 1 97.44 9 LEU B N 1
ATOM 2864 C CA . LEU B 1 9 ? 5.836 21.328 -8.078 1 97.44 9 LEU B CA 1
ATOM 2865 C C . LEU B 1 9 ? 6.117 22.422 -7.051 1 97.44 9 LEU B C 1
ATOM 2867 O O . LEU B 1 9 ? 7.039 23.219 -7.23 1 97.44 9 LEU B O 1
ATOM 2871 N N . PRO B 1 10 ? 5.34 22.547 -6.004 1 97.88 10 PRO B N 1
ATOM 2872 C CA . PRO B 1 10 ? 5.66 23.516 -4.953 1 97.88 10 PRO B CA 1
ATOM 2873 C C . PRO B 1 10 ? 7.016 23.25 -4.301 1 97.88 10 PRO B C 1
ATOM 2875 O O . PRO B 1 10 ? 7.547 22.141 -4.402 1 97.88 10 PRO B O 1
ATOM 2878 N N . PRO B 1 11 ? 7.535 24.281 -3.668 1 97.94 11 PRO B N 1
ATOM 2879 C CA . PRO B 1 11 ? 8.773 24.047 -2.93 1 97.94 11 PRO B CA 1
ATOM 2880 C C . PRO B 1 11 ? 8.617 23 -1.824 1 97.94 11 PRO B C 1
ATOM 2882 O O . PRO B 1 11 ? 7.574 22.938 -1.173 1 97.94 11 PRO B O 1
ATOM 2885 N N . ILE B 1 12 ? 9.656 22.25 -1.623 1 98.88 12 ILE B N 1
ATOM 2886 C CA . ILE B 1 12 ? 9.68 21.234 -0.565 1 98.88 12 ILE B CA 1
ATOM 2887 C C . ILE B 1 12 ? 10.586 21.703 0.57 1 98.88 12 ILE B C 1
ATOM 2889 O O . ILE B 1 12 ? 11.773 21.969 0.36 1 98.88 12 ILE B O 1
ATOM 2893 N N . GLY B 1 13 ? 10.023 21.828 1.722 1 98.81 13 GLY B N 1
ATOM 2894 C CA . GLY B 1 13 ? 10.781 22.266 2.883 1 98.81 13 GLY B CA 1
ATOM 2895 C C . GLY B 1 13 ? 11.055 21.156 3.873 1 98.81 13 GLY B C 1
ATOM 2896 O O . GLY B 1 13 ? 10.312 20.172 3.938 1 98.81 13 GLY B O 1
ATOM 2897 N N . CYS B 1 14 ? 12.094 21.312 4.676 1 98.75 14 CYS B N 1
ATOM 2898 C CA . CYS B 1 14 ? 12.445 20.391 5.746 1 98.75 14 CYS B CA 1
ATOM 2899 C C . CYS B 1 14 ? 12.07 20.969 7.109 1 98.75 14 CYS B C 1
ATOM 2901 O O . CYS B 1 14 ? 12.492 22.062 7.461 1 98.75 14 CYS B O 1
ATOM 2903 N N . ASN B 1 15 ? 11.336 20.234 7.82 1 98.25 15 ASN B N 1
ATOM 2904 C CA . ASN B 1 15 ? 11.055 20.672 9.188 1 98.25 15 ASN B CA 1
ATOM 2905 C C . ASN B 1 15 ? 12.32 20.703 10.039 1 98.25 15 ASN B C 1
ATOM 2907 O O . ASN B 1 15 ? 13.078 19.734 10.062 1 98.25 15 ASN B O 1
ATOM 2911 N N . GLY B 1 16 ? 12.5 21.688 10.789 1 97.5 16 GLY B N 1
ATOM 2912 C CA . GLY B 1 16 ? 13.711 21.891 11.562 1 97.5 16 GLY B CA 1
ATOM 2913 C C . GLY B 1 16 ? 13.906 20.859 12.656 1 97.5 16 GLY B C 1
ATOM 2914 O O . GLY B 1 16 ? 15.039 20.5 12.992 1 97.5 16 GLY B O 1
ATOM 2915 N N . SER B 1 17 ? 12.836 20.328 13.18 1 97.12 17 SER B N 1
ATOM 2916 C CA . SER B 1 17 ? 12.906 19.359 14.266 1 97.12 17 SER B CA 1
ATOM 2917 C C . SER B 1 17 ? 13.414 18.016 13.758 1 97.12 17 SER B C 1
ATOM 2919 O O . SER B 1 17 ? 13.766 17.141 14.555 1 97.12 17 SER B O 1
ATOM 2921 N N . GLY B 1 18 ? 13.5 17.906 12.5 1 98.06 18 GLY B N 1
ATOM 2922 C CA . GLY B 1 18 ? 13.922 16.656 11.906 1 98.06 18 GLY B CA 1
ATOM 2923 C C . GLY B 1 18 ? 15.383 16.656 11.469 1 98.06 18 GLY B C 1
ATOM 2924 O O . GLY B 1 18 ? 15.852 15.703 10.852 1 98.06 18 GLY B O 1
ATOM 2925 N N . VAL B 1 19 ? 16.094 17.75 11.82 1 98.56 19 VAL B N 1
ATOM 2926 C CA . VAL B 1 19 ? 17.453 17.906 11.32 1 98.56 19 VAL B CA 1
ATOM 2927 C C . VAL B 1 19 ? 18.453 17.344 12.336 1 98.56 19 VAL B C 1
ATOM 2929 O O . VAL B 1 19 ? 19.109 18.094 13.039 1 98.56 19 VAL B O 1
ATOM 2932 N N . GLN B 1 20 ? 18.531 16.062 12.344 1 98.06 20 GLN B N 1
ATOM 2933 C CA . GLN B 1 20 ? 19.453 15.344 13.227 1 98.06 20 GLN B CA 1
ATOM 2934 C C . GLN B 1 20 ? 20.062 14.141 12.523 1 98.06 20 GLN B C 1
ATOM 2936 O O . GLN B 1 20 ? 19.344 13.312 11.953 1 98.06 20 GLN B O 1
ATOM 2941 N N . ARG B 1 21 ? 21.406 14.125 12.562 1 97.75 21 ARG B N 1
ATOM 2942 C CA . ARG B 1 21 ? 22.094 12.914 12.141 1 97.75 21 ARG B CA 1
ATOM 2943 C C . ARG B 1 21 ? 22.188 11.906 13.289 1 97.75 21 ARG B C 1
ATOM 2945 O O . ARG B 1 21 ? 23.234 11.75 13.906 1 97.75 21 ARG B O 1
ATOM 2952 N N . SER B 1 22 ? 21.156 11.203 13.539 1 98.12 22 SER B N 1
ATOM 2953 C CA . SER B 1 22 ? 21.047 10.234 14.625 1 98.12 22 SER B CA 1
ATOM 2954 C C . SER B 1 22 ? 21.438 8.844 14.164 1 98.12 22 SER B C 1
ATOM 2956 O O . SER B 1 22 ? 21.594 8.594 12.961 1 98.12 22 SER B O 1
ATOM 2958 N N . SER B 1 23 ? 21.688 8.023 15.117 1 97.38 23 SER B N 1
ATOM 2959 C CA . SER B 1 23 ? 22.078 6.629 14.906 1 97.38 23 SER B CA 1
ATOM 2960 C C . SER B 1 23 ? 21.734 5.773 16.125 1 97.38 23 SER B C 1
ATOM 2962 O O . SER B 1 23 ? 21.219 6.281 17.125 1 97.38 23 SER B O 1
ATOM 2964 N N . ARG B 1 24 ? 22 4.551 16 1 95.69 24 ARG B N 1
ATOM 2965 C CA . ARG B 1 24 ? 21.781 3.635 17.109 1 95.69 24 ARG B CA 1
ATOM 2966 C C . ARG B 1 24 ? 22.609 4.043 18.328 1 95.69 24 ARG B C 1
ATOM 2968 O O . ARG B 1 24 ? 22.172 3.875 19.469 1 95.69 24 ARG B O 1
ATOM 2975 N N . HIS B 1 25 ? 23.75 4.57 18.078 1 96.44 25 HIS B N 1
ATOM 2976 C CA . HIS B 1 25 ? 24.656 4.957 19.156 1 96.44 25 HIS B CA 1
ATOM 2977 C C . HIS B 1 25 ? 24.344 6.363 19.656 1 96.44 25 HIS B C 1
ATOM 2979 O O . HIS B 1 25 ? 24.75 6.734 20.766 1 96.44 25 HIS B O 1
ATOM 2985 N N . GLN B 1 26 ? 23.719 7.133 18.844 1 97.31 26 GLN B N 1
ATOM 2986 C CA . GLN B 1 26 ? 23.234 8.461 19.172 1 97.31 26 GLN B CA 1
ATOM 2987 C C . GLN B 1 26 ? 21.781 8.648 18.719 1 97.31 26 GLN B C 1
ATOM 2989 O O . GLN B 1 26 ? 21.531 9.367 17.75 1 97.31 26 GLN B O 1
ATOM 2994 N N . PRO B 1 27 ? 20.891 8.086 19.469 1 98.06 27 PRO B N 1
ATOM 2995 C CA . PRO B 1 27 ? 19.484 8.078 19.031 1 98.06 27 PRO B CA 1
ATOM 2996 C C . PRO B 1 27 ? 18.891 9.477 18.953 1 98.06 27 PRO B C 1
ATOM 2998 O O . PRO B 1 27 ? 19.484 10.445 19.438 1 98.06 27 PRO B O 1
ATOM 3001 N N . ILE B 1 28 ? 17.797 9.594 18.344 1 98.5 28 ILE B N 1
ATOM 3002 C CA . ILE B 1 28 ? 17.078 10.852 18.188 1 98.5 28 ILE B CA 1
ATOM 3003 C C . ILE B 1 28 ? 16.797 11.453 19.562 1 98.5 28 ILE B C 1
ATOM 3005 O O . ILE B 1 28 ? 16.234 10.781 20.438 1 98.5 28 ILE B O 1
ATOM 3009 N N . GLY B 1 29 ? 17.219 12.641 19.719 1 98 29 GLY B N 1
ATOM 3010 C CA . GLY B 1 29 ? 17.031 13.336 20.969 1 98 29 GLY B CA 1
ATOM 3011 C C . GLY B 1 29 ? 16.219 14.609 20.844 1 98 29 GLY B C 1
ATOM 3012 O O . GLY B 1 29 ? 15.953 15.07 19.719 1 98 29 GLY B O 1
ATOM 3013 N N . LEU B 1 30 ? 15.82 15.172 21.938 1 97 30 LEU B N 1
ATOM 3014 C CA . LEU B 1 30 ? 15.008 16.391 21.953 1 97 30 LEU B CA 1
ATOM 3015 C C . LEU B 1 30 ? 15.867 17.609 21.672 1 97 30 LEU B C 1
ATOM 3017 O O . LEU B 1 30 ? 15.367 18.625 21.188 1 97 30 LEU B O 1
ATOM 3021 N N . GLN B 1 31 ? 17.141 17.484 22.016 1 96.31 31 GLN B N 1
ATOM 3022 C CA . GLN B 1 31 ? 18.031 18.625 21.812 1 96.31 31 GLN B CA 1
ATOM 3023 C C . GLN B 1 31 ? 18.344 18.812 20.328 1 96.31 31 GLN B C 1
ATOM 3025 O O . GLN B 1 31 ? 18.844 17.906 19.672 1 96.31 31 GLN B O 1
ATOM 3030 N N . GLU B 1 32 ? 18.062 20 19.891 1 96 32 GLU B N 1
ATOM 3031 C CA . GLU B 1 32 ? 18.281 20.297 18.469 1 96 32 GLU B CA 1
ATOM 3032 C C . GLU B 1 32 ? 19.641 20.953 18.25 1 96 32 GLU B C 1
ATOM 3034 O O . GLU B 1 32 ? 20.203 21.531 19.172 1 96 32 GLU B O 1
ATOM 3039 N N . LEU B 1 33 ? 20.094 20.844 17.094 1 96.88 33 LEU B N 1
ATOM 3040 C CA . LEU B 1 33 ? 21.328 21.516 16.703 1 96.88 33 LEU B CA 1
ATOM 3041 C C . LEU B 1 33 ? 21.156 23.031 16.656 1 96.88 33 LEU B C 1
ATOM 3043 O O . LEU B 1 33 ? 20.031 23.516 16.516 1 96.88 33 LEU B O 1
ATOM 3047 N N . PRO B 1 34 ? 22.281 23.719 16.812 1 96.5 34 PRO B N 1
ATOM 3048 C CA . PRO B 1 34 ? 22.188 25.156 16.578 1 96.5 34 PRO B CA 1
ATOM 3049 C C . PRO B 1 34 ? 21.625 25.5 15.195 1 96.5 34 PRO B C 1
ATOM 3051 O O . PRO B 1 34 ? 21.828 24.75 14.242 1 96.5 34 PRO B O 1
ATOM 3054 N N . ILE B 1 35 ? 21.031 26.656 15.109 1 97.44 35 ILE B N 1
ATOM 3055 C CA . ILE B 1 35 ? 20.281 27.062 13.922 1 97.44 35 ILE B CA 1
ATOM 3056 C C . ILE B 1 35 ? 21.188 26.984 12.695 1 97.44 35 ILE B C 1
ATOM 3058 O O . ILE B 1 35 ? 20.812 26.406 11.672 1 97.44 35 ILE B O 1
ATOM 3062 N N . ARG B 1 36 ? 22.344 27.547 12.781 1 97.94 36 ARG B N 1
ATOM 3063 C CA . ARG B 1 36 ? 23.234 27.562 11.625 1 97.94 36 ARG B CA 1
ATOM 3064 C C . ARG B 1 36 ? 23.547 26.141 11.148 1 97.94 36 ARG B C 1
ATOM 3066 O O . ARG B 1 36 ? 23.594 25.875 9.945 1 97.94 36 ARG B O 1
ATOM 3073 N N . GLU B 1 37 ? 23.781 25.266 12.109 1 98.19 37 GLU B N 1
ATOM 3074 C CA . GLU B 1 37 ? 24.109 23.891 11.773 1 98.19 37 GLU B CA 1
ATOM 3075 C C . GLU B 1 37 ? 22.922 23.172 11.117 1 98.19 37 GLU B C 1
ATOM 3077 O O . GLU B 1 37 ? 23.109 22.344 10.219 1 98.19 37 GLU B O 1
ATOM 3082 N N . GLN B 1 38 ? 21.75 23.438 11.57 1 98.31 38 GLN B N 1
ATOM 3083 C CA . GLN B 1 38 ? 20.562 22.875 10.93 1 98.31 38 GLN B CA 1
ATOM 3084 C C . GLN B 1 38 ? 20.469 23.281 9.469 1 98.31 38 GLN B C 1
ATOM 3086 O O . GLN B 1 38 ? 20.312 22.438 8.586 1 98.31 38 GLN B O 1
ATOM 3091 N N . PHE B 1 39 ? 20.672 24.594 9.227 1 98.56 39 PHE B N 1
ATOM 3092 C CA . PHE B 1 39 ? 20.625 25.109 7.863 1 98.56 39 PHE B CA 1
ATOM 3093 C C . PHE B 1 39 ? 21.719 24.469 7.008 1 98.56 39 PHE B C 1
ATOM 3095 O O . PHE B 1 39 ? 21.469 24.094 5.863 1 98.56 39 PHE B O 1
ATOM 3102 N N . ARG B 1 40 ? 22.875 24.344 7.566 1 98.62 40 ARG B N 1
ATOM 3103 C CA . ARG B 1 40 ? 23.984 23.766 6.832 1 98.62 40 ARG B CA 1
ATOM 3104 C C . ARG B 1 40 ? 23.672 22.328 6.398 1 98.62 40 ARG B C 1
ATOM 3106 O O . ARG B 1 40 ? 23.828 21.984 5.227 1 98.62 40 ARG B O 1
ATOM 3113 N N . LEU B 1 41 ? 23.203 21.531 7.301 1 98.62 41 LEU B N 1
ATOM 3114 C CA . LEU B 1 41 ? 22.922 20.125 7.027 1 98.62 41 LEU B CA 1
ATOM 3115 C C . LEU B 1 41 ? 21.844 19.984 5.969 1 98.62 41 LEU B C 1
ATOM 3117 O O . LEU B 1 41 ? 21.969 19.172 5.047 1 98.62 41 LEU B O 1
ATOM 3121 N N . VAL B 1 42 ? 20.797 20.781 6.109 1 98.75 42 VAL B N 1
ATOM 3122 C CA . VAL B 1 42 ? 19.703 20.719 5.156 1 98.75 42 VAL B CA 1
ATOM 3123 C C . VAL B 1 42 ? 20.188 21.141 3.771 1 98.75 42 VAL B C 1
ATOM 3125 O O . VAL B 1 42 ? 19.906 20.484 2.775 1 98.75 42 VAL B O 1
ATOM 3128 N N . SER B 1 43 ? 20.969 22.234 3.727 1 98.25 43 SER B N 1
ATOM 3129 C CA . SER B 1 43 ? 21.5 22.734 2.461 1 98.25 43 SER B CA 1
ATOM 3130 C C . SER B 1 43 ? 22.391 21.688 1.794 1 98.25 43 SER B C 1
ATOM 3132 O O . SER B 1 43 ? 22.328 21.5 0.576 1 98.25 43 SER B O 1
ATOM 3134 N N . GLU B 1 44 ? 23.141 20.953 2.541 1 98 44 GLU B N 1
ATOM 3135 C CA . GLU B 1 44 ? 24.094 19.984 2.039 1 98 44 GLU B CA 1
ATOM 3136 C C . GLU B 1 44 ? 23.391 18.797 1.401 1 98 44 GLU B C 1
ATOM 3138 O O . GLU B 1 44 ? 23.984 18.094 0.572 1 98 44 GLU B O 1
ATOM 3143 N N . THR B 1 45 ? 22.188 18.5 1.848 1 98.19 45 THR B N 1
ATOM 3144 C CA . THR B 1 45 ? 21.469 17.375 1.276 1 98.19 45 THR B CA 1
ATOM 3145 C C . THR B 1 45 ? 21.172 17.609 -0.2 1 98.19 45 THR B C 1
ATOM 3147 O O . THR B 1 45 ? 21.047 16.656 -0.978 1 98.19 45 THR B O 1
ATOM 3150 N N . GLY B 1 46 ? 20.844 18.891 -0.584 1 97.94 46 GLY B N 1
ATOM 3151 C CA . GLY B 1 46 ? 20.594 19.281 -1.963 1 97.94 46 GLY B CA 1
ATOM 3152 C C . GLY B 1 46 ? 19.188 18.969 -2.424 1 97.94 46 GLY B C 1
ATOM 3153 O O . GLY B 1 46 ? 18.859 19.125 -3.602 1 97.94 46 GLY B O 1
ATOM 3154 N N . VAL B 1 47 ? 18.312 18.578 -1.514 1 98.38 47 VAL B N 1
ATOM 3155 C CA . VAL B 1 47 ? 17.031 18.078 -1.996 1 98.38 47 VAL B CA 1
ATOM 3156 C C . VAL B 1 47 ? 15.906 19 -1.541 1 98.38 47 VAL B C 1
ATOM 3158 O O . VAL B 1 47 ? 14.766 18.875 -1.992 1 98.38 47 VAL B O 1
ATOM 3161 N N . PHE B 1 48 ? 16.203 19.969 -0.716 1 98.75 48 PHE B N 1
ATOM 3162 C CA . PHE B 1 48 ? 15.18 20.844 -0.167 1 98.75 48 PHE B CA 1
ATOM 3163 C C . PHE B 1 48 ? 15.273 22.234 -0.781 1 98.75 48 PHE B C 1
ATOM 3165 O O . PHE B 1 48 ? 16.359 22.719 -1.081 1 98.75 48 PHE B O 1
ATOM 3172 N N . ASP B 1 49 ? 14.148 22.859 -0.896 1 98.5 49 ASP B N 1
ATOM 3173 C CA . ASP B 1 49 ? 14.047 24.188 -1.468 1 98.5 49 ASP B CA 1
ATOM 3174 C C . ASP B 1 49 ? 13.938 25.25 -0.372 1 98.5 49 ASP B C 1
ATOM 3176 O O . ASP B 1 49 ? 14.203 26.438 -0.612 1 98.5 49 ASP B O 1
ATOM 3180 N N . CYS B 1 50 ? 13.516 24.891 0.754 1 98.44 50 CYS B N 1
ATOM 3181 C CA . CYS B 1 50 ? 13.266 25.812 1.848 1 98.44 50 CYS B CA 1
ATOM 3182 C C . CYS B 1 50 ? 13.359 25.125 3.197 1 98.44 50 CYS B C 1
ATOM 3184 O O . CYS B 1 50 ? 13.68 23.922 3.262 1 98.44 50 CYS B O 1
ATOM 3186 N N . PHE B 1 51 ? 13.305 25.922 4.207 1 98.06 51 PHE B N 1
ATOM 3187 C CA . PHE B 1 51 ? 13.344 25.469 5.59 1 98.06 51 PHE B CA 1
ATOM 3188 C C . PHE B 1 51 ? 12.031 25.781 6.305 1 98.06 51 PHE B C 1
ATOM 3190 O O . PHE B 1 51 ? 11.398 26.797 6.031 1 98.06 51 PHE B O 1
ATOM 3197 N N . ASP B 1 52 ? 11.547 24.828 7.109 1 98.12 52 ASP B N 1
ATOM 3198 C CA . ASP B 1 52 ? 10.305 24.969 7.875 1 98.12 52 ASP B CA 1
ATOM 3199 C C . ASP B 1 52 ? 10.594 25.078 9.367 1 98.12 52 ASP B C 1
ATOM 3201 O O . ASP B 1 52 ? 10.891 24.078 10.023 1 98.12 52 ASP B O 1
ATOM 3205 N N . ARG B 1 53 ? 10.453 26.312 9.867 1 96.38 53 ARG B N 1
ATOM 3206 C CA . ARG B 1 53 ? 10.766 26.547 11.266 1 96.38 53 ARG B CA 1
ATOM 3207 C C . ARG B 1 53 ? 10.289 27.922 11.711 1 96.38 53 ARG B C 1
ATOM 3209 O O . ARG B 1 53 ? 10.484 28.906 11 1 96.38 53 ARG B O 1
ATOM 3216 N N . LEU B 1 54 ? 9.641 27.953 12.812 1 96.94 54 LEU B N 1
ATOM 3217 C CA . LEU B 1 54 ? 9.359 29.219 13.461 1 96.94 54 LEU B CA 1
ATOM 3218 C C . LEU B 1 54 ? 10.5 29.625 14.391 1 96.94 54 LEU B C 1
ATOM 3220 O O . LEU B 1 54 ? 10.742 28.969 15.398 1 96.94 54 LEU B O 1
ATOM 3224 N N . PRO B 1 55 ? 11.188 30.719 14.117 1 94.5 55 PRO B N 1
ATOM 3225 C CA . PRO B 1 55 ? 12.258 31.141 15.023 1 94.5 55 PRO B CA 1
ATOM 3226 C C . PRO B 1 55 ? 11.719 31.609 16.375 1 94.5 55 PRO B C 1
ATOM 3228 O O . PRO B 1 55 ? 10.664 32.25 16.438 1 94.5 55 PRO B O 1
ATOM 3231 N N . LEU B 1 56 ? 12.484 31.297 17.344 1 92.12 56 LEU B N 1
ATOM 3232 C CA . LEU B 1 56 ? 12.305 32.062 18.578 1 92.12 56 LEU B CA 1
ATOM 3233 C C . LEU B 1 56 ? 12.844 33.469 18.438 1 92.12 56 LEU B C 1
ATOM 3235 O O . LEU B 1 56 ? 13.766 33.719 17.656 1 92.12 56 LEU B O 1
ATOM 3239 N N . ARG B 1 57 ? 12.234 34.344 19.172 1 91.5 57 ARG B N 1
ATOM 3240 C CA . ARG B 1 57 ? 12.586 35.75 19.047 1 91.5 57 ARG B CA 1
ATOM 3241 C C . ARG B 1 57 ? 14.094 35.938 19.188 1 91.5 57 ARG B C 1
ATOM 3243 O O . ARG B 1 57 ? 14.703 36.688 18.438 1 91.5 57 ARG B O 1
ATOM 3250 N N . HIS B 1 58 ? 14.711 35.25 20.141 1 92.19 58 HIS B N 1
ATOM 3251 C CA . HIS B 1 58 ? 16.125 35.438 20.422 1 92.19 58 HIS B CA 1
ATOM 3252 C C . HIS B 1 58 ? 17 34.781 19.359 1 92.19 58 HIS B C 1
ATOM 3254 O O . HIS B 1 58 ? 18.219 34.969 19.328 1 92.19 58 HIS B O 1
ATOM 3260 N N . GLN B 1 59 ? 16.375 34.031 18.484 1 94.19 59 GLN B N 1
ATOM 3261 C CA . GLN B 1 59 ? 17.125 33.312 17.453 1 94.19 59 GLN B CA 1
ATOM 3262 C C . GLN B 1 59 ? 16.922 33.969 16.078 1 94.19 59 GLN B C 1
ATOM 3264 O O . GLN B 1 59 ? 17.359 33.438 15.07 1 94.19 59 GLN B O 1
ATOM 3269 N N . LEU B 1 60 ? 16.234 35.062 16.031 1 95.56 60 LEU B N 1
ATOM 3270 C CA . LEU B 1 60 ? 15.875 35.719 14.773 1 95.56 60 LEU B CA 1
ATOM 3271 C C . LEU B 1 60 ? 17.125 36.062 13.961 1 95.56 60 LEU B C 1
ATOM 3273 O O . LEU B 1 60 ? 17.172 35.781 12.758 1 95.56 60 LEU B O 1
ATOM 3277 N N . ALA B 1 61 ? 18.062 36.594 14.609 1 95.62 61 ALA B N 1
ATOM 3278 C CA . ALA B 1 61 ? 19.281 37.031 13.938 1 95.62 61 ALA B CA 1
ATOM 3279 C C . ALA B 1 61 ? 20.016 35.812 13.359 1 95.62 61 ALA B C 1
ATOM 3281 O O . ALA B 1 61 ? 20.578 35.875 12.266 1 95.62 61 ALA B O 1
ATOM 3282 N N . ASP B 1 62 ? 20.047 34.75 14.094 1 96.81 62 ASP B N 1
ATOM 3283 C CA . ASP B 1 62 ? 20.688 33.5 13.625 1 96.81 62 ASP B CA 1
ATOM 3284 C C . ASP B 1 62 ? 19.984 32.969 12.367 1 96.81 62 ASP B C 1
ATOM 3286 O O . ASP B 1 62 ? 20.656 32.5 11.438 1 96.81 62 ASP B O 1
ATOM 3290 N N . HIS B 1 63 ? 18.688 33.062 12.383 1 97.25 63 HIS B N 1
ATOM 3291 C CA . HIS B 1 63 ? 17.922 32.625 11.219 1 97.25 63 HIS B CA 1
ATOM 3292 C C . HIS B 1 63 ? 18.219 33.5 10 1 97.25 63 HIS B C 1
ATOM 3294 O O . HIS B 1 63 ? 18.453 32.969 8.906 1 97.25 63 HIS B O 1
ATOM 3300 N N . GLU B 1 64 ? 18.203 34.781 10.195 1 97.12 64 GLU B N 1
ATOM 3301 C CA . GLU B 1 64 ? 18.484 35.688 9.102 1 97.12 64 GLU B CA 1
ATOM 3302 C C . GLU B 1 64 ? 19.859 35.438 8.492 1 97.12 64 GLU B C 1
ATOM 3304 O O . GLU B 1 64 ? 20 35.375 7.266 1 97.12 64 GLU B O 1
ATOM 3309 N N . SER B 1 65 ? 20.781 35.25 9.383 1 97.88 65 SER B N 1
ATOM 3310 C CA . SER B 1 65 ? 22.141 35 8.93 1 97.88 65 SER B CA 1
ATOM 3311 C C . SER B 1 65 ? 22.234 33.656 8.18 1 97.88 65 SER B C 1
ATOM 3313 O O . SER B 1 65 ? 22.906 33.562 7.152 1 97.88 65 SER B O 1
ATOM 3315 N N . ALA B 1 66 ? 21.609 32.656 8.695 1 98.12 66 ALA B N 1
ATOM 3316 C CA . ALA B 1 66 ? 21.625 31.344 8.078 1 98.12 66 ALA B CA 1
ATOM 3317 C C . ALA B 1 66 ? 20.922 31.359 6.73 1 98.12 66 ALA B C 1
ATOM 3319 O O . ALA B 1 66 ? 21.391 30.75 5.766 1 98.12 66 ALA B O 1
ATOM 3320 N N . ILE B 1 67 ? 19.781 32.031 6.637 1 97.94 67 ILE B N 1
ATOM 3321 C CA . ILE B 1 67 ? 19.031 32.156 5.391 1 97.94 67 ILE B CA 1
ATOM 3322 C C . ILE B 1 67 ? 19.922 32.781 4.312 1 97.94 67 ILE B C 1
ATOM 3324 O O . ILE B 1 67 ? 19.984 32.25 3.191 1 97.94 67 ILE B O 1
ATOM 3328 N N . ALA B 1 68 ? 20.609 33.844 4.691 1 97.69 68 ALA B N 1
ATOM 3329 C CA . ALA B 1 68 ? 21.484 34.531 3.752 1 97.69 68 ALA B CA 1
ATOM 3330 C C . ALA B 1 68 ? 22.672 33.656 3.361 1 97.69 68 ALA B C 1
ATOM 3332 O O . ALA B 1 68 ? 23.031 33.594 2.186 1 97.69 68 ALA B O 1
ATOM 3333 N N . GLU B 1 69 ? 23.234 33.031 4.336 1 98.44 69 GLU B N 1
ATOM 3334 C CA . GLU B 1 69 ? 24.453 32.25 4.121 1 98.44 69 GLU B CA 1
ATOM 3335 C C . GLU B 1 69 ? 24.188 31.047 3.238 1 98.44 69 GLU B C 1
ATOM 3337 O O . GLU B 1 69 ? 24.953 30.75 2.318 1 98.44 69 GLU B O 1
ATOM 3342 N N . PHE B 1 70 ? 23.094 30.328 3.449 1 98.25 70 PHE B N 1
ATOM 3343 C CA . PHE B 1 70 ? 22.875 29.047 2.799 1 98.25 70 PHE B CA 1
ATOM 3344 C C . PHE B 1 70 ? 21.828 29.172 1.692 1 98.25 70 PHE B C 1
ATOM 3346 O O . PHE B 1 70 ? 21.5 28.188 1.024 1 98.25 70 PHE B O 1
ATOM 3353 N N . LYS B 1 71 ? 21.266 30.344 1.524 1 96.88 71 LYS B N 1
ATOM 3354 C CA . LYS B 1 71 ? 20.266 30.609 0.493 1 96.88 71 LYS B CA 1
ATOM 3355 C C . LYS B 1 71 ? 19.094 29.656 0.595 1 96.88 71 LYS B C 1
ATOM 3357 O O . LYS B 1 71 ? 18.641 29.094 -0.413 1 96.88 71 LYS B O 1
ATOM 3362 N N . LEU B 1 72 ? 18.734 29.391 1.804 1 97.81 72 LEU B N 1
ATOM 3363 C CA . LEU B 1 72 ? 17.594 28.531 2.146 1 97.81 72 LEU B CA 1
ATOM 3364 C C . LEU B 1 72 ? 16.531 29.328 2.885 1 97.81 72 LEU B C 1
ATOM 3366 O O . LEU B 1 72 ? 16.594 29.484 4.105 1 97.81 72 LEU B O 1
ATOM 3370 N N . PRO B 1 73 ? 15.547 29.766 2.1 1 97.75 73 PRO B N 1
ATOM 3371 C CA . PRO B 1 73 ? 14.516 30.594 2.738 1 97.75 73 PRO B CA 1
ATOM 3372 C C . PRO B 1 73 ? 13.648 29.797 3.713 1 97.75 73 PRO B C 1
ATOM 3374 O O . PRO B 1 73 ? 13.555 28.578 3.607 1 97.75 73 PRO B O 1
ATOM 3377 N N . VAL B 1 74 ? 13.047 30.484 4.656 1 97.81 74 VAL B N 1
ATOM 3378 C CA . VAL B 1 74 ? 12.023 29.922 5.535 1 97.81 74 VAL B CA 1
ATOM 3379 C C . VAL B 1 74 ? 10.641 30.359 5.055 1 97.81 74 VAL B C 1
ATOM 3381 O O . VAL B 1 74 ? 10.227 31.5 5.273 1 97.81 74 VAL B O 1
ATOM 3384 N N . HIS B 1 75 ? 9.914 29.438 4.43 1 96.88 75 HIS B N 1
ATOM 3385 C CA . HIS B 1 75 ? 8.633 29.781 3.83 1 96.88 75 HIS B CA 1
ATOM 3386 C C . HIS B 1 75 ? 7.477 29.438 4.758 1 96.88 75 HIS B C 1
ATOM 3388 O O . HIS B 1 75 ? 6.391 30 4.648 1 96.88 75 HIS B O 1
ATOM 3394 N N . THR B 1 76 ? 7.789 28.469 5.656 1 98.5 76 THR B N 1
ATOM 3395 C CA . THR B 1 76 ? 6.699 27.922 6.453 1 98.5 76 THR B CA 1
ATOM 3396 C C . THR B 1 76 ? 7.102 27.812 7.922 1 98.5 76 THR B C 1
ATOM 3398 O O . THR B 1 76 ? 8.281 27.656 8.242 1 98.5 76 THR B O 1
ATOM 3401 N N . ALA B 1 77 ? 6.113 27.969 8.734 1 98.31 77 ALA B N 1
ATOM 3402 C CA . ALA B 1 77 ? 6.301 27.875 10.18 1 98.31 77 ALA B CA 1
ATOM 3403 C C . ALA B 1 77 ? 5.047 27.328 10.859 1 98.31 77 ALA B C 1
ATOM 3405 O O . ALA B 1 77 ? 3.938 27.469 10.336 1 98.31 77 ALA B O 1
ATOM 3406 N N . SER B 1 78 ? 5.258 26.656 11.969 1 98.12 78 SER B N 1
ATOM 3407 C CA . SER B 1 78 ? 4.141 26.047 12.688 1 98.12 78 SER B CA 1
ATOM 3408 C C . SER B 1 78 ? 4.254 26.297 14.188 1 98.12 78 SER B C 1
ATOM 3410 O O . SER B 1 78 ? 5.355 26.438 14.719 1 98.12 78 SER B O 1
ATOM 3412 N N . TRP B 1 79 ? 3.092 26.406 14.805 1 97.94 79 TRP B N 1
ATOM 3413 C CA . TRP B 1 79 ? 3.076 26.469 16.266 1 97.94 79 TRP B CA 1
ATOM 3414 C C . TRP B 1 79 ? 1.722 26.047 16.812 1 97.94 79 TRP B C 1
ATOM 3416 O O . TRP B 1 79 ? 0.743 25.953 16.062 1 97.94 79 TRP B O 1
ATOM 3426 N N . PHE B 1 80 ? 1.705 25.781 18.141 1 97.88 80 PHE B N 1
ATOM 3427 C CA . PHE B 1 80 ? 0.49 25.438 18.875 1 97.88 80 PHE B CA 1
ATOM 3428 C C . PHE B 1 80 ? -0.069 26.672 19.594 1 97.88 80 PHE B C 1
ATOM 3430 O O . PHE B 1 80 ? 0.689 27.484 20.125 1 97.88 80 PHE B O 1
ATOM 3437 N N . TYR B 1 81 ? -1.384 26.734 19.609 1 98.5 81 TYR B N 1
ATOM 3438 C CA . TYR B 1 81 ? -2.031 27.828 20.312 1 98.5 81 TYR B CA 1
ATOM 3439 C C . TYR B 1 81 ? -3.262 27.344 21.078 1 98.5 81 TYR B C 1
ATOM 3441 O O . TYR B 1 81 ? -4 26.484 20.594 1 98.5 81 TYR B O 1
ATOM 3449 N N . ARG B 1 82 ? -3.479 27.891 22.203 1 98.5 82 ARG B N 1
ATOM 3450 C CA . ARG B 1 82 ? -4.703 27.703 22.969 1 98.5 82 ARG B CA 1
ATOM 3451 C C . ARG B 1 82 ? -5.539 28.984 22.984 1 98.5 82 ARG B C 1
ATOM 3453 O O . ARG B 1 82 ? -5.066 30.031 23.422 1 98.5 82 ARG B O 1
ATOM 3460 N N . LEU B 1 83 ? -6.715 28.859 22.516 1 98.19 83 LEU B N 1
ATOM 3461 C CA . LEU B 1 83 ? -7.605 30.016 22.516 1 98.19 83 LEU B CA 1
ATOM 3462 C C . LEU B 1 83 ? -7.891 30.469 23.938 1 98.19 83 LEU B C 1
ATOM 3464 O O . LEU B 1 83 ? -8.141 29.641 24.828 1 98.19 83 LEU B O 1
ATOM 3468 N N . GLY B 1 84 ? -7.863 31.734 24.156 1 97.88 84 GLY B N 1
ATOM 3469 C CA . GLY B 1 84 ? -8.062 32.312 25.484 1 97.88 84 GLY B CA 1
ATOM 3470 C C . GLY B 1 84 ? -6.762 32.562 26.234 1 97.88 84 GLY B C 1
ATOM 3471 O O . GLY B 1 84 ? -6.754 33.219 27.281 1 97.88 84 GLY B O 1
ATOM 3472 N N . GLU B 1 85 ? -5.637 32.125 25.703 1 98.12 85 GLU B N 1
ATOM 3473 C CA . GLU B 1 85 ? -4.359 32.219 26.406 1 98.12 85 GLU B CA 1
ATOM 3474 C C . GLU B 1 85 ? -3.27 32.781 25.484 1 98.12 85 GLU B C 1
ATOM 3476 O O . GLU B 1 85 ? -2.457 33.594 25.891 1 98.12 85 GLU B O 1
ATOM 3481 N N . ASP B 1 86 ? -3.311 32.375 24.203 1 98.19 86 ASP B N 1
ATOM 3482 C CA . ASP B 1 86 ? -2.119 32.531 23.375 1 98.19 86 ASP B CA 1
ATOM 3483 C C . ASP B 1 86 ? -2.34 33.562 22.281 1 98.19 86 ASP B C 1
ATOM 3485 O O . ASP B 1 86 ? -1.626 33.562 21.281 1 98.19 86 ASP B O 1
ATOM 3489 N N . GLU B 1 87 ? -3.309 34.438 22.406 1 97.06 87 GLU B N 1
ATOM 3490 C CA . GLU B 1 87 ? -3.588 35.438 21.375 1 97.06 87 GLU B CA 1
ATOM 3491 C C . GLU B 1 87 ? -2.395 36.375 21.172 1 97.06 87 GLU B C 1
ATOM 3493 O O . GLU B 1 87 ? -2.041 36.688 20.047 1 97.06 87 GLU B O 1
ATOM 3498 N N . VAL B 1 88 ? -1.815 36.719 22.25 1 97.38 88 VAL B N 1
ATOM 3499 C CA . VAL B 1 88 ? -0.657 37.594 22.172 1 97.38 88 VAL B CA 1
ATOM 3500 C C . VAL B 1 88 ? 0.52 36.875 21.547 1 97.38 88 VAL B C 1
ATOM 3502 O O . VAL B 1 88 ? 1.244 37.406 20.719 1 97.38 88 VAL B O 1
ATOM 3505 N N . LEU B 1 89 ? 0.685 35.688 22 1 97.69 89 LEU B N 1
ATOM 3506 C CA . LEU B 1 89 ? 1.742 34.844 21.438 1 97.69 89 LEU B CA 1
ATOM 3507 C C . LEU B 1 89 ? 1.567 34.688 19.922 1 97.69 89 LEU B C 1
ATOM 3509 O O . LEU B 1 89 ? 2.531 34.812 19.172 1 97.69 89 LEU B O 1
ATOM 3513 N N . LEU B 1 90 ? 0.359 34.438 19.516 1 98.31 90 LEU B N 1
ATOM 3514 C CA . LEU B 1 90 ? 0.06 34.25 18.094 1 98.31 90 LEU B CA 1
ATOM 3515 C C . LEU B 1 90 ? 0.375 35.5 17.312 1 98.31 90 LEU B C 1
ATOM 3517 O O . LEU B 1 90 ? 1.021 35.438 16.266 1 98.31 90 LEU B O 1
ATOM 3521 N N . ALA B 1 91 ? -0.045 36.625 17.797 1 97.62 91 ALA B N 1
ATOM 3522 C CA . ALA B 1 91 ? 0.259 37.875 17.141 1 97.62 91 ALA B CA 1
ATOM 3523 C C . ALA B 1 91 ? 1.767 38.094 17.047 1 97.62 91 ALA B C 1
ATOM 3525 O O . ALA B 1 91 ? 2.262 38.562 16.016 1 97.62 91 ALA B O 1
ATOM 3526 N N . GLY B 1 92 ? 2.416 37.781 18.094 1 97.5 92 GLY B N 1
ATOM 3527 C CA . GLY B 1 92 ? 3.865 37.906 18.094 1 97.5 92 GLY B CA 1
ATOM 3528 C C . GLY B 1 92 ? 4.531 37 17.078 1 97.5 92 GLY B C 1
ATOM 3529 O O . GLY B 1 92 ? 5.453 37.406 16.375 1 97.5 92 GLY B O 1
ATOM 3530 N N . ASN B 1 93 ? 4.07 35.781 17.016 1 98.06 93 ASN B N 1
ATOM 3531 C CA . ASN B 1 93 ? 4.625 34.812 16.062 1 98.06 93 ASN B CA 1
ATOM 3532 C C . ASN B 1 93 ? 4.371 35.25 14.617 1 98.06 93 ASN B C 1
ATOM 3534 O O . ASN B 1 93 ? 5.223 35.062 13.742 1 98.06 93 ASN B O 1
ATOM 3538 N N . LEU B 1 94 ? 3.209 35.875 14.359 1 98.12 94 LEU B N 1
ATOM 3539 C CA . LEU B 1 94 ? 2.924 36.375 13.023 1 98.12 94 LEU B CA 1
ATOM 3540 C C . LEU B 1 94 ? 3.895 37.5 12.648 1 98.12 94 LEU B C 1
ATOM 3542 O O . LEU B 1 94 ? 4.34 37.562 11.5 1 98.12 94 LEU B O 1
ATOM 3546 N N . ARG B 1 95 ? 4.227 38.281 13.578 1 97.25 95 ARG B N 1
ATOM 3547 C CA . ARG B 1 95 ? 5.195 39.344 13.32 1 97.25 95 ARG B CA 1
ATOM 3548 C C . ARG B 1 95 ? 6.578 38.781 13.039 1 97.25 95 ARG B C 1
ATOM 3550 O O . ARG B 1 95 ? 7.293 39.25 12.156 1 97.25 95 ARG B O 1
ATOM 3557 N N . ILE B 1 96 ? 6.914 37.75 13.82 1 97.44 96 ILE B N 1
ATOM 3558 C CA . ILE B 1 96 ? 8.18 37.062 13.578 1 97.44 96 ILE B CA 1
ATOM 3559 C C . ILE B 1 96 ? 8.195 36.5 12.164 1 97.44 96 ILE B C 1
ATOM 3561 O O . ILE B 1 96 ? 9.195 36.625 11.445 1 97.44 96 ILE B O 1
ATOM 3565 N N . CYS B 1 97 ? 7.121 35.875 11.773 1 97.62 97 CYS B N 1
ATOM 3566 C CA . CYS B 1 97 ? 6.992 35.312 10.438 1 97.62 97 CYS B CA 1
ATOM 3567 C C . CYS B 1 97 ? 7.242 36.406 9.375 1 97.62 97 CYS B C 1
ATOM 3569 O O . CYS B 1 97 ? 8.039 36.188 8.461 1 97.62 97 CYS B O 1
ATOM 3571 N N . ARG B 1 98 ? 6.59 37.531 9.531 1 97 98 ARG B N 1
ATOM 3572 C CA . ARG B 1 98 ? 6.773 38.625 8.594 1 97 98 ARG B CA 1
ATOM 3573 C C . ARG B 1 98 ? 8.242 39.062 8.523 1 97 98 ARG B C 1
ATOM 3575 O O . ARG B 1 98 ? 8.781 39.25 7.434 1 97 98 ARG B O 1
ATOM 3582 N N . GLU B 1 99 ? 8.82 39.125 9.602 1 95.81 99 GLU B N 1
ATOM 3583 C CA . GLU B 1 99 ? 10.18 39.656 9.695 1 95.81 99 GLU B CA 1
ATOM 3584 C C . GLU B 1 99 ? 11.172 38.75 8.961 1 95.81 99 GLU B C 1
ATOM 3586 O O . GLU B 1 99 ? 12.125 39.219 8.352 1 95.81 99 GLU B O 1
ATOM 3591 N N . ILE B 1 100 ? 10.945 37.469 8.992 1 94.69 100 ILE B N 1
ATOM 3592 C CA . ILE B 1 100 ? 11.961 36.562 8.438 1 94.69 100 ILE B CA 1
ATOM 3593 C C . ILE B 1 100 ? 11.516 36.094 7.059 1 94.69 100 ILE B C 1
ATOM 3595 O O . ILE B 1 100 ? 12.195 35.25 6.441 1 94.69 100 ILE B O 1
ATOM 3599 N N . GLY B 1 101 ? 10.297 36.406 6.633 1 94.88 101 GLY B N 1
ATOM 3600 C CA . GLY B 1 101 ? 9.891 36.125 5.266 1 94.88 101 GLY B CA 1
ATOM 3601 C C . GLY B 1 101 ? 9.023 34.875 5.156 1 94.88 101 GLY B C 1
ATOM 3602 O O . GLY B 1 101 ? 8.852 34.344 4.066 1 94.88 101 GLY B O 1
ATOM 3603 N N . VAL B 1 102 ? 8.453 34.375 6.25 1 97.38 102 VAL B N 1
ATOM 3604 C CA . VAL B 1 102 ? 7.516 33.25 6.227 1 97.38 102 VAL B CA 1
ATOM 3605 C C . VAL B 1 102 ? 6.25 33.656 5.477 1 97.38 102 VAL B C 1
ATOM 3607 O O . VAL B 1 102 ? 5.742 34.781 5.656 1 97.38 102 VAL B O 1
ATOM 3610 N N . ARG B 1 103 ? 5.812 32.781 4.652 1 97 103 ARG B N 1
ATOM 3611 C CA . ARG B 1 103 ? 4.66 33.094 3.818 1 97 103 ARG B CA 1
ATOM 3612 C C . ARG B 1 103 ? 3.398 32.406 4.355 1 97 103 ARG B C 1
ATOM 3614 O O . ARG B 1 103 ? 2.285 32.875 4.098 1 97 103 ARG B O 1
ATOM 3621 N N . CYS B 1 104 ? 3.611 31.359 5.074 1 98.56 104 CYS B N 1
ATOM 3622 C CA . CYS B 1 104 ? 2.463 30.625 5.594 1 98.56 104 CYS B CA 1
ATOM 3623 C C . CYS B 1 104 ? 2.707 30.172 7.027 1 98.56 104 CYS B C 1
ATOM 3625 O O . CYS B 1 104 ? 3.752 29.594 7.328 1 98.56 104 CYS B O 1
ATOM 3627 N N . HIS B 1 105 ? 1.77 30.484 7.887 1 98.75 105 HIS B N 1
ATOM 3628 C CA . HIS B 1 105 ? 1.849 30.062 9.281 1 98.75 105 HIS B CA 1
ATOM 3629 C C . HIS B 1 105 ? 0.807 29 9.602 1 98.75 105 HIS B C 1
ATOM 3631 O O . HIS B 1 105 ? -0.396 29.266 9.523 1 98.75 105 HIS B O 1
ATOM 3637 N N . ASN B 1 106 ? 1.31 27.797 9.906 1 98.69 106 ASN B N 1
ATOM 3638 C CA . ASN B 1 106 ? 0.474 26.656 10.305 1 98.69 106 ASN B CA 1
ATOM 3639 C C . ASN B 1 106 ? 0.045 26.766 11.766 1 98.69 106 ASN B C 1
ATOM 3641 O O . ASN B 1 106 ? 0.883 26.734 12.664 1 98.69 106 ASN B O 1
ATOM 3645 N N . ILE B 1 107 ? -1.208 26.875 11.93 1 98.56 107 ILE B N 1
ATOM 3646 C CA . ILE B 1 107 ? -1.76 27.156 13.25 1 98.56 107 ILE B CA 1
ATOM 3647 C C . ILE B 1 107 ? -2.445 25.891 13.789 1 98.56 107 ILE B C 1
ATOM 3649 O O . ILE B 1 107 ? -3.471 25.469 13.25 1 98.56 107 ILE B O 1
ATOM 3653 N N . MET B 1 108 ? -1.908 25.344 14.82 1 98.5 108 MET B N 1
ATOM 3654 C CA . MET B 1 108 ? -2.469 24.188 15.508 1 98.5 108 MET B CA 1
ATOM 3655 C C . MET B 1 108 ? -3.176 24.609 16.797 1 98.5 108 MET B C 1
ATOM 3657 O O . MET B 1 108 ? -2.533 24.812 17.828 1 98.5 108 MET B O 1
ATOM 3661 N N . THR B 1 109 ? -4.469 24.703 16.656 1 98.56 109 THR B N 1
ATOM 3662 C CA . THR B 1 109 ? -5.273 25.172 17.781 1 98.56 109 THR B CA 1
ATOM 3663 C C . THR B 1 109 ? -5.801 24 18.594 1 98.56 109 THR B C 1
ATOM 3665 O O . THR B 1 109 ? -6.441 23.094 18.047 1 98.56 109 THR B O 1
ATOM 3668 N N . PHE B 1 110 ? -5.57 24.031 19.828 1 98.38 110 PHE B N 1
ATOM 3669 C CA . PHE B 1 110 ? -6.012 22.969 20.734 1 98.38 110 PHE B CA 1
ATOM 3670 C C . PHE B 1 110 ? -7.531 22.844 20.719 1 98.38 110 PHE B C 1
ATOM 3672 O O . PHE B 1 110 ? -8.234 23.812 20.438 1 98.38 110 PHE B O 1
ATOM 3679 N N . LYS B 1 111 ? -7.926 21.703 21.078 1 97.62 111 LYS B N 1
ATOM 3680 C CA . LYS B 1 111 ? -9.352 21.375 21.078 1 97.62 111 LYS B CA 1
ATOM 3681 C C . LYS B 1 111 ? -10.086 22.172 22.156 1 97.62 111 LYS B C 1
ATOM 3683 O O . LYS B 1 111 ? -11.234 22.578 21.969 1 97.62 111 LYS B O 1
ATOM 3688 N N . HIS B 1 112 ? -9.398 22.438 23.281 1 97.94 112 HIS B N 1
ATOM 3689 C CA . HIS B 1 112 ? -10.039 23.062 24.438 1 97.94 112 HIS B CA 1
ATOM 3690 C C . HIS B 1 112 ? -9.602 24.516 24.578 1 97.94 112 HIS B C 1
ATOM 3692 O O . HIS B 1 112 ? -8.43 24.844 24.375 1 97.94 112 HIS B O 1
ATOM 3698 N N . HIS B 1 113 ? -10.516 25.328 24.938 1 98.19 113 HIS B N 1
ATOM 3699 C CA . HIS B 1 113 ? -10.242 26.703 25.359 1 98.19 113 HIS B CA 1
ATOM 3700 C C . HIS B 1 113 ? -9.492 26.734 26.688 1 98.19 113 HIS B C 1
ATOM 3702 O O . HIS B 1 113 ? -9.477 25.734 27.422 1 98.19 113 HIS B O 1
ATOM 3708 N N . ARG B 1 114 ? -8.984 27.828 26.969 1 97.94 114 ARG B N 1
ATOM 3709 C CA . ARG B 1 114 ? -8.281 28.016 28.234 1 97.94 114 ARG B CA 1
ATOM 3710 C C . ARG B 1 114 ? -9.195 27.703 29.422 1 97.94 114 ARG B C 1
ATOM 3712 O O . ARG B 1 114 ? -8.75 27.172 30.438 1 97.94 114 ARG B O 1
ATOM 3719 N N . ASP B 1 115 ? -10.438 28 29.266 1 97.75 115 ASP B N 1
ATOM 3720 C CA . ASP B 1 115 ? -11.375 27.828 30.375 1 97.75 115 ASP B CA 1
ATOM 3721 C C . ASP B 1 115 ? -11.875 26.391 30.453 1 97.75 115 ASP B C 1
ATOM 3723 O O . ASP B 1 115 ? -12.688 26.047 31.328 1 97.75 115 ASP B O 1
ATOM 3727 N N . GLY B 1 116 ? -11.477 25.531 29.547 1 97.5 116 GLY B N 1
ATOM 3728 C CA . GLY B 1 116 ? -11.695 24.109 29.688 1 97.5 116 GLY B CA 1
ATOM 3729 C C . GLY B 1 116 ? -12.75 23.562 28.734 1 97.5 116 GLY B C 1
ATOM 3730 O O . GLY B 1 116 ? -12.805 22.359 28.469 1 97.5 116 GLY B O 1
ATOM 3731 N N . HIS B 1 117 ? -13.594 24.391 28.156 1 97.94 117 HIS B N 1
ATOM 3732 C CA . HIS B 1 117 ? -14.648 23.859 27.297 1 97.94 117 HIS B CA 1
ATOM 3733 C C . HIS B 1 117 ? -14.109 23.5 25.906 1 97.94 117 HIS B C 1
ATOM 3735 O O . HIS B 1 117 ? -13.078 24.031 25.484 1 97.94 117 HIS B O 1
ATOM 3741 N N . VAL B 1 118 ? -14.789 22.609 25.297 1 97.88 118 VAL B N 1
ATOM 3742 C CA . VAL B 1 118 ? -14.461 22.234 23.938 1 97.88 118 VAL B CA 1
ATOM 3743 C C . VAL B 1 118 ? -14.883 23.344 22.969 1 97.88 118 VAL B C 1
ATOM 3745 O O . VAL B 1 118 ? -16.016 23.828 23.031 1 97.88 118 VAL B O 1
ATOM 3748 N N . LEU B 1 119 ? -13.992 23.781 22.141 1 98.62 119 LEU B N 1
ATOM 3749 C CA . LEU B 1 119 ? -14.297 24.844 21.188 1 98.62 119 LEU B CA 1
ATOM 3750 C C . LEU B 1 119 ? -15.406 24.406 20.234 1 98.62 119 LEU B C 1
ATOM 3752 O O . LEU B 1 119 ? -15.383 23.281 19.719 1 98.62 119 LEU B O 1
ATOM 3756 N N . SER B 1 120 ? -16.344 25.266 20.016 1 98.44 120 SER B N 1
ATOM 3757 C CA . SER B 1 120 ? -17.375 25.031 19 1 98.44 120 SER B CA 1
ATOM 3758 C C . SER B 1 120 ? -16.875 25.359 17.609 1 98.44 120 SER B C 1
ATOM 3760 O O . SER B 1 120 ? -15.867 26.062 17.453 1 98.44 120 SER B O 1
ATOM 3762 N N . ASP B 1 121 ? -17.578 24.906 16.641 1 98.56 121 ASP B N 1
ATOM 3763 C CA . ASP B 1 121 ? -17.219 25.219 15.258 1 98.56 121 ASP B CA 1
ATOM 3764 C C . ASP B 1 121 ? -17.297 26.719 14.992 1 98.56 121 ASP B C 1
ATOM 3766 O O . ASP B 1 121 ? -16.484 27.266 14.234 1 98.56 121 ASP B O 1
ATOM 3770 N N . VAL B 1 122 ? -18.219 27.344 15.602 1 98.44 122 VAL B N 1
ATOM 3771 C CA . VAL B 1 122 ? -18.375 28.797 15.445 1 98.44 122 VAL B CA 1
ATOM 3772 C C . VAL B 1 122 ? -17.172 29.516 16.031 1 98.44 122 VAL B C 1
ATOM 3774 O O . VAL B 1 122 ? -16.609 30.422 15.391 1 98.44 122 VAL B O 1
ATOM 3777 N N . GLU B 1 123 ? -16.75 29.094 17.172 1 98.56 123 GLU B N 1
ATOM 3778 C CA . GLU B 1 123 ? -15.578 29.703 17.812 1 98.56 123 GLU B CA 1
ATOM 3779 C C . GLU B 1 123 ? -14.328 29.516 16.953 1 98.56 123 GLU B C 1
ATOM 3781 O O . GLU B 1 123 ? -13.531 30.438 16.797 1 98.56 123 GLU B O 1
ATOM 3786 N N . ILE B 1 124 ? -14.188 28.375 16.422 1 98.75 124 ILE B N 1
ATOM 3787 C CA . ILE B 1 124 ? -13.023 28.062 15.602 1 98.75 124 ILE B CA 1
ATOM 3788 C C . ILE B 1 124 ? -13.062 28.906 14.32 1 98.75 124 ILE B C 1
ATOM 3790 O O . ILE B 1 124 ? -12.047 29.469 13.914 1 98.75 124 ILE B O 1
ATOM 3794 N N . ALA B 1 125 ? -14.227 28.969 13.719 1 98.75 125 ALA B N 1
ATOM 3795 C CA . ALA B 1 125 ? -14.367 29.766 12.5 1 98.75 125 ALA B CA 1
ATOM 3796 C C . ALA B 1 125 ? -14.055 31.234 12.766 1 98.75 125 ALA B C 1
ATOM 3798 O O . ALA B 1 125 ? -13.344 31.875 11.992 1 98.75 125 ALA B O 1
ATOM 3799 N N . GLU B 1 126 ? -14.562 31.734 13.844 1 98.44 126 GLU B N 1
ATOM 3800 C CA . GLU B 1 126 ? -14.297 33.125 14.203 1 98.44 126 GLU B CA 1
ATOM 3801 C C . GLU B 1 126 ? -12.812 33.344 14.484 1 98.44 126 GLU B C 1
ATOM 3803 O O . GLU B 1 126 ? -12.25 34.375 14.117 1 98.44 126 GLU B O 1
ATOM 3808 N N . HIS B 1 127 ? -12.289 32.375 15.188 1 98.5 127 HIS B N 1
ATOM 3809 C CA . HIS B 1 127 ? -10.852 32.438 15.43 1 98.5 127 HIS B CA 1
ATOM 3810 C C . HIS B 1 127 ? -10.078 32.5 14.117 1 98.5 127 HIS B C 1
ATOM 3812 O O . HIS B 1 127 ? -9.172 33.312 13.953 1 98.5 127 HIS B O 1
ATOM 3818 N N . TYR B 1 128 ? -10.398 31.672 13.156 1 98.75 128 TYR B N 1
ATOM 3819 C CA . TYR B 1 128 ? -9.75 31.672 11.852 1 98.75 128 TYR B CA 1
ATOM 3820 C C . TYR B 1 128 ? -9.883 33.031 11.172 1 98.75 128 TYR B C 1
ATOM 3822 O O . TYR B 1 128 ? -8.906 33.562 10.641 1 98.75 128 TYR B O 1
ATOM 3830 N N . LEU B 1 129 ? -11.07 33.562 11.172 1 98.56 129 LEU B N 1
ATOM 3831 C CA . LEU B 1 129 ? -11.352 34.844 10.508 1 98.56 129 LEU B CA 1
ATOM 3832 C C . LEU B 1 129 ? -10.531 35.969 11.125 1 98.56 129 LEU B C 1
ATOM 3834 O O . LEU B 1 129 ? -9.977 36.812 10.406 1 98.56 129 LEU B O 1
ATOM 3838 N N . ARG B 1 130 ? -10.453 35.938 12.398 1 97.88 130 ARG B N 1
ATOM 3839 C CA . ARG B 1 130 ? -9.656 36.938 13.086 1 97.88 130 ARG B CA 1
ATOM 3840 C C . ARG B 1 130 ? -8.18 36.812 12.727 1 97.88 130 ARG B C 1
ATOM 3842 O O . ARG B 1 130 ? -7.523 37.812 12.414 1 97.88 130 ARG B O 1
ATOM 3849 N N . VAL B 1 131 ? -7.719 35.625 12.805 1 98.12 131 VAL B N 1
ATOM 3850 C CA . VAL B 1 131 ? -6.312 35.375 12.5 1 98.12 131 VAL B CA 1
ATOM 3851 C C . VAL B 1 131 ? -6.035 35.719 11.039 1 98.12 131 VAL B C 1
ATOM 3853 O O . VAL B 1 131 ? -4.977 36.25 10.711 1 98.12 131 VAL B O 1
ATOM 3856 N N . TYR B 1 132 ? -6.973 35.344 10.188 1 98.31 132 TYR B N 1
ATOM 3857 C CA . TYR B 1 132 ? -6.812 35.625 8.766 1 98.31 132 TYR B CA 1
ATOM 3858 C C . TYR B 1 132 ? -6.605 37.125 8.523 1 98.31 132 TYR B C 1
ATOM 3860 O O . TYR B 1 132 ? -5.699 37.531 7.793 1 98.31 132 TYR B O 1
ATOM 3868 N N . ASP B 1 133 ? -7.398 37.906 9.125 1 97.25 133 ASP B N 1
ATOM 3869 C CA . ASP B 1 133 ? -7.297 39.375 8.977 1 97.25 133 ASP B CA 1
ATOM 3870 C C . ASP B 1 133 ? -5.938 39.875 9.453 1 97.25 133 ASP B C 1
ATOM 3872 O O . ASP B 1 133 ? -5.258 40.625 8.734 1 97.25 133 ASP B O 1
ATOM 3876 N N . ASP B 1 134 ? -5.562 39.438 10.602 1 97 134 ASP B N 1
ATOM 3877 C CA . ASP B 1 134 ? -4.293 39.844 11.18 1 97 134 ASP B CA 1
ATOM 3878 C C . ASP B 1 134 ? -3.113 39.375 10.336 1 97 134 ASP B C 1
ATOM 3880 O O . ASP B 1 134 ? -2.199 40.156 10.047 1 97 134 ASP B O 1
ATOM 3884 N N . ALA B 1 135 ? -3.15 38.125 9.992 1 98.12 135 ALA B N 1
ATOM 3885 C CA . ALA B 1 135 ? -2.037 37.5 9.297 1 98.12 135 ALA B CA 1
ATOM 3886 C C . ALA B 1 135 ? -1.878 38.062 7.883 1 98.12 135 ALA B C 1
ATOM 3888 O O . ALA B 1 135 ? -0.763 38.344 7.449 1 98.12 135 ALA B O 1
ATOM 3889 N N . MET B 1 136 ? -2.992 38.219 7.176 1 97.5 136 MET B N 1
ATOM 3890 C CA . MET B 1 136 ? -2.941 38.75 5.809 1 97.5 136 MET B CA 1
ATOM 3891 C C . MET B 1 136 ? -2.424 40.188 5.789 1 97.5 136 MET B C 1
ATOM 3893 O O . MET B 1 136 ? -1.743 40.562 4.844 1 97.5 136 MET B O 1
ATOM 3897 N N . GLY B 1 137 ? -2.771 40.875 6.805 1 97 137 GLY B N 1
ATOM 3898 C CA . GLY B 1 137 ? -2.238 42.219 6.93 1 97 137 GLY B CA 1
ATOM 3899 C C . GLY B 1 137 ? -0.725 42.25 7.023 1 97 137 GLY B C 1
ATOM 3900 O O . GLY B 1 137 ? -0.1 43.25 6.668 1 97 137 GLY B O 1
ATOM 3901 N N . LEU B 1 138 ? -0.163 41.188 7.484 1 97.75 138 LEU B N 1
ATOM 3902 C CA . LEU B 1 138 ? 1.282 41.094 7.645 1 97.75 138 LEU B CA 1
ATOM 3903 C C . LEU B 1 138 ? 1.905 40.344 6.465 1 97.75 138 LEU B C 1
ATOM 3905 O O . LEU B 1 138 ? 3.115 40.094 6.445 1 97.75 138 LEU B O 1
ATOM 3909 N N . GLY B 1 139 ? 1.075 39.906 5.539 1 97.06 139 GLY B N 1
ATOM 3910 C CA . GLY B 1 139 ? 1.563 39.156 4.387 1 97.06 139 GLY B CA 1
ATOM 3911 C C . GLY B 1 139 ? 1.853 37.688 4.688 1 97.06 139 GLY B C 1
ATOM 3912 O O . GLY B 1 139 ? 2.654 37.062 3.998 1 97.06 139 GLY B O 1
ATOM 3913 N N . VAL B 1 140 ? 1.336 37.125 5.742 1 98.12 140 VAL B N 1
ATOM 3914 C CA . VAL B 1 140 ? 1.491 35.75 6.152 1 98.12 140 VAL B CA 1
ATOM 3915 C C . VAL B 1 140 ? 0.146 35.031 6.07 1 98.12 140 VAL B C 1
ATOM 3917 O O . VAL B 1 140 ? -0.812 35.406 6.746 1 98.12 140 VAL B O 1
ATOM 3920 N N . GLU B 1 141 ? 0.064 34.031 5.289 1 97.88 141 GLU B N 1
ATOM 3921 C CA . GLU B 1 141 ? -1.187 33.281 5.188 1 97.88 141 GLU B CA 1
ATOM 3922 C C . GLU B 1 141 ? -1.351 32.312 6.355 1 97.88 141 GLU B C 1
ATOM 3924 O O . GLU B 1 141 ? -0.435 31.562 6.672 1 97.88 141 GLU B O 1
ATOM 3929 N N . PRO B 1 142 ? -2.502 32.406 6.961 1 98.44 142 PRO B N 1
ATOM 3930 C CA . PRO B 1 142 ? -2.74 31.391 7.98 1 98.44 142 PRO B CA 1
ATOM 3931 C C . PRO B 1 142 ? -3.238 30.062 7.391 1 98.44 142 PRO B C 1
ATOM 3933 O O . PRO B 1 142 ? -3.904 30.062 6.355 1 98.44 142 PRO B O 1
ATOM 3936 N N . SER B 1 143 ? -2.914 28.984 7.969 1 98.75 143 SER B N 1
ATOM 3937 C CA . SER B 1 143 ? -3.422 27.656 7.668 1 98.75 143 SER B CA 1
ATOM 3938 C C . SER B 1 143 ? -3.703 26.875 8.945 1 98.75 143 SER B C 1
ATOM 3940 O O . SER B 1 143 ? -2.928 26.922 9.898 1 98.75 143 SER B O 1
ATOM 3942 N N . PHE B 1 144 ? -4.816 26.234 8.977 1 98.81 144 PHE B N 1
ATOM 3943 C CA . PHE B 1 144 ? -5.113 25.375 10.117 1 98.81 144 PHE B CA 1
ATOM 3944 C C . PHE B 1 144 ? -4.668 23.953 9.844 1 98.81 144 PHE B C 1
ATOM 3946 O O . PHE B 1 144 ? -4.855 23.438 8.742 1 98.81 144 PHE B O 1
ATOM 3953 N N . ALA B 1 145 ? -4.211 23.297 10.867 1 98.31 145 ALA B N 1
ATOM 3954 C CA . ALA B 1 145 ? -3.504 22.031 10.664 1 98.31 145 ALA B CA 1
ATOM 3955 C C . ALA B 1 145 ? -4.371 20.844 11.078 1 98.31 145 ALA B C 1
ATOM 3957 O O . ALA B 1 145 ? -5.082 20.906 12.086 1 98.31 145 ALA B O 1
ATOM 3958 N N . LEU B 1 146 ? -4.305 19.781 10.281 1 98.5 146 LEU B N 1
ATOM 3959 C CA . LEU B 1 146 ? -4.664 18.469 10.773 1 98.5 146 LEU B CA 1
ATOM 3960 C C . LEU B 1 146 ? -3.643 17.969 11.789 1 98.5 146 LEU B C 1
ATOM 3962 O O . LEU B 1 146 ? -2.486 17.719 11.438 1 98.5 146 LEU B O 1
ATOM 3966 N N . HIS B 1 147 ? -4.094 17.797 13.047 1 98.31 147 HIS B N 1
ATOM 3967 C CA . HIS B 1 147 ? -3.133 17.453 14.086 1 98.31 147 HIS B CA 1
ATOM 3968 C C . HIS B 1 147 ? -3.818 16.781 15.273 1 98.31 147 HIS B C 1
ATOM 3970 O O . HIS B 1 147 ? -4.938 17.156 15.633 1 98.31 147 HIS B O 1
ATOM 3976 N N . VAL B 1 148 ? -3.178 15.891 15.883 1 97.06 148 VAL B N 1
ATOM 3977 C CA . VAL B 1 148 ? -3.693 15.25 17.094 1 97.06 148 VAL B CA 1
ATOM 3978 C C . VAL B 1 148 ? -3.779 16.266 18.219 1 97.06 148 VAL B C 1
ATOM 3980 O O . VAL B 1 148 ? -3.039 17.25 18.234 1 97.06 148 VAL B O 1
ATOM 3983 N N . ASN B 1 149 ? -4.691 16.094 19.125 1 93.62 149 ASN B N 1
ATOM 3984 C CA . ASN B 1 149 ? -4.91 16.922 20.312 1 93.62 149 ASN B CA 1
ATOM 3985 C C . ASN B 1 149 ? -5.473 18.281 19.953 1 93.62 149 ASN B C 1
ATOM 3987 O O . ASN B 1 149 ? -5.75 19.094 20.844 1 93.62 149 ASN B O 1
ATOM 3991 N N . THR B 1 150 ? -5.633 18.594 18.719 1 98.19 150 THR B N 1
ATOM 3992 C CA . THR B 1 150 ? -6.25 19.828 18.25 1 98.19 150 THR B CA 1
ATOM 3993 C C . THR B 1 150 ? -7.703 19.594 17.844 1 98.19 150 THR B C 1
ATOM 3995 O O . THR B 1 150 ? -8.188 18.453 17.891 1 98.19 150 THR B O 1
ATOM 3998 N N . TRP B 1 151 ? -8.359 20.609 17.5 1 98.44 151 TRP B N 1
ATOM 3999 C CA . TRP B 1 151 ? -9.766 20.484 17.141 1 98.44 151 TRP B CA 1
ATOM 4000 C C . TRP B 1 151 ? -9.938 19.641 15.891 1 98.44 151 TRP B C 1
ATOM 4002 O O . TRP B 1 151 ? -10.977 18.984 15.719 1 98.44 151 TRP B O 1
ATOM 4012 N N . THR B 1 152 ? -8.938 19.547 15.062 1 98.56 152 THR B N 1
ATOM 4013 C CA . THR B 1 152 ? -9.031 18.828 13.797 1 98.56 152 THR B CA 1
ATOM 4014 C C . THR B 1 152 ? -8.93 17.312 14.023 1 98.56 152 THR B C 1
ATOM 4016 O O . THR B 1 152 ? -9.125 16.531 13.094 1 98.56 152 THR B O 1
ATOM 4019 N N . GLU B 1 153 ? -8.57 16.891 15.227 1 98.19 153 GLU B N 1
ATOM 4020 C CA . GLU B 1 153 ? -8.594 15.461 15.5 1 98.19 153 GLU B CA 1
ATOM 4021 C C . GLU B 1 153 ? -10.016 14.906 15.422 1 98.19 153 GLU B C 1
ATOM 4023 O O . GLU B 1 153 ? -10.211 13.703 15.25 1 98.19 153 GLU B O 1
ATOM 4028 N N . ASP B 1 154 ? -10.945 15.852 15.641 1 97.94 154 ASP B N 1
ATOM 4029 C CA . ASP B 1 154 ? -12.312 15.562 15.219 1 97.94 154 ASP B CA 1
ATOM 4030 C C . ASP B 1 154 ? -12.5 15.836 13.727 1 97.94 154 ASP B C 1
ATOM 4032 O O . ASP B 1 154 ? -13 16.891 13.344 1 97.94 154 ASP B O 1
ATOM 4036 N N . PHE B 1 155 ? -12.242 14.875 12.906 1 98.31 155 PHE B N 1
ATOM 4037 C CA . PHE B 1 155 ? -12.023 15.016 11.477 1 98.31 155 PHE B CA 1
ATOM 4038 C C . PHE B 1 155 ? -13.227 15.68 10.805 1 98.31 155 PHE B C 1
ATOM 4040 O O . PHE B 1 155 ? -13.062 16.5 9.898 1 98.31 155 PHE B O 1
ATOM 4047 N N . LEU B 1 156 ? -14.344 15.375 11.242 1 97 156 LEU B N 1
ATOM 4048 C CA . LEU B 1 156 ? -15.57 15.742 10.547 1 97 156 LEU B CA 1
ATOM 4049 C C . LEU B 1 156 ? -15.883 17.219 10.742 1 97 156 LEU B C 1
ATOM 4051 O O . LEU B 1 156 ? -16.703 17.781 10.016 1 97 156 LEU B O 1
ATOM 4055 N N . ARG B 1 157 ? -15.203 17.844 11.688 1 98.25 157 ARG B N 1
ATOM 4056 C CA . ARG B 1 157 ? -15.445 19.25 11.961 1 98.25 157 ARG B CA 1
ATOM 4057 C C . ARG B 1 157 ? -14.812 20.141 10.891 1 98.25 157 ARG B C 1
ATOM 4059 O O . ARG B 1 157 ? -15.188 21.297 10.734 1 98.25 157 ARG B O 1
ATOM 4066 N N . VAL B 1 158 ? -13.883 19.609 10.164 1 98.62 158 VAL B N 1
ATOM 4067 C CA . VAL B 1 158 ? -13.117 20.391 9.195 1 98.62 158 VAL B CA 1
ATOM 4068 C C . VAL B 1 158 ? -14.055 20.953 8.133 1 98.62 158 VAL B C 1
ATOM 4070 O O . VAL B 1 158 ? -14.008 22.141 7.816 1 98.62 158 VAL B O 1
ATOM 4073 N N . ARG B 1 159 ? -14.906 20.125 7.621 1 98.06 159 ARG B N 1
ATOM 4074 C CA . ARG B 1 159 ? -15.828 20.578 6.582 1 98.06 159 ARG B CA 1
ATOM 4075 C C . ARG B 1 159 ? -16.75 21.672 7.102 1 98.06 159 ARG B C 1
ATOM 4077 O O . ARG B 1 159 ? -16.984 22.672 6.414 1 98.06 159 ARG B O 1
ATOM 4084 N N . SER B 1 160 ? -17.25 21.438 8.297 1 98.25 160 SER B N 1
ATOM 4085 C CA . SER B 1 160 ? -18.172 22.391 8.891 1 98.25 160 SER B CA 1
ATOM 4086 C C . SER B 1 160 ? -17.484 23.75 9.109 1 98.25 160 SER B C 1
ATOM 4088 O O . SER B 1 160 ? -18.031 24.781 8.727 1 98.25 160 SER B O 1
ATOM 4090 N N . VAL B 1 161 ? -16.344 23.734 9.648 1 98.81 161 VAL B N 1
ATOM 4091 C CA . VAL B 1 161 ? -15.602 24.953 9.961 1 98.81 161 VAL B CA 1
ATOM 4092 C C . VAL B 1 161 ? -15.195 25.656 8.664 1 98.81 161 VAL B C 1
ATOM 4094 O O . VAL B 1 161 ? -15.375 26.875 8.523 1 98.81 161 VAL B O 1
ATOM 4097 N N . ALA B 1 162 ? -14.695 24.891 7.707 1 98.88 162 ALA B N 1
ATOM 4098 C CA . ALA B 1 162 ? -14.32 25.469 6.418 1 98.88 162 ALA B CA 1
ATOM 4099 C C . ALA B 1 162 ? -15.508 26.141 5.75 1 98.88 162 ALA B C 1
ATOM 4101 O O . ALA B 1 162 ? -15.383 27.25 5.223 1 98.88 162 ALA B O 1
ATOM 4102 N N . GLY B 1 163 ? -16.641 25.469 5.844 1 98.62 163 GLY B N 1
ATOM 4103 C CA . GLY B 1 163 ? -17.859 26.031 5.273 1 98.62 163 GLY B CA 1
ATOM 4104 C C . GLY B 1 163 ? -18.25 27.344 5.895 1 98.62 163 GLY B C 1
ATOM 4105 O O . GLY B 1 163 ? -18.625 28.281 5.191 1 98.62 163 GLY B O 1
ATOM 4106 N N . ARG B 1 164 ? -18.141 27.469 7.148 1 98.5 164 ARG B N 1
ATOM 4107 C CA . ARG B 1 164 ? -18.484 28.688 7.867 1 98.5 164 ARG B CA 1
ATOM 4108 C C . ARG B 1 164 ? -17.562 29.828 7.48 1 98.5 164 ARG B C 1
ATOM 4110 O O . ARG B 1 164 ? -18.016 30.969 7.324 1 98.5 164 ARG B O 1
ATOM 4117 N N . VAL B 1 165 ? -16.297 29.531 7.336 1 98.81 165 VAL B N 1
ATOM 4118 C CA . VAL B 1 165 ? -15.305 30.531 6.961 1 98.81 165 VAL B CA 1
ATOM 4119 C C . VAL B 1 165 ? -15.562 31 5.527 1 98.81 165 VAL B C 1
ATOM 4121 O O . VAL B 1 165 ? -15.633 32.188 5.258 1 98.81 165 VAL B O 1
ATOM 4124 N N . GLN B 1 166 ? -15.781 30.031 4.645 1 98.38 166 GLN B N 1
ATOM 4125 C CA . GLN B 1 166 ? -15.945 30.328 3.227 1 98.38 166 GLN B CA 1
ATOM 4126 C C . GLN B 1 166 ? -17.25 31.078 2.971 1 98.38 166 GLN B C 1
ATOM 4128 O O . GLN B 1 166 ? -17.328 31.906 2.057 1 98.38 166 GLN B O 1
ATOM 4133 N N . ALA B 1 167 ? -18.219 30.875 3.75 1 98.19 167 ALA B N 1
ATOM 4134 C CA . ALA B 1 167 ? -19.484 31.578 3.643 1 98.19 167 ALA B CA 1
ATOM 4135 C C . ALA B 1 167 ? -19.312 33.062 3.883 1 98.19 167 ALA B C 1
ATOM 4137 O O . ALA B 1 167 ? -20.125 33.875 3.449 1 98.19 167 ALA B O 1
ATOM 4138 N N . ARG B 1 168 ? -18.25 33.438 4.492 1 97.88 168 ARG B N 1
ATOM 4139 C CA . ARG B 1 168 ? -17.953 34.844 4.766 1 97.88 168 ARG B CA 1
ATOM 4140 C C . ARG B 1 168 ? -17.047 35.438 3.684 1 97.88 168 ARG B C 1
ATOM 4142 O O . ARG B 1 168 ? -16.547 36.562 3.826 1 97.88 168 ARG B O 1
ATOM 4149 N N . GLY B 1 169 ? -16.703 34.625 2.693 1 97.56 169 GLY B N 1
ATOM 4150 C CA . GLY B 1 169 ? -15.922 35.125 1.564 1 97.56 169 GLY B CA 1
ATOM 4151 C C . GLY B 1 169 ? -14.422 34.969 1.777 1 97.56 169 GLY B C 1
ATOM 4152 O O . GLY B 1 169 ? -13.633 35.5 1.007 1 97.56 169 GLY B O 1
ATOM 4153 N N . VAL B 1 170 ? -14.047 34.312 2.807 1 98 170 VAL B N 1
ATOM 4154 C CA . VAL B 1 170 ? -12.641 34.125 3.141 1 98 170 VAL B CA 1
ATOM 4155 C C . VAL B 1 170 ? -12.219 32.688 2.803 1 98 170 VAL B C 1
ATOM 4157 O O . VAL B 1 170 ? -12.961 31.734 3.072 1 98 170 VAL B O 1
ATOM 4160 N N . PRO B 1 171 ? -11.109 32.5 2.115 1 97.88 171 PRO B N 1
ATOM 4161 C CA . PRO B 1 171 ? -10.641 31.125 1.877 1 97.88 171 PRO B CA 1
ATOM 4162 C C . PRO B 1 171 ? -10.242 30.406 3.164 1 97.88 171 PRO B C 1
ATOM 4164 O O . PRO B 1 171 ? -9.688 31.031 4.074 1 97.88 171 PRO B O 1
ATOM 4167 N N . PHE B 1 172 ? -10.469 29.188 3.236 1 98.75 172 PHE B N 1
ATOM 4168 C CA . PHE B 1 172 ? -10 28.359 4.336 1 98.75 172 PHE B CA 1
ATOM 4169 C C . PHE B 1 172 ? -8.781 27.531 3.912 1 98.75 172 PHE B C 1
ATOM 4171 O O . PHE B 1 172 ? -8.898 26.625 3.096 1 98.75 172 PHE B O 1
ATOM 4178 N N . HIS B 1 173 ? -7.625 27.875 4.477 1 98.81 173 HIS B N 1
ATOM 4179 C CA . HIS B 1 173 ? -6.406 27.125 4.184 1 98.81 173 HIS B CA 1
ATOM 4180 C C . HIS B 1 173 ? -6.18 26.016 5.199 1 98.81 173 HIS B C 1
ATOM 4182 O O . HIS B 1 173 ? -6.301 26.234 6.406 1 98.81 173 HIS B O 1
ATOM 4188 N N . PHE B 1 174 ? -5.855 24.859 4.641 1 98.81 174 PHE B N 1
ATOM 4189 C CA . PHE B 1 174 ? -5.727 23.656 5.449 1 98.81 174 PHE B CA 1
ATOM 4190 C C . PHE B 1 174 ? -4.371 23 5.227 1 98.81 174 PHE B C 1
ATOM 4192 O O . PHE B 1 174 ? -3.949 22.812 4.086 1 98.81 174 PHE B O 1
ATOM 4199 N N . THR B 1 175 ? -3.635 22.75 6.32 1 98.88 175 THR B N 1
ATOM 4200 C CA . THR B 1 175 ? -2.4 21.969 6.27 1 98.88 175 THR B CA 1
ATOM 4201 C C . THR B 1 175 ? -2.686 20.484 6.477 1 98.88 175 THR B C 1
ATOM 4203 O O . THR B 1 175 ? -3.119 20.078 7.559 1 98.88 175 THR B O 1
ATOM 4206 N N . LEU B 1 176 ? -2.359 19.766 5.477 1 98.88 176 LEU B N 1
ATOM 4207 C CA . LEU B 1 176 ? -2.697 18.344 5.477 1 98.88 176 LEU B CA 1
ATOM 4208 C C . LEU B 1 176 ? -1.473 17.484 5.801 1 98.88 176 LEU B C 1
ATOM 4210 O O . LEU B 1 176 ? -0.621 17.266 4.938 1 98.88 176 LEU B O 1
ATOM 4214 N N . ASP B 1 177 ? -1.342 17.047 6.992 1 98.62 177 ASP B N 1
ATOM 4215 C CA . ASP B 1 177 ? -0.451 15.969 7.41 1 98.62 177 ASP B CA 1
ATOM 4216 C C . ASP B 1 177 ? -1.229 14.688 7.676 1 98.62 177 ASP B C 1
ATOM 4218 O O . ASP B 1 177 ? -1.648 14.43 8.805 1 98.62 177 ASP B O 1
ATOM 4222 N N . TYR B 1 178 ? -1.354 13.867 6.703 1 98.81 178 TYR B N 1
ATOM 4223 C CA . TYR B 1 178 ? -2.283 12.742 6.758 1 98.81 178 TYR B CA 1
ATOM 4224 C C . TYR B 1 178 ? -1.759 11.641 7.676 1 98.81 178 TYR B C 1
ATOM 4226 O O . TYR B 1 178 ? -2.473 10.688 7.977 1 98.81 178 TYR B O 1
ATOM 4234 N N . SER B 1 179 ? -0.501 11.766 8.148 1 98.75 179 SER B N 1
ATOM 4235 C CA . SER B 1 179 ? -0.016 10.828 9.156 1 98.75 179 SER B CA 1
ATOM 4236 C C . SER B 1 179 ? -0.928 10.812 10.375 1 98.75 179 SER B C 1
ATOM 4238 O O . SER B 1 179 ? -1.072 9.781 11.039 1 98.75 179 SER B O 1
ATOM 4240 N N . HIS B 1 180 ? -1.617 11.906 10.617 1 98.75 180 HIS B N 1
ATOM 4241 C CA . HIS B 1 180 ? -2.492 12.047 11.773 1 98.75 180 HIS B CA 1
ATOM 4242 C C . HIS B 1 180 ? -3.801 11.289 11.57 1 98.75 180 HIS B C 1
ATOM 4244 O O . HIS B 1 180 ? -4.617 11.188 12.492 1 98.75 180 HIS B O 1
ATOM 4250 N N . VAL B 1 181 ? -4.016 10.789 10.406 1 98.75 181 VAL B N 1
ATOM 4251 C CA . VAL B 1 181 ? -5.156 9.93 10.109 1 98.75 181 VAL B CA 1
ATOM 4252 C C . VAL B 1 181 ? -4.684 8.484 9.922 1 98.75 181 VAL B C 1
ATOM 4254 O O . VAL B 1 181 ? -5.238 7.562 10.516 1 98.75 181 VAL B O 1
ATOM 4257 N N . ASN B 1 182 ? -3.656 8.281 9.195 1 98.62 182 ASN B N 1
ATOM 4258 C CA . ASN B 1 182 ? -3.168 6.977 8.773 1 98.62 182 ASN B CA 1
ATOM 4259 C C . ASN B 1 182 ? -2.934 6.051 9.961 1 98.62 182 ASN B C 1
ATOM 4261 O O . ASN B 1 182 ? -3.328 4.883 9.93 1 98.62 182 ASN B O 1
ATOM 4265 N N . PHE B 1 183 ? -2.285 6.551 10.992 1 98.69 183 PHE B N 1
ATOM 4266 C CA . PHE B 1 183 ? -1.873 5.688 12.094 1 98.69 183 PHE B CA 1
ATOM 4267 C C . PHE B 1 183 ? -3.084 5.184 12.867 1 98.69 183 PHE B C 1
ATOM 4269 O O . PHE B 1 183 ? -2.982 4.223 13.633 1 98.69 183 PHE B O 1
ATOM 4276 N N . LYS B 1 184 ? -4.234 5.816 12.633 1 98.5 184 LYS B N 1
ATOM 4277 C CA . LYS B 1 184 ? -5.449 5.453 13.359 1 98.5 184 LYS B CA 1
ATOM 4278 C C . LYS B 1 184 ? -6.176 4.305 12.672 1 98.5 184 LYS B C 1
ATOM 4280 O O . LYS B 1 184 ? -7.055 3.676 13.266 1 98.5 184 LYS B O 1
ATOM 4285 N N . ILE B 1 185 ? -5.879 4.066 11.43 1 98.44 185 ILE B N 1
ATOM 4286 C CA . ILE B 1 185 ? -6.531 2.994 10.688 1 98.44 185 ILE B CA 1
ATOM 4287 C C . ILE B 1 185 ? -6.309 1.663 11.398 1 98.44 185 ILE B C 1
ATOM 4289 O O . ILE B 1 185 ? -5.164 1.264 11.633 1 98.44 185 ILE B O 1
ATOM 4293 N N . GLY B 1 186 ? -7.41 0.992 11.75 1 96.56 186 GLY B N 1
ATOM 4294 C CA . GLY B 1 186 ? -7.34 -0.299 12.422 1 96.56 186 GLY B CA 1
ATOM 4295 C C . GLY B 1 186 ? -7.023 -0.19 13.898 1 96.56 186 GLY B C 1
ATOM 4296 O O . GLY B 1 186 ? -6.719 -1.193 14.547 1 96.56 186 GLY B O 1
ATOM 4297 N N . ASN B 1 187 ? -7.031 1.02 14.484 1 97.56 187 ASN B N 1
ATOM 4298 C CA . ASN B 1 187 ? -6.75 1.253 15.891 1 97.56 187 ASN B CA 1
ATOM 4299 C C . ASN B 1 187 ? -7.98 1.76 16.641 1 97.56 187 ASN B C 1
ATOM 4301 O O . ASN B 1 187 ? -8.258 2.961 16.641 1 97.56 187 ASN B O 1
ATOM 4305 N N . PRO B 1 188 ? -8.656 0.865 17.266 1 96.88 188 PRO B N 1
ATOM 4306 C CA . PRO B 1 188 ? -9.93 1.256 17.875 1 96.88 188 PRO B CA 1
ATOM 4307 C C . PRO B 1 188 ? -9.781 2.404 18.875 1 96.88 188 PRO B C 1
ATOM 4309 O O . PRO B 1 188 ? -10.602 3.32 18.891 1 96.88 188 PRO B O 1
ATOM 4312 N N . ALA B 1 189 ? -8.742 2.373 19.672 1 96.69 189 ALA B N 1
ATOM 4313 C CA . ALA B 1 189 ? -8.555 3.408 20.688 1 96.69 189 ALA B CA 1
ATOM 4314 C C . ALA B 1 189 ? -8.367 4.777 20.047 1 96.69 189 ALA B C 1
ATOM 4316 O O . ALA B 1 189 ? -8.977 5.762 20.469 1 96.69 189 ALA B O 1
ATOM 4317 N N . GLU B 1 190 ? -7.547 4.867 19.031 1 97.88 190 GLU B N 1
ATOM 4318 C CA . GLU B 1 190 ? -7.297 6.137 18.359 1 97.88 190 GLU B CA 1
ATOM 4319 C C . GLU B 1 190 ? -8.523 6.594 17.562 1 97.88 190 GLU B C 1
ATOM 4321 O O . GLU B 1 190 ? -8.789 7.793 17.469 1 97.88 190 GLU B O 1
ATOM 4326 N N . LEU B 1 191 ? -9.234 5.645 17 1 98.25 191 LEU B N 1
ATOM 4327 C CA . LEU B 1 191 ? -10.461 5.977 16.281 1 98.25 191 LEU B CA 1
ATOM 4328 C C . LEU B 1 191 ? -11.508 6.555 17.219 1 98.25 191 LEU B C 1
ATOM 4330 O O . LEU B 1 191 ? -12.242 7.477 16.859 1 98.25 191 LEU B O 1
ATOM 4334 N N . ASP B 1 192 ? -11.555 6 18.406 1 97.69 192 ASP B N 1
ATOM 4335 C CA . ASP B 1 192 ? -12.484 6.512 19.422 1 97.69 192 ASP B CA 1
ATOM 4336 C C . ASP B 1 192 ? -12.141 7.953 19.797 1 97.69 192 ASP B C 1
ATOM 4338 O O . ASP B 1 192 ? -13.039 8.766 20.031 1 97.69 192 ASP B O 1
ATOM 4342 N N . ARG B 1 193 ? -10.859 8.289 19.797 1 96.12 193 ARG B N 1
ATOM 4343 C CA . ARG B 1 193 ? -10.43 9.648 20.109 1 96.12 193 ARG B CA 1
ATOM 4344 C C . ARG B 1 193 ? -10.938 10.641 19.078 1 96.12 193 ARG B C 1
ATOM 4346 O O . ARG B 1 193 ? -11.188 11.805 19.406 1 96.12 193 ARG B O 1
ATOM 4353 N N . SER B 1 194 ? -11.102 10.18 17.859 1 97.56 194 SER B N 1
ATOM 4354 C CA . SER B 1 194 ? -11.562 11.047 16.781 1 97.56 194 SER B CA 1
ATOM 4355 C C . SER B 1 194 ? -13.07 10.914 16.578 1 97.56 194 SER B C 1
ATOM 4357 O O . SER B 1 194 ? -13.656 11.609 15.742 1 97.56 194 SER B O 1
ATOM 4359 N N . GLY B 1 195 ? -13.688 9.969 17.297 1 96.19 195 GLY B N 1
ATOM 4360 C CA . GLY B 1 195 ? -15.133 9.797 17.266 1 96.19 195 GLY B CA 1
ATOM 4361 C C . GLY B 1 195 ? -15.648 9.242 15.953 1 96.19 195 GLY B C 1
ATOM 4362 O O . GLY B 1 195 ? -16.766 9.562 15.531 1 96.19 195 GLY B O 1
ATOM 4363 N N . VAL B 1 196 ? -14.82 8.422 15.266 1 97.62 196 VAL B N 1
ATOM 4364 C CA . VAL B 1 196 ? -15.234 8.07 13.914 1 97.62 196 VAL B CA 1
ATOM 4365 C C . VAL B 1 196 ? -15.344 6.555 13.781 1 97.62 196 VAL B C 1
ATOM 4367 O O . VAL B 1 196 ? -15.672 6.035 12.711 1 97.62 196 VAL B O 1
ATOM 4370 N N . ARG B 1 197 ? -15.102 5.773 14.836 1 96 197 ARG B N 1
ATOM 4371 C CA . ARG B 1 197 ? -15.039 4.316 14.766 1 96 197 ARG B CA 1
ATOM 4372 C C . ARG B 1 197 ? -16.344 3.736 14.227 1 96 197 ARG B C 1
ATOM 4374 O O . ARG B 1 197 ? -16.328 2.906 13.312 1 96 197 ARG B O 1
ATOM 4381 N N . ARG B 1 198 ? -17.516 4.223 14.703 1 95.31 198 ARG B N 1
ATOM 4382 C CA . ARG B 1 198 ? -18.812 3.68 14.312 1 95.31 198 ARG B CA 1
ATOM 4383 C C . ARG B 1 198 ? -19.125 3.992 12.852 1 95.31 198 ARG B C 1
ATOM 4385 O O . ARG B 1 198 ? -19.703 3.166 12.141 1 95.31 198 ARG B O 1
ATOM 4392 N N . LEU B 1 199 ? -18.75 5.176 12.406 1 96.31 199 LEU B N 1
ATOM 4393 C CA . LEU B 1 199 ? -18.969 5.562 11.016 1 96.31 199 LEU B CA 1
ATOM 4394 C C . LEU B 1 199 ? -18.156 4.668 10.078 1 96.31 199 LEU B C 1
ATOM 4396 O O . LEU B 1 199 ? -18.641 4.305 9 1 96.31 199 LEU B O 1
ATOM 4400 N N . LEU B 1 200 ? -16.969 4.305 10.484 1 95.12 200 LEU B N 1
ATOM 4401 C CA . LEU B 1 200 ? -16.125 3.422 9.695 1 95.12 200 LEU B CA 1
ATOM 4402 C C . LEU B 1 200 ? -16.719 2.018 9.625 1 95.12 200 LEU B C 1
ATOM 4404 O O . LEU B 1 200 ? -16.75 1.403 8.562 1 95.12 200 LEU B O 1
ATOM 4408 N N . GLU B 1 201 ? -17.188 1.546 10.75 1 91.19 201 GLU B N 1
ATOM 4409 C CA . GLU B 1 201 ? -17.781 0.213 10.836 1 91.19 201 GLU B CA 1
ATOM 4410 C C . GLU B 1 201 ? -19.016 0.099 9.945 1 91.19 201 GLU B C 1
ATOM 4412 O O . GLU B 1 201 ? -19.266 -0.956 9.359 1 91.19 201 GLU B O 1
ATOM 4417 N N . ARG B 1 202 ? -19.688 1.262 9.781 1 91.62 202 ARG B N 1
ATOM 4418 C CA . ARG B 1 202 ? -20.922 1.27 8.992 1 91.62 202 ARG B CA 1
ATOM 4419 C C . ARG B 1 202 ? -20.625 1.553 7.523 1 91.62 202 ARG B C 1
ATOM 4421 O O . ARG B 1 202 ? -21.531 1.547 6.688 1 91.62 202 ARG B O 1
ATOM 4428 N N . GLY B 1 203 ? -19.406 1.867 7.242 1 91 203 GLY B N 1
ATOM 4429 C CA . GLY B 1 203 ? -19.031 2.143 5.863 1 91 203 GLY B CA 1
ATOM 4430 C C . GLY B 1 203 ? -19.406 3.541 5.41 1 91 203 GLY B C 1
ATOM 4431 O O . GLY B 1 203 ? -19.453 3.818 4.211 1 91 203 GLY B O 1
ATOM 4432 N N . GLU B 1 204 ? -19.641 4.438 6.316 1 95 204 GLU B N 1
ATOM 4433 C CA . GLU B 1 204 ? -20.078 5.793 6 1 95 204 GLU B CA 1
ATOM 4434 C C . GLU B 1 204 ? -18.891 6.742 5.887 1 95 204 GLU B C 1
ATOM 4436 O O . GLU B 1 204 ? -19.047 7.895 5.469 1 95 204 GLU B O 1
ATOM 4441 N N . LEU B 1 205 ? -17.734 6.285 6.297 1 96.81 205 LEU B N 1
ATOM 4442 C CA . LEU B 1 205 ? -16.5 7.051 6.25 1 96.81 205 LEU B CA 1
ATOM 4443 C C . LEU B 1 205 ? -15.32 6.156 5.875 1 96.81 205 LEU B C 1
ATOM 4445 O O . LEU B 1 205 ? -15.281 4.984 6.258 1 96.81 205 LEU B O 1
ATOM 4449 N N . ALA B 1 206 ? -14.438 6.668 5.105 1 97.69 206 ALA B N 1
ATOM 4450 C CA . ALA B 1 206 ? -13.203 5.961 4.754 1 97.69 206 ALA B CA 1
ATOM 4451 C C . ALA B 1 206 ? -11.977 6.793 5.098 1 97.69 206 ALA B C 1
ATOM 4453 O O . ALA B 1 206 ? -11.867 7.953 4.691 1 97.69 206 ALA B O 1
ATOM 4454 N N . LEU B 1 207 ? -11.07 6.199 5.848 1 98.62 207 LEU B N 1
ATOM 4455 C CA . LEU B 1 207 ? -9.82 6.871 6.195 1 98.62 207 LEU B CA 1
ATOM 4456 C C . LEU B 1 207 ? -8.703 6.465 5.242 1 98.62 207 LEU B C 1
ATOM 4458 O O . LEU B 1 207 ? -7.852 7.285 4.891 1 98.62 207 LEU B O 1
ATOM 4462 N N . ASP B 1 208 ? -8.719 5.223 4.859 1 98.62 208 ASP B N 1
ATOM 4463 C CA . ASP B 1 208 ? -7.695 4.668 3.98 1 98.62 208 ASP B CA 1
ATOM 4464 C C . ASP B 1 208 ? -7.648 5.418 2.652 1 98.62 208 ASP B C 1
ATOM 4466 O O . ASP B 1 208 ? -8.633 5.453 1.915 1 98.62 208 ASP B O 1
ATOM 4470 N N . PRO B 1 209 ? -6.484 6 2.34 1 98.62 209 PRO B N 1
ATOM 4471 C CA . PRO B 1 209 ? -6.43 6.824 1.13 1 98.62 209 PRO B CA 1
ATOM 4472 C C . PRO B 1 209 ? -6.609 6.012 -0.148 1 98.62 209 PRO B C 1
ATOM 4474 O O . PRO B 1 209 ? -6.84 6.578 -1.22 1 98.62 209 PRO B O 1
ATOM 4477 N N . PHE B 1 210 ? -6.555 4.711 -0.114 1 98.38 210 PHE B N 1
ATOM 4478 C CA . PHE B 1 210 ? -6.754 3.875 -1.294 1 98.38 210 PHE B CA 1
ATOM 4479 C C . PHE B 1 210 ? -8.242 3.658 -1.557 1 98.38 210 PHE B C 1
ATOM 4481 O O . PHE B 1 210 ? -8.625 3.189 -2.631 1 98.38 210 PHE B O 1
ATOM 4488 N N . GLU B 1 211 ? -9.047 4 -0.598 1 97.38 211 GLU B N 1
ATOM 4489 C CA . GLU B 1 211 ? -10.492 3.855 -0.793 1 97.38 211 GLU B CA 1
ATOM 4490 C C . GLU B 1 211 ? -11.086 5.094 -1.456 1 97.38 211 GLU B C 1
ATOM 4492 O O . GLU B 1 211 ? -10.797 6.223 -1.049 1 97.38 211 GLU B O 1
ATOM 4497 N N . PRO B 1 212 ? -11.914 4.891 -2.447 1 95 212 PRO B N 1
ATOM 4498 C CA . PRO B 1 212 ? -12.594 6.047 -3.033 1 95 212 PRO B CA 1
ATOM 4499 C C . PRO B 1 212 ? -13.438 6.816 -2.014 1 95 212 PRO B C 1
ATOM 4501 O O . PRO B 1 212 ? -14.078 6.207 -1.154 1 95 212 PRO B O 1
ATOM 4504 N N . GLY B 1 213 ? -13.344 8.086 -2.064 1 96.56 213 GLY B N 1
ATOM 4505 C CA . GLY B 1 213 ? -14.125 8.906 -1.156 1 96.56 213 GLY B CA 1
ATOM 4506 C C . GLY B 1 213 ? -13.5 9.039 0.219 1 96.56 213 GLY B C 1
ATOM 4507 O O . GLY B 1 213 ? -14.148 9.508 1.159 1 96.56 213 GLY B O 1
ATOM 4508 N N . SER B 1 214 ? -12.281 8.633 0.337 1 98.06 214 SER B N 1
ATOM 4509 C CA . SER B 1 214 ? -11.57 8.742 1.608 1 98.06 214 SER B CA 1
ATOM 4510 C C . SER B 1 214 ? -11.562 10.18 2.119 1 98.06 214 SER B C 1
ATOM 4512 O O . SER B 1 214 ? -11.805 11.117 1.356 1 98.06 214 SER B O 1
ATOM 4514 N N . LEU B 1 215 ? -11.32 10.273 3.363 1 98.25 215 LEU B N 1
ATOM 4515 C CA . LEU B 1 215 ? -11.219 11.594 3.988 1 98.25 215 LEU B CA 1
ATOM 4516 C C . LEU B 1 215 ? -10.188 12.453 3.27 1 98.25 215 LEU B C 1
ATOM 4518 O O . LEU B 1 215 ? -10.398 13.656 3.092 1 98.25 215 LEU B O 1
ATOM 4522 N N . CYS B 1 216 ? -9.141 11.875 2.861 1 98.44 216 CYS B N 1
ATOM 4523 C CA . CYS B 1 216 ? -8.117 12.578 2.096 1 98.44 216 CYS B CA 1
ATOM 4524 C C . CYS B 1 216 ? -8.703 13.195 0.836 1 98.44 216 CYS B C 1
ATOM 4526 O O . CYS B 1 216 ? -8.523 14.391 0.585 1 98.44 216 CYS B O 1
ATOM 4528 N N . GLU B 1 217 ? -9.438 12.43 0.106 1 98.19 217 GLU B N 1
ATOM 4529 C CA . GLU B 1 217 ? -10.055 12.906 -1.128 1 98.19 217 GLU B CA 1
ATOM 4530 C C . GLU B 1 217 ? -11.094 13.984 -0.843 1 98.19 217 GLU B C 1
ATOM 4532 O O . GLU B 1 217 ? -11.211 14.953 -1.599 1 98.19 217 GLU B O 1
ATOM 4537 N N . GLN B 1 218 ? -11.781 13.758 0.192 1 98.12 218 GLN B N 1
ATOM 4538 C CA . GLN B 1 218 ? -12.805 14.742 0.545 1 98.12 218 GLN B CA 1
ATOM 4539 C C . GLN B 1 218 ? -12.188 16.109 0.781 1 98.12 218 GLN B C 1
ATOM 4541 O O . GLN B 1 218 ? -12.68 17.125 0.266 1 98.12 218 GLN B O 1
ATOM 4546 N N . TRP B 1 219 ? -11.125 16.172 1.506 1 98.56 219 TRP B N 1
ATOM 4547 C CA . TRP B 1 219 ? -10.492 17.453 1.806 1 98.56 219 TRP B CA 1
ATOM 4548 C C . TRP B 1 219 ? -9.836 18.047 0.56 1 98.56 219 TRP B C 1
ATOM 4550 O O . TRP B 1 219 ? -9.805 19.266 0.387 1 98.56 219 TRP B O 1
ATOM 4560 N N . LEU B 1 220 ? -9.352 17.203 -0.319 1 98.31 220 LEU B N 1
ATOM 4561 C CA . LEU B 1 220 ? -8.82 17.688 -1.591 1 98.31 220 LEU B CA 1
ATOM 4562 C C . LEU B 1 220 ? -9.938 18.266 -2.457 1 98.31 220 LEU B C 1
ATOM 4564 O O . LEU B 1 220 ? -9.773 19.328 -3.061 1 98.31 220 LEU B O 1
ATOM 4568 N N . ASP B 1 221 ? -11.047 17.609 -2.469 1 96.81 221 ASP B N 1
ATOM 4569 C CA . ASP B 1 221 ? -12.195 18.031 -3.27 1 96.81 221 ASP B CA 1
ATOM 4570 C C . ASP B 1 221 ? -12.75 19.375 -2.779 1 96.81 221 ASP B C 1
ATOM 4572 O O . ASP B 1 221 ? -13.312 20.141 -3.561 1 96.81 221 ASP B O 1
ATOM 4576 N N . MET B 1 222 ? -12.539 19.641 -1.522 1 97.25 222 MET B N 1
ATOM 4577 C CA . MET B 1 222 ? -13 20.891 -0.94 1 97.25 222 MET B CA 1
ATOM 4578 C C . MET B 1 222 ? -12.172 22.062 -1.452 1 97.25 222 MET B C 1
ATOM 4580 O O . MET B 1 222 ? -12.562 23.234 -1.298 1 97.25 222 MET B O 1
ATOM 4584 N N . GLY B 1 223 ? -10.969 21.734 -1.96 1 97.19 223 GLY B N 1
ATOM 4585 C CA . GLY B 1 223 ? -10.094 22.781 -2.451 1 97.19 223 GLY B CA 1
ATOM 4586 C C . GLY B 1 223 ? -9.484 23.625 -1.341 1 97.19 223 GLY B C 1
ATOM 4587 O O . GLY B 1 223 ? -9.289 24.828 -1.503 1 97.19 223 GLY B O 1
ATOM 4588 N N . ILE B 1 224 ? -9.18 23 -0.236 1 98.44 224 ILE B N 1
ATOM 4589 C CA . ILE B 1 224 ? -8.758 23.797 0.914 1 98.44 224 ILE B CA 1
ATOM 4590 C C . ILE B 1 224 ? -7.289 23.516 1.225 1 98.44 224 ILE B C 1
ATOM 4592 O O . ILE B 1 224 ? -6.66 24.234 2.002 1 98.44 224 ILE B O 1
ATOM 4596 N N . VAL B 1 225 ? -6.699 22.5 0.655 1 98.75 225 VAL B N 1
ATOM 4597 C CA . VAL B 1 225 ? -5.355 22.078 1.032 1 98.75 225 VAL B CA 1
ATOM 4598 C C . VAL B 1 225 ? -4.324 23.047 0.461 1 98.75 225 VAL B C 1
ATOM 4600 O O . VAL B 1 225 ? -4.047 23.031 -0.741 1 98.75 225 VAL B O 1
ATOM 4603 N N . ARG B 1 226 ? -3.77 23.875 1.297 1 98.69 226 ARG B N 1
ATOM 4604 C CA . ARG B 1 226 ? -2.795 24.906 0.946 1 98.69 226 ARG B CA 1
ATOM 4605 C C . ARG B 1 226 ? -1.37 24.391 1.138 1 98.69 226 ARG B C 1
ATOM 4607 O O . ARG B 1 226 ? -0.455 24.812 0.425 1 98.69 226 ARG B O 1
ATOM 4614 N N . TRP B 1 227 ? -1.23 23.5 2.102 1 98.81 227 TRP B N 1
ATOM 4615 C CA . TRP B 1 227 ? 0.038 22.969 2.586 1 98.81 227 TRP B CA 1
ATOM 4616 C C . TRP B 1 227 ? -0.077 21.469 2.891 1 98.81 227 TRP B C 1
ATOM 4618 O O . TRP B 1 227 ? -0.967 21.047 3.635 1 98.81 227 TRP B O 1
ATOM 4628 N N . ALA B 1 228 ? 0.774 20.656 2.238 1 98.88 228 ALA B N 1
ATOM 4629 C CA . ALA B 1 228 ? 0.802 19.234 2.527 1 98.88 228 ALA B CA 1
ATOM 4630 C C . ALA B 1 228 ? 2.131 18.828 3.16 1 98.88 228 ALA B C 1
ATOM 4632 O O . ALA B 1 228 ? 3.189 19.312 2.76 1 98.88 228 ALA B O 1
ATOM 4633 N N . GLN B 1 229 ? 2.037 17.938 4.109 1 98.88 229 GLN B N 1
ATOM 4634 C CA . GLN B 1 229 ? 3.211 17.469 4.84 1 98.88 229 GLN B CA 1
ATOM 4635 C C . GLN B 1 229 ? 3.342 15.945 4.75 1 98.88 229 GLN B C 1
ATOM 4637 O O . GLN B 1 229 ? 2.35 15.227 4.863 1 98.88 229 GLN B O 1
ATOM 4642 N N . LEU B 1 230 ? 4.547 15.5 4.539 1 98.88 230 LEU B N 1
ATOM 4643 C CA . LEU B 1 230 ? 4.77 14.062 4.52 1 98.88 230 LEU B CA 1
ATOM 4644 C C . LEU B 1 230 ? 5.57 13.617 5.738 1 98.88 230 LEU B C 1
ATOM 4646 O O . LEU B 1 230 ? 6.734 14 5.895 1 98.88 230 LEU B O 1
ATOM 4650 N N . ARG B 1 231 ? 4.988 13 6.531 1 98.44 231 ARG B N 1
ATOM 4651 C CA . ARG B 1 231 ? 5.488 12.086 7.551 1 98.44 231 ARG B CA 1
ATOM 4652 C C . ARG B 1 231 ? 4.863 10.703 7.406 1 98.44 231 ARG B C 1
ATOM 4654 O O . ARG B 1 231 ? 3.637 10.57 7.438 1 98.44 231 ARG B O 1
ATOM 4661 N N . ALA B 1 232 ? 5.699 9.703 7.242 1 98.38 232 ALA B N 1
ATOM 4662 C CA . ALA B 1 232 ? 5.105 8.375 7.09 1 98.38 232 ALA B CA 1
ATOM 4663 C C . ALA B 1 232 ? 4.582 7.855 8.422 1 98.38 232 ALA B C 1
ATOM 4665 O O . ALA B 1 232 ? 5.254 7.973 9.453 1 98.38 232 ALA B O 1
ATOM 4666 N N . ALA B 1 233 ? 3.408 7.414 8.406 1 98.5 233 ALA B N 1
ATOM 4667 C CA . ALA B 1 233 ? 2.781 6.676 9.5 1 98.5 233 ALA B CA 1
ATOM 4668 C C . ALA B 1 233 ? 2.035 5.453 8.984 1 98.5 233 ALA B C 1
ATOM 4670 O O . ALA B 1 233 ? 1.28 5.543 8.016 1 98.5 233 ALA B O 1
ATOM 4671 N N . GLY B 1 234 ? 2.311 4.332 9.555 1 97.44 234 GLY B N 1
ATOM 4672 C CA . GLY B 1 234 ? 1.614 3.117 9.164 1 97.44 234 GLY B CA 1
ATOM 4673 C C . GLY B 1 234 ? 0.306 2.914 9.906 1 97.44 234 GLY B C 1
ATOM 4674 O O . GLY B 1 234 ? 0.161 3.35 11.047 1 97.44 234 GLY B O 1
ATOM 4675 N N . PRO B 1 235 ? -0.63 2.236 9.234 1 98.12 235 PRO B N 1
ATOM 4676 C CA . PRO B 1 235 ? -1.859 1.856 9.938 1 98.12 235 PRO B CA 1
ATOM 4677 C C . PRO B 1 235 ? -1.594 0.998 11.172 1 98.12 235 PRO B C 1
ATOM 4679 O O . PRO B 1 235 ? -0.796 0.058 11.117 1 98.12 235 PRO B O 1
ATOM 4682 N N . ASN B 1 236 ? -2.203 1.422 12.25 1 96.94 236 ASN B N 1
ATOM 4683 C CA . ASN B 1 236 ? -2.125 0.681 13.5 1 96.94 236 ASN B CA 1
ATOM 4684 C C . ASN B 1 236 ? -0.68 0.371 13.883 1 96.94 236 ASN B C 1
ATOM 4686 O O . ASN B 1 236 ? -0.386 -0.709 14.391 1 96.94 236 ASN B O 1
ATOM 4690 N N . GLN B 1 237 ? 0.203 1.251 13.484 1 94.56 237 GLN B N 1
ATOM 4691 C CA . GLN B 1 237 ? 1.603 1.042 13.836 1 94.56 237 GLN B CA 1
ATOM 4692 C C . GLN B 1 237 ? 1.791 1.035 15.352 1 94.56 237 GLN B C 1
ATOM 4694 O O . GLN B 1 237 ? 0.919 1.493 16.094 1 94.56 237 GLN B O 1
ATOM 4699 N N . PRO B 1 238 ? 2.934 0.516 15.773 1 92.94 238 PRO B N 1
ATOM 4700 C CA . PRO B 1 238 ? 3.197 0.468 17.203 1 92.94 238 PRO B CA 1
ATOM 4701 C C . PRO B 1 238 ? 3.371 1.854 17.828 1 92.94 238 PRO B C 1
ATOM 4703 O O . PRO B 1 238 ? 3.762 2.797 17.125 1 92.94 238 PRO B O 1
ATOM 4706 N N . LEU B 1 239 ? 3.127 1.892 19.094 1 96.62 239 LEU B N 1
ATOM 4707 C CA . LEU B 1 239 ? 3.463 3.066 19.891 1 96.62 239 LEU B CA 1
ATOM 4708 C C . LEU B 1 239 ? 4.965 3.334 19.859 1 96.62 239 LEU B C 1
ATOM 4710 O O . LEU B 1 239 ? 5.742 2.475 19.438 1 96.62 239 LEU B O 1
ATOM 4714 N N . ASN B 1 240 ? 5.277 4.566 20.141 1 96.62 240 ASN B N 1
ATOM 4715 C CA . ASN B 1 240 ? 6.699 4.82 20.328 1 96.62 240 ASN B CA 1
ATOM 4716 C C . ASN B 1 240 ? 7.203 4.23 21.641 1 96.62 240 ASN B C 1
ATOM 4718 O O . ASN B 1 240 ? 7.078 4.855 22.688 1 96.62 240 ASN B O 1
ATOM 4722 N N . LEU B 1 241 ? 7.875 3.158 21.641 1 94.75 241 LEU B N 1
ATOM 4723 C CA . LEU B 1 241 ? 8.258 2.393 22.828 1 94.75 241 LEU B CA 1
ATOM 4724 C C . LEU B 1 241 ? 9.539 2.945 23.438 1 94.75 241 LEU B C 1
ATOM 4726 O O . LEU B 1 241 ? 9.891 2.594 24.562 1 94.75 241 LEU B O 1
ATOM 4730 N N . TRP B 1 242 ? 10.18 3.801 22.781 1 94.06 242 TRP B N 1
ATOM 4731 C CA . TRP B 1 242 ? 11.484 4.281 23.234 1 94.06 242 TRP B CA 1
ATOM 4732 C C . TRP B 1 242 ? 11.336 5.531 24.094 1 94.06 242 TRP B C 1
ATOM 4734 O O . TRP B 1 242 ? 12.32 6.051 24.625 1 94.06 242 TRP B O 1
ATOM 4744 N N . HIS B 1 243 ? 10.086 6 24.203 1 92 243 HIS B N 1
ATOM 4745 C CA . HIS B 1 243 ? 9.812 7.148 25.062 1 92 243 HIS B CA 1
ATOM 4746 C C . HIS B 1 243 ? 8.672 6.848 26.031 1 92 243 HIS B C 1
ATOM 4748 O O . HIS B 1 243 ? 7.707 6.168 25.672 1 92 243 HIS B O 1
ATOM 4754 N N . ARG B 1 244 ? 8.844 7.441 27.203 1 92.94 244 ARG B N 1
ATOM 4755 C CA . ARG B 1 244 ? 7.773 7.41 28.188 1 92.94 244 ARG B CA 1
ATOM 4756 C C . ARG B 1 244 ? 7.398 8.82 28.625 1 92.94 244 ARG B C 1
ATOM 4758 O O . ARG B 1 244 ? 8.266 9.625 28.969 1 92.94 244 ARG B O 1
ATOM 4765 N N . ASN B 1 245 ? 6.145 9.039 28.547 1 91.94 245 ASN B N 1
ATOM 4766 C CA . ASN B 1 245 ? 5.629 10.305 29.062 1 91.94 245 ASN B CA 1
ATOM 4767 C C . ASN B 1 245 ? 5.711 10.383 30.578 1 91.94 245 ASN B C 1
ATOM 4769 O O . ASN B 1 245 ? 6.109 9.414 31.234 1 91.94 245 ASN B O 1
ATOM 4773 N N . GLU B 1 246 ? 5.336 11.547 31.031 1 90.31 246 GLU B N 1
ATOM 4774 C CA . GLU B 1 246 ? 5.383 11.758 32.469 1 90.31 246 GLU B CA 1
ATOM 4775 C C . GLU B 1 246 ? 4.48 10.766 33.219 1 90.31 246 GLU B C 1
ATOM 4777 O O . GLU B 1 246 ? 4.816 10.297 34.312 1 90.31 246 GLU B O 1
ATOM 4782 N N . ASP B 1 247 ? 3.451 10.445 32.656 1 92.31 247 ASP B N 1
ATOM 4783 C CA . ASP B 1 247 ? 2.498 9.523 33.281 1 92.31 247 ASP B CA 1
ATOM 4784 C C . ASP B 1 247 ? 2.893 8.07 33 1 92.31 247 ASP B C 1
ATOM 4786 O O . ASP B 1 247 ? 2.15 7.152 33.375 1 92.31 247 ASP B O 1
ATOM 4790 N N . GLY B 1 248 ? 3.959 7.887 32.312 1 92.56 248 GLY B N 1
ATOM 4791 C CA . GLY B 1 248 ? 4.473 6.547 32.094 1 92.56 248 GLY B CA 1
ATOM 4792 C C . GLY B 1 248 ? 4.027 5.953 30.766 1 92.56 248 GLY B C 1
ATOM 4793 O O . GLY B 1 248 ? 4.543 4.914 30.344 1 92.56 248 GLY B O 1
ATOM 4794 N N . SER B 1 249 ? 3.107 6.547 30.141 1 93.38 249 SER B N 1
ATOM 4795 C CA . SER B 1 249 ? 2.607 6.02 28.875 1 93.38 249 SER B CA 1
ATOM 4796 C C . SER B 1 249 ? 3.604 6.25 27.75 1 93.38 249 SER B C 1
ATOM 4798 O O . SER B 1 249 ? 4.355 7.227 27.766 1 93.38 249 SER B O 1
ATOM 4800 N N . PRO B 1 250 ? 3.619 5.348 26.828 1 94.94 250 PRO B N 1
ATOM 4801 C CA . PRO B 1 250 ? 4.457 5.586 25.656 1 94.94 250 PRO B CA 1
ATOM 4802 C C . PRO B 1 250 ? 3.896 6.672 24.734 1 94.94 250 PRO B C 1
ATOM 4804 O O . PRO B 1 250 ? 2.746 7.086 24.906 1 94.94 250 PRO B O 1
ATOM 4807 N N . GLY B 1 251 ? 4.75 7.121 23.859 1 95.25 251 GLY B N 1
ATOM 4808 C CA . GLY B 1 251 ? 4.254 7.992 22.812 1 95.25 251 GLY B CA 1
ATOM 4809 C C . GLY B 1 251 ? 3.289 7.297 21.859 1 95.25 251 GLY B C 1
ATOM 4810 O O . GLY B 1 251 ? 3.322 6.074 21.719 1 95.25 251 GLY B O 1
ATOM 4811 N N . ARG B 1 252 ? 2.275 7.859 21.188 1 92.69 252 ARG B N 1
ATOM 4812 C CA . ARG B 1 252 ? 1.155 7.348 20.391 1 92.69 252 ARG B CA 1
ATOM 4813 C C . ARG B 1 252 ? 1.648 6.617 19.156 1 92.69 252 ARG B C 1
ATOM 4815 O O . ARG B 1 252 ? 0.977 5.715 18.656 1 92.69 252 ARG B O 1
ATOM 4822 N N . GLY B 1 253 ? 2.744 6.859 18.438 1 94.62 253 GLY B N 1
ATOM 4823 C CA . GLY B 1 253 ? 3.293 6.215 17.25 1 94.62 253 GLY B CA 1
ATOM 4824 C C . GLY B 1 253 ? 2.822 6.852 15.961 1 94.62 253 GLY B C 1
ATOM 4825 O O . GLY B 1 253 ? 2.104 6.219 15.18 1 94.62 253 GLY B O 1
ATOM 4826 N N . ILE B 1 254 ? 3.234 7.973 15.602 1 98.31 254 ILE B N 1
ATOM 4827 C CA . ILE B 1 254 ? 2.758 8.719 14.445 1 98.31 254 ILE B CA 1
ATOM 4828 C C . ILE B 1 254 ? 3.896 8.906 13.445 1 98.31 254 ILE B C 1
ATOM 4830 O O . ILE B 1 254 ? 3.908 9.875 12.68 1 98.31 254 ILE B O 1
ATOM 4834 N N . GLN B 1 255 ? 4.891 8.18 13.602 1 98.5 255 GLN B N 1
ATOM 4835 C CA . GLN B 1 255 ? 6.027 8.242 12.695 1 98.5 255 GLN B CA 1
ATOM 4836 C C . GLN B 1 255 ? 6.602 6.852 12.438 1 98.5 255 GLN B C 1
ATOM 4838 O O . GLN B 1 255 ? 6.891 6.105 13.375 1 98.5 255 GLN B O 1
ATOM 4843 N N . TYR B 1 256 ? 6.609 6.473 11.195 1 98.44 256 TYR B N 1
ATOM 4844 C CA . TYR B 1 256 ? 7.133 5.207 10.695 1 98.44 256 TYR B CA 1
ATOM 4845 C C . TYR B 1 256 ? 8.312 5.441 9.758 1 98.44 256 TYR B C 1
ATOM 4847 O O . TYR B 1 256 ? 8.242 6.293 8.859 1 98.44 256 TYR B O 1
ATOM 4855 N N . PRO B 1 257 ? 9.445 4.793 9.984 1 97.56 257 PRO B N 1
ATOM 4856 C CA . PRO B 1 257 ? 10.625 5.094 9.18 1 97.56 257 PRO B CA 1
ATOM 4857 C C . PRO B 1 257 ? 10.375 4.918 7.68 1 97.56 257 PRO B C 1
ATOM 4859 O O . PRO B 1 257 ? 9.859 3.879 7.258 1 97.56 257 PRO B O 1
ATOM 4862 N N . MET B 1 258 ? 10.82 5.879 6.949 1 97.75 258 MET B N 1
ATOM 4863 C CA . MET B 1 258 ? 10.68 5.875 5.496 1 97.75 258 MET B CA 1
ATOM 4864 C C . MET B 1 258 ? 11.609 4.848 4.859 1 97.75 258 MET B C 1
ATOM 4866 O O . MET B 1 258 ? 11.273 4.262 3.826 1 97.75 258 MET B O 1
ATOM 4870 N N . LEU B 1 259 ? 12.727 4.707 5.453 1 97.5 259 LEU B N 1
ATOM 4871 C CA . LEU B 1 259 ? 13.742 3.754 5.008 1 97.5 259 LEU B CA 1
ATOM 4872 C C . LEU B 1 259 ? 13.812 2.559 5.953 1 97.5 259 LEU B C 1
ATOM 4874 O O . LEU B 1 259 ? 13.609 2.703 7.16 1 97.5 259 LEU B O 1
ATOM 4878 N N . ARG B 1 260 ? 14.109 1.411 5.43 1 95.75 260 ARG B N 1
ATOM 4879 C CA . ARG B 1 260 ? 14.289 0.231 6.27 1 95.75 260 ARG B CA 1
ATOM 4880 C C . ARG B 1 260 ? 15.336 0.48 7.348 1 95.75 260 ARG B C 1
ATOM 4882 O O . ARG B 1 260 ? 16.484 0.779 7.039 1 95.75 260 ARG B O 1
ATOM 4889 N N . PRO B 1 261 ? 14.922 0.393 8.539 1 95.75 261 PRO B N 1
ATOM 4890 C CA . PRO B 1 261 ? 15.906 0.586 9.609 1 95.75 261 PRO B CA 1
ATOM 4891 C C . PRO B 1 261 ? 16.859 -0.593 9.75 1 95.75 261 PRO B C 1
ATOM 4893 O O . PRO B 1 261 ? 16.484 -1.735 9.469 1 95.75 261 PRO B O 1
ATOM 4896 N N . GLY B 1 262 ? 18.047 -0.314 10.125 1 92.94 262 GLY B N 1
ATOM 4897 C CA . GLY B 1 262 ? 19 -1.365 10.477 1 92.94 262 GLY B CA 1
ATOM 4898 C C . GLY B 1 262 ? 18.688 -2.025 11.805 1 92.94 262 GLY B C 1
ATOM 4899 O O . GLY B 1 262 ? 17.766 -1.598 12.516 1 92.94 262 GLY B O 1
ATOM 4900 N N . PRO B 1 263 ? 19.469 -3.104 12.062 1 90.88 263 PRO B N 1
ATOM 4901 C CA . PRO B 1 263 ? 19.266 -3.773 13.352 1 90.88 263 PRO B CA 1
ATOM 4902 C C . PRO B 1 263 ? 19.406 -2.822 14.539 1 90.88 263 PRO B C 1
ATOM 4904 O O . PRO B 1 263 ? 20.375 -2.076 14.625 1 90.88 263 PRO B O 1
ATOM 4907 N N . GLY B 1 264 ? 18.406 -2.777 15.352 1 92.56 264 GLY B N 1
ATOM 4908 C CA . GLY B 1 264 ? 18.453 -1.974 16.562 1 92.56 264 GLY B CA 1
ATOM 4909 C C . GLY B 1 264 ? 18.047 -0.531 16.344 1 92.56 264 GLY B C 1
ATOM 4910 O O . GLY B 1 264 ? 17.969 0.254 17.281 1 92.56 264 GLY B O 1
ATOM 4911 N N . GLU B 1 265 ? 17.688 -0.121 15.164 1 96.62 265 GLU B N 1
ATOM 4912 C CA . GLU B 1 265 ? 17.359 1.268 14.859 1 96.62 265 GLU B CA 1
ATOM 4913 C C . GLU B 1 265 ? 15.867 1.523 15.023 1 96.62 265 GLU B C 1
ATOM 4915 O O . GLU B 1 265 ? 15.43 2.676 15.078 1 96.62 265 GLU B O 1
ATOM 4920 N N . TRP B 1 266 ? 15.195 0.518 15.133 1 95.38 266 TRP B N 1
ATOM 4921 C CA . TRP B 1 266 ? 13.742 0.562 15.281 1 95.38 266 TRP B CA 1
ATOM 4922 C C . TRP B 1 266 ? 13.25 -0.572 16.172 1 95.38 266 TRP B C 1
ATOM 4924 O O . TRP B 1 266 ? 13.812 -1.67 16.156 1 95.38 266 TRP B O 1
ATOM 4934 N N . HIS B 1 267 ? 12.258 -0.427 16.938 1 94.75 26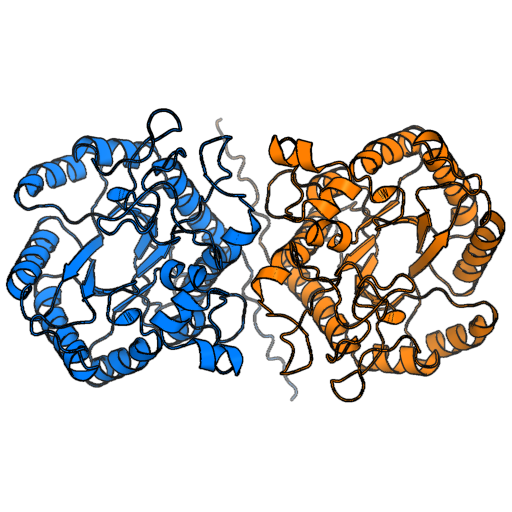7 HIS B N 1
ATOM 4935 C CA . HIS B 1 267 ? 11.875 -1.335 18.016 1 94.75 267 HIS B CA 1
ATOM 4936 C C . HIS B 1 267 ? 10.922 -2.414 17.516 1 94.75 267 HIS B C 1
ATOM 4938 O O . HIS B 1 267 ? 10.711 -3.428 18.188 1 94.75 267 HIS B O 1
ATOM 4944 N N . SER B 1 268 ? 10.328 -2.305 16.406 1 94.12 268 SER B N 1
ATOM 4945 C CA . SER B 1 268 ? 9.266 -3.186 15.914 1 94.12 268 SER B CA 1
ATOM 4946 C C . SER B 1 268 ? 9.555 -3.678 14.508 1 94.12 268 SER B C 1
ATOM 4948 O O . SER B 1 268 ? 10.469 -3.18 13.844 1 94.12 268 SER B O 1
ATOM 4950 N N . PRO B 1 269 ? 8.781 -4.711 14.039 1 92.69 269 PRO B N 1
ATOM 4951 C CA . PRO B 1 269 ? 8.938 -5.102 12.633 1 92.69 269 PRO B CA 1
ATOM 4952 C C . PRO B 1 269 ? 8.609 -3.965 11.672 1 92.69 269 PRO B C 1
ATOM 4954 O O . PRO B 1 269 ? 7.695 -3.178 11.922 1 92.69 269 PRO B O 1
ATOM 4957 N N . TRP B 1 270 ? 9.398 -3.885 10.688 1 96.06 270 TRP B N 1
ATOM 4958 C CA . TRP B 1 270 ? 9.211 -2.877 9.648 1 96.06 270 TRP B CA 1
ATOM 4959 C C . TRP B 1 270 ? 8.859 -3.529 8.32 1 96.06 270 TRP B C 1
ATOM 4961 O O . TRP B 1 270 ? 9.492 -4.504 7.906 1 96.06 270 TRP B O 1
ATOM 4971 N N . HIS B 1 271 ? 7.836 -3.082 7.688 1 96.88 271 HIS B N 1
ATOM 4972 C CA . HIS B 1 271 ? 7.43 -3.535 6.363 1 96.88 271 HIS B CA 1
ATOM 4973 C C . HIS B 1 271 ? 7.18 -2.355 5.43 1 96.88 271 HIS B C 1
ATOM 4975 O O . HIS B 1 271 ? 6.496 -1.399 5.797 1 96.88 271 HIS B O 1
ATOM 4981 N N . ALA B 1 272 ? 7.664 -2.439 4.234 1 98.06 272 ALA B N 1
ATOM 4982 C CA . ALA B 1 272 ? 7.59 -1.341 3.277 1 98.06 272 ALA B CA 1
ATOM 4983 C C . ALA B 1 272 ? 6.141 -1.004 2.938 1 98.06 272 ALA B C 1
ATOM 4985 O O . ALA B 1 272 ? 5.801 0.163 2.73 1 98.06 272 ALA B O 1
ATOM 4986 N N . TYR B 1 273 ? 5.27 -2.02 2.896 1 98.31 273 TYR B N 1
ATOM 4987 C CA . TYR B 1 273 ? 3.904 -1.78 2.443 1 98.31 273 TYR B CA 1
ATOM 4988 C C . TYR B 1 273 ? 3.164 -0.859 3.406 1 98.31 273 TYR B C 1
ATOM 4990 O O . TYR B 1 273 ? 2.176 -0.224 3.033 1 98.31 273 TYR B O 1
ATOM 4998 N N . LEU B 1 274 ? 3.617 -0.728 4.637 1 98.38 274 LEU B N 1
ATOM 4999 C CA . LEU B 1 274 ? 2.973 0.112 5.641 1 98.38 274 LEU B CA 1
ATOM 5000 C C . LEU B 1 274 ? 3.197 1.59 5.34 1 98.38 274 LEU B C 1
ATOM 5002 O O . LEU B 1 274 ? 2.51 2.453 5.891 1 98.38 274 LEU B O 1
ATOM 5006 N N . LEU B 1 275 ? 4.113 1.92 4.418 1 98.69 275 LEU B N 1
ATOM 5007 C CA . LEU B 1 275 ? 4.391 3.291 4.008 1 98.69 275 LEU B CA 1
ATOM 5008 C C . LEU B 1 275 ? 3.369 3.771 2.984 1 98.69 275 LEU B C 1
ATOM 5010 O O . LEU B 1 275 ? 3.205 4.977 2.781 1 98.69 275 LEU B O 1
ATOM 5014 N N . GLU B 1 276 ? 2.721 2.83 2.377 1 98.62 276 GLU B N 1
ATOM 5015 C CA . GLU B 1 276 ? 2.021 3.125 1.131 1 98.62 276 GLU B CA 1
ATOM 5016 C C . GLU B 1 276 ? 0.815 4.027 1.375 1 98.62 276 GLU B C 1
ATOM 5018 O O . GLU B 1 276 ? 0.518 4.91 0.567 1 98.62 276 GLU B O 1
ATOM 5023 N N . PRO B 1 277 ? 0.107 3.879 2.531 1 98.81 277 PRO B N 1
ATOM 5024 C CA . PRO B 1 277 ? -0.987 4.824 2.762 1 98.81 277 PRO B CA 1
ATOM 5025 C C . PRO B 1 277 ? -0.507 6.273 2.842 1 98.81 277 PRO B C 1
ATOM 5027 O O . PRO B 1 277 ? -1.147 7.172 2.289 1 98.81 277 PRO B O 1
ATOM 5030 N N . SER B 1 278 ? 0.616 6.504 3.482 1 98.88 278 SER B N 1
ATOM 5031 C CA . SER B 1 278 ? 1.176 7.852 3.555 1 98.88 278 SER B CA 1
ATOM 5032 C C . SER B 1 278 ? 1.61 8.344 2.18 1 98.88 278 SER B C 1
ATOM 5034 O O . SER B 1 278 ? 1.344 9.492 1.812 1 98.88 278 SER B O 1
ATOM 5036 N N . LYS B 1 279 ? 2.215 7.469 1.466 1 98.81 279 LYS B N 1
ATOM 5037 C CA . LYS B 1 279 ? 2.66 7.816 0.12 1 98.81 279 LYS B CA 1
ATOM 5038 C C . LYS B 1 279 ? 1.473 8.102 -0.797 1 98.81 279 LYS B C 1
ATOM 5040 O O . LYS B 1 279 ? 1.516 9.023 -1.608 1 98.81 279 LYS B O 1
ATOM 5045 N N . GLU B 1 280 ? 0.429 7.293 -0.654 1 98.81 280 GLU B N 1
ATOM 5046 C CA . GLU B 1 280 ? -0.759 7.461 -1.485 1 98.81 280 GLU B CA 1
ATOM 5047 C C . GLU B 1 280 ? -1.434 8.805 -1.219 1 98.81 280 GLU B C 1
ATOM 5049 O O . GLU B 1 280 ? -1.908 9.461 -2.148 1 98.81 280 GLU B O 1
ATOM 5054 N N . ALA B 1 281 ? -1.458 9.211 0.015 1 98.88 281 ALA B N 1
ATOM 5055 C CA . ALA B 1 281 ? -2.02 10.523 0.332 1 98.88 281 ALA B CA 1
ATOM 5056 C C . ALA B 1 281 ? -1.275 11.625 -0.41 1 98.88 281 ALA B C 1
ATOM 5058 O O . ALA B 1 281 ? -1.896 12.523 -0.983 1 98.88 281 ALA B O 1
ATOM 5059 N N . ILE B 1 282 ? 0.031 11.555 -0.448 1 98.88 282 ILE B N 1
ATOM 5060 C CA . ILE B 1 282 ? 0.844 12.562 -1.126 1 98.88 282 ILE B CA 1
ATOM 5061 C C . ILE B 1 282 ? 0.627 12.469 -2.635 1 98.88 282 ILE B C 1
ATOM 5063 O O . ILE B 1 282 ? 0.511 13.492 -3.316 1 98.88 282 ILE B O 1
ATOM 5067 N N . ARG B 1 283 ? 0.552 11.242 -3.184 1 98.5 283 ARG B N 1
ATOM 5068 C CA . ARG B 1 283 ? 0.27 11.086 -4.605 1 98.5 283 ARG B CA 1
ATOM 5069 C C . ARG B 1 283 ? -1.045 11.758 -4.984 1 98.5 283 ARG B C 1
ATOM 5071 O O . ARG B 1 283 ? -1.134 12.43 -6.016 1 98.5 283 ARG B O 1
ATOM 5078 N N . LYS B 1 284 ? -2.027 11.617 -4.164 1 98.62 284 LYS B N 1
ATOM 5079 C CA . LYS B 1 284 ? -3.33 12.219 -4.43 1 98.62 284 LYS B CA 1
ATOM 5080 C C . LYS B 1 284 ? -3.25 13.742 -4.387 1 98.62 284 LYS B C 1
ATOM 5082 O O . LYS B 1 284 ? -3.85 14.422 -5.223 1 98.62 284 LYS B O 1
ATOM 5087 N N . VAL B 1 285 ? -2.502 14.234 -3.434 1 98.81 285 VAL B N 1
ATOM 5088 C CA . VAL B 1 285 ? -2.316 15.68 -3.33 1 98.81 285 VAL B CA 1
ATOM 5089 C C . VAL B 1 285 ? -1.674 16.219 -4.609 1 98.81 285 VAL B C 1
ATOM 5091 O O . VAL B 1 285 ? -2.164 17.172 -5.207 1 98.81 285 VAL B O 1
ATOM 5094 N N . LEU B 1 286 ? -0.648 15.562 -5.012 1 98.44 286 LEU B N 1
ATOM 5095 C CA . LEU B 1 286 ? 0.117 16.016 -6.168 1 98.44 286 LEU B CA 1
ATOM 5096 C C . LEU B 1 286 ? -0.688 15.844 -7.453 1 98.44 286 LEU B C 1
ATOM 5098 O O . LEU B 1 286 ? -0.643 16.703 -8.336 1 98.44 286 LEU B O 1
ATOM 5102 N N . ALA B 1 287 ? -1.413 14.766 -7.539 1 97 287 ALA B N 1
ATOM 5103 C CA . ALA B 1 287 ? -2.256 14.555 -8.711 1 97 287 ALA B CA 1
ATOM 5104 C C . ALA B 1 287 ? -3.336 15.625 -8.812 1 97 287 ALA B C 1
ATOM 5106 O O . ALA B 1 287 ? -3.604 16.141 -9.906 1 97 287 ALA B O 1
ATOM 5107 N N . CYS B 1 288 ? -3.941 15.891 -7.703 1 97.31 288 CYS B N 1
ATOM 5108 C CA . CYS B 1 288 ? -4.949 16.953 -7.672 1 97.31 288 CYS B CA 1
ATOM 5109 C C . CYS B 1 288 ? -4.359 18.281 -8.102 1 97.31 288 CYS B C 1
ATOM 5111 O O . CYS B 1 288 ? -4.965 19.016 -8.891 1 97.31 288 CYS B O 1
ATOM 5113 N N . HIS B 1 289 ? -3.188 18.562 -7.609 1 97.5 289 HIS B N 1
ATOM 5114 C CA . HIS B 1 289 ? -2.488 19.797 -7.957 1 97.5 289 HIS B CA 1
ATOM 5115 C C . HIS B 1 289 ? -2.188 19.844 -9.453 1 97.5 289 HIS B C 1
ATOM 5117 O O . HIS B 1 289 ? -2.404 20.875 -10.094 1 97.5 289 HIS B O 1
ATOM 5123 N N . HIS B 1 290 ? -1.784 18.797 -9.969 1 96.06 290 HIS B N 1
ATOM 5124 C CA . HIS B 1 290 ? -1.436 18.719 -11.383 1 96.06 290 HIS B CA 1
ATOM 5125 C C . HIS B 1 290 ? -2.66 18.922 -12.266 1 96.06 290 HIS B C 1
ATOM 5127 O O . HIS B 1 290 ? -2.576 19.562 -13.312 1 96.06 290 HIS B O 1
ATOM 5133 N N . ALA B 1 291 ? -3.709 18.375 -11.852 1 93.88 291 ALA B N 1
ATOM 5134 C CA . ALA B 1 291 ? -4.918 18.359 -12.664 1 93.88 291 ALA B CA 1
ATOM 5135 C C . ALA B 1 291 ? -5.652 19.688 -12.609 1 93.88 291 ALA B C 1
ATOM 5137 O O . ALA B 1 291 ? -6.504 19.969 -13.453 1 93.88 291 ALA B O 1
ATOM 5138 N N . GLN B 1 292 ? -5.289 20.484 -11.641 1 92.06 292 GLN B N 1
ATOM 5139 C CA . GLN B 1 292 ? -6.043 21.719 -11.43 1 92.06 292 GLN B CA 1
ATOM 5140 C C . GLN B 1 292 ? -5.148 22.938 -11.586 1 92.06 292 GLN B C 1
ATOM 5142 O O . GLN B 1 292 ? -4.363 23.266 -10.688 1 92.06 292 GLN B O 1
ATOM 5147 N N . PRO B 1 293 ? -5.363 23.641 -12.57 1 86.25 293 PRO B N 1
ATOM 5148 C CA . PRO B 1 293 ? -4.543 24.828 -12.789 1 86.25 293 PRO B CA 1
ATOM 5149 C C . PRO B 1 293 ? -4.648 25.844 -11.641 1 86.25 293 PRO B C 1
ATOM 5151 O O . PRO B 1 293 ? -3.688 26.562 -11.352 1 86.25 293 PRO B O 1
ATOM 5154 N N . HIS B 1 294 ? -5.742 25.844 -10.961 1 89.31 294 HIS B N 1
ATOM 5155 C CA . HIS B 1 294 ? -5.906 26.797 -9.867 1 89.31 294 HIS B CA 1
ATOM 5156 C C . HIS B 1 294 ? -5.887 26.094 -8.516 1 89.31 294 HIS B C 1
ATOM 5158 O O . HIS B 1 294 ? -6.574 26.5 -7.578 1 89.31 294 HIS B O 1
ATOM 5164 N N . SER B 1 295 ? -5.105 25.078 -8.445 1 93.94 295 SER B N 1
ATOM 5165 C CA . SER B 1 295 ? -4.926 24.359 -7.188 1 93.94 295 SER B CA 1
ATOM 5166 C C . SER B 1 295 ? -4.457 25.297 -6.082 1 93.94 295 SER B C 1
ATOM 5168 O O . SER B 1 295 ? -3.611 26.172 -6.312 1 93.94 295 SER B O 1
ATOM 5170 N N . PRO B 1 296 ? -5.008 25.125 -4.91 1 96.88 296 PRO B N 1
ATOM 5171 C CA . PRO B 1 296 ? -4.582 25.984 -3.801 1 96.88 296 PRO B CA 1
ATOM 5172 C C . PRO B 1 296 ? -3.234 25.562 -3.219 1 96.88 296 PRO B C 1
ATOM 5174 O O . PRO B 1 296 ? -2.646 26.297 -2.418 1 96.88 296 PRO B O 1
ATOM 5177 N N . LEU B 1 297 ? -2.701 24.422 -3.504 1 98.44 297 LEU B N 1
ATOM 5178 C CA . LEU B 1 297 ? -1.473 23.891 -2.928 1 98.44 297 LEU B CA 1
ATOM 5179 C C . LEU B 1 297 ? -0.292 24.812 -3.219 1 98.44 297 LEU B C 1
ATOM 5181 O O . LEU B 1 297 ? -0.044 25.156 -4.375 1 98.44 297 LEU B O 1
ATOM 5185 N N . ARG B 1 298 ? 0.496 25.172 -2.148 1 98.06 298 ARG B N 1
ATOM 5186 C CA . ARG B 1 298 ? 1.607 26.094 -2.348 1 98.06 298 ARG B CA 1
ATOM 5187 C C . ARG B 1 298 ? 2.875 25.594 -1.673 1 98.06 298 ARG B C 1
ATOM 5189 O O . ARG B 1 298 ? 3.984 25.984 -2.045 1 98.06 298 ARG B O 1
ATOM 5196 N N . TYR B 1 299 ? 2.66 24.641 -0.706 1 98.44 299 TYR B N 1
ATOM 5197 C CA . TYR B 1 299 ? 3.82 24.234 0.08 1 98.44 299 TYR B CA 1
ATOM 5198 C C . TYR B 1 299 ? 3.811 22.719 0.324 1 98.44 299 TYR B C 1
ATOM 5200 O O . TYR B 1 299 ? 2.748 22.125 0.499 1 98.44 299 TYR B O 1
ATOM 5208 N N . LEU B 1 300 ? 4.949 22.172 0.321 1 98.88 300 LEU B N 1
ATOM 5209 C CA . LEU B 1 300 ? 5.219 20.812 0.747 1 98.88 300 LEU B CA 1
ATOM 5210 C C . LEU B 1 300 ? 6.324 20.766 1.797 1 98.88 300 LEU B C 1
ATOM 5212 O O . LEU B 1 300 ? 7.312 21.5 1.69 1 98.88 300 LEU B O 1
ATOM 5216 N N . THR B 1 301 ? 6.16 19.969 2.795 1 98.88 301 THR B N 1
ATOM 5217 C CA . THR B 1 301 ? 7.25 19.812 3.754 1 98.88 301 THR B CA 1
ATOM 5218 C C . THR B 1 301 ? 7.375 18.344 4.184 1 98.88 301 THR B C 1
ATOM 5220 O O . THR B 1 301 ? 6.434 17.562 4.027 1 98.88 301 THR B O 1
ATOM 5223 N N . THR B 1 302 ? 8.547 17.969 4.617 1 98.88 302 THR B N 1
ATOM 5224 C CA . THR B 1 302 ? 8.789 16.703 5.297 1 98.88 302 THR B CA 1
ATOM 5225 C C . THR B 1 302 ? 8.766 16.891 6.812 1 98.88 302 THR B C 1
ATOM 5227 O O . THR B 1 302 ? 9.258 17.891 7.328 1 98.88 302 THR B O 1
ATOM 5230 N N . GLU B 1 303 ? 8.141 15.906 7.457 1 98.56 303 GLU B N 1
ATOM 5231 C CA . GLU B 1 303 ? 7.785 16.172 8.852 1 98.56 303 GLU B CA 1
ATOM 5232 C C . GLU B 1 303 ? 8.25 15.039 9.766 1 98.56 303 GLU B C 1
ATOM 5234 O O . GLU B 1 303 ? 7.535 14.656 10.695 1 98.56 303 GLU B O 1
ATOM 5239 N N . PHE B 1 304 ? 9.32 14.406 9.445 1 98.75 304 PHE B N 1
ATOM 5240 C CA . PHE B 1 304 ? 9.922 13.508 10.43 1 98.75 304 PHE B CA 1
ATOM 5241 C C . PHE B 1 304 ? 10.586 14.305 11.547 1 98.75 304 PHE B C 1
ATOM 5243 O O . PHE B 1 304 ? 11.531 15.055 11.312 1 98.75 304 PHE B O 1
ATOM 5250 N N . THR B 1 305 ? 10.102 14.102 12.773 1 98.31 305 THR B N 1
ATOM 5251 C CA . THR B 1 305 ? 10.523 15 13.836 1 98.31 305 THR B CA 1
ATOM 5252 C C . THR B 1 305 ? 10.969 14.211 15.062 1 98.31 305 THR B C 1
ATOM 5254 O O . THR B 1 305 ? 10.828 12.992 15.109 1 98.31 305 THR B O 1
ATOM 5257 N N . ASN B 1 306 ? 11.469 14.914 16.031 1 98.06 306 ASN B N 1
ATOM 5258 C CA . ASN B 1 306 ? 12.164 14.305 17.172 1 98.06 306 ASN B CA 1
ATOM 5259 C C . ASN B 1 306 ? 11.289 14.289 18.422 1 98.06 306 ASN B C 1
ATOM 5261 O O . ASN B 1 306 ? 11.797 14.133 19.531 1 98.06 306 ASN B O 1
ATOM 5265 N N . LEU B 1 307 ? 10.016 14.375 18.234 1 97.12 307 LEU B N 1
ATOM 5266 C CA . LEU B 1 307 ? 9.133 14.523 19.391 1 97.12 307 LEU B CA 1
ATOM 5267 C C . LEU B 1 307 ? 8.633 13.164 19.875 1 97.12 307 LEU B C 1
ATOM 5269 O O . LEU B 1 307 ? 8.797 12.156 19.188 1 97.12 307 LEU B O 1
ATOM 5273 N N . PRO B 1 308 ? 8.039 13.055 21.047 1 96.69 308 PRO B N 1
ATOM 5274 C CA . PRO B 1 308 ? 7.699 11.805 21.734 1 96.69 308 PRO B CA 1
ATOM 5275 C C . PRO B 1 308 ? 6.727 10.938 20.953 1 96.69 308 PRO B C 1
ATOM 5277 O O . PRO B 1 308 ? 6.891 9.711 20.891 1 96.69 308 PRO B O 1
ATOM 5280 N N . ASP B 1 309 ? 5.73 11.508 20.328 1 96.94 309 ASP B N 1
ATOM 5281 C CA . ASP B 1 309 ? 4.73 10.742 19.594 1 96.94 309 ASP B CA 1
ATOM 5282 C C . ASP B 1 309 ? 5.277 10.281 18.234 1 96.94 309 ASP B C 1
ATOM 5284 O O . ASP B 1 309 ? 4.605 9.547 17.5 1 96.94 309 ASP B O 1
ATOM 5288 N N . TYR B 1 310 ? 6.52 10.695 17.969 1 97 310 TYR B N 1
ATOM 5289 C CA . TYR B 1 310 ? 7.09 10.516 16.641 1 97 310 TYR B CA 1
ATOM 5290 C C . TYR B 1 310 ? 8.406 9.758 16.703 1 97 310 TYR B C 1
ATOM 5292 O O . TYR B 1 310 ? 8.438 8.586 17.094 1 97 310 TYR B O 1
ATOM 5300 N N . GLY B 1 311 ? 9.547 10.344 16.547 1 96.5 311 GLY B N 1
ATOM 5301 C CA . GLY B 1 311 ? 10.766 9.578 16.344 1 96.5 311 GLY B CA 1
ATOM 5302 C C . GLY B 1 311 ? 11.68 9.594 17.547 1 96.5 311 GLY B C 1
ATOM 5303 O O . GLY B 1 311 ? 12.766 9 17.516 1 96.5 311 GLY B O 1
ATOM 5304 N N . LEU B 1 312 ? 11.195 10.164 18.688 1 98 312 LEU B N 1
ATOM 5305 C CA . LEU B 1 312 ? 12.094 10.305 19.812 1 98 312 LEU B CA 1
ATOM 5306 C C . LEU B 1 312 ? 12.633 8.953 20.266 1 98 312 LEU B C 1
ATOM 5308 O O . LEU B 1 312 ? 11.867 8.008 20.469 1 98 312 LEU B O 1
ATOM 5312 N N . GLY B 1 313 ? 13.938 8.867 20.359 1 97.62 313 GLY B N 1
ATOM 5313 C CA . GLY B 1 313 ? 14.578 7.672 20.891 1 97.62 313 GLY B CA 1
ATOM 5314 C C . GLY B 1 313 ? 14.938 6.668 19.812 1 97.62 313 GLY B C 1
ATOM 5315 O O . GLY B 1 313 ? 15.695 5.727 20.062 1 97.62 313 GLY B O 1
ATOM 5316 N N . ALA B 1 314 ? 14.445 6.812 18.641 1 97.62 314 ALA B N 1
ATOM 5317 C CA . ALA B 1 314 ? 14.766 5.883 17.562 1 97.62 314 ALA B CA 1
ATOM 5318 C C . ALA B 1 314 ? 16.234 6 17.141 1 97.62 314 ALA B C 1
ATOM 5320 O O . ALA B 1 314 ? 16.844 7.051 17.328 1 97.62 314 ALA B O 1
ATOM 5321 N N . GLY B 1 315 ? 16.719 4.941 16.547 1 98 315 GLY B N 1
ATOM 5322 C CA . GLY B 1 315 ? 18.141 4.891 16.234 1 98 315 GLY B CA 1
ATOM 5323 C C . GLY B 1 315 ? 18.438 5.117 14.773 1 98 315 GLY B C 1
ATOM 5324 O O . GLY B 1 315 ? 19.578 4.953 14.336 1 98 315 GLY B O 1
ATOM 5325 N N . TYR B 1 316 ? 17.453 5.414 13.945 1 98 316 TYR B N 1
ATOM 5326 C CA . TYR B 1 316 ? 17.719 5.707 12.539 1 98 316 TYR B CA 1
ATOM 5327 C C . TYR B 1 316 ? 18.094 7.168 12.352 1 98 316 TYR B C 1
ATOM 5329 O O . TYR B 1 316 ? 17.922 7.984 13.258 1 98 316 TYR B O 1
ATOM 5337 N N . ASP B 1 317 ? 18.672 7.48 11.203 1 98.56 317 ASP B N 1
ATOM 5338 C CA . ASP B 1 317 ? 19.047 8.852 10.852 1 98.56 317 ASP B CA 1
ATOM 5339 C C . ASP B 1 317 ? 17.812 9.68 10.508 1 98.56 317 ASP B C 1
ATOM 5341 O O . ASP B 1 317 ? 17.203 9.484 9.453 1 98.56 317 ASP B O 1
ATOM 5345 N N . LEU B 1 318 ? 17.531 10.547 11.406 1 98.75 318 LEU B N 1
ATOM 5346 C CA . LEU B 1 318 ? 16.297 11.312 11.281 1 98.75 318 LEU B CA 1
ATOM 5347 C C . LEU B 1 318 ? 16.328 12.188 10.031 1 98.75 318 LEU B C 1
ATOM 5349 O O . LEU B 1 318 ? 15.328 12.281 9.305 1 98.75 318 LEU B O 1
ATOM 5353 N N . LEU B 1 319 ? 17.391 12.859 9.766 1 98.81 319 LEU B N 1
ATOM 5354 C CA . LEU B 1 319 ? 17.5 13.711 8.586 1 98.81 319 LEU B CA 1
ATOM 5355 C C . LEU B 1 319 ? 17.375 12.883 7.309 1 98.81 319 LEU B C 1
ATOM 5357 O O . LEU B 1 319 ? 16.75 13.312 6.336 1 98.81 319 LEU B O 1
ATOM 5361 N N . GLU B 1 320 ? 17.938 11.703 7.328 1 98.69 320 GLU B N 1
ATOM 5362 C CA . GLU B 1 320 ? 17.875 10.836 6.156 1 98.69 320 GLU B CA 1
ATOM 5363 C C . GLU B 1 320 ? 16.438 10.453 5.836 1 98.69 320 GLU B C 1
ATOM 5365 O O . GLU B 1 320 ? 16.078 10.281 4.668 1 98.69 320 GLU B O 1
ATOM 5370 N N . GLN B 1 321 ? 15.641 10.273 6.891 1 98.81 321 GLN B N 1
ATOM 5371 C CA . GLN B 1 321 ? 14.219 10.008 6.664 1 98.81 321 GLN B CA 1
ATOM 5372 C C . GLN B 1 321 ? 13.555 11.172 5.941 1 98.81 321 GLN B C 1
ATOM 5374 O O . GLN B 1 321 ? 12.758 10.969 5.023 1 98.81 321 GLN B O 1
ATOM 5379 N N . ASN B 1 322 ? 13.836 12.375 6.32 1 98.94 322 ASN B N 1
ATOM 5380 C CA . ASN B 1 322 ? 13.312 13.562 5.656 1 98.94 322 ASN B CA 1
ATOM 5381 C C . ASN B 1 322 ? 13.789 13.648 4.207 1 98.94 322 ASN B C 1
ATOM 5383 O O . ASN B 1 322 ? 13.008 13.992 3.314 1 98.94 322 ASN B O 1
ATOM 5387 N N . VAL B 1 323 ? 15.008 13.367 4 1 98.88 323 VAL B N 1
ATOM 5388 C CA . VAL B 1 323 ? 15.562 13.375 2.652 1 98.88 323 VAL B CA 1
ATOM 5389 C C . VAL B 1 323 ? 14.82 12.367 1.777 1 98.88 323 VAL B C 1
ATOM 5391 O O . VAL B 1 323 ? 14.438 12.68 0.65 1 98.88 323 VAL B O 1
ATOM 5394 N N . ALA B 1 324 ? 14.625 11.164 2.352 1 98.81 324 ALA B N 1
ATOM 5395 C CA . ALA B 1 324 ? 13.914 10.125 1.616 1 98.81 324 ALA B CA 1
ATOM 5396 C C . ALA B 1 324 ? 12.5 10.57 1.264 1 98.81 324 ALA B C 1
ATOM 5398 O O . ALA B 1 324 ? 12.016 10.305 0.159 1 98.81 324 ALA B O 1
ATOM 5399 N N . ALA B 1 325 ? 11.859 11.227 2.16 1 98.88 325 ALA B N 1
ATOM 5400 C CA . ALA B 1 325 ? 10.508 11.727 1.934 1 98.88 325 ALA B CA 1
ATOM 5401 C C . ALA B 1 325 ? 10.484 12.773 0.825 1 98.88 325 ALA B C 1
ATOM 5403 O O . ALA B 1 325 ? 9.609 12.75 -0.043 1 98.88 325 ALA B O 1
ATOM 5404 N N . ALA B 1 326 ? 11.438 13.648 0.837 1 98.94 326 ALA B N 1
ATOM 5405 C CA . ALA B 1 326 ? 11.531 14.672 -0.198 1 98.94 326 ALA B CA 1
ATOM 5406 C C . ALA B 1 326 ? 11.773 14.047 -1.569 1 98.94 326 ALA B C 1
ATOM 5408 O O . ALA B 1 326 ? 11.141 14.43 -2.555 1 98.94 326 ALA B O 1
ATOM 5409 N N . ARG B 1 327 ? 12.648 13.109 -1.635 1 98.81 327 ARG B N 1
ATOM 5410 C CA . ARG B 1 327 ? 12.938 12.43 -2.891 1 98.81 327 ARG B CA 1
ATOM 5411 C C . ARG B 1 327 ? 11.703 11.711 -3.42 1 98.81 327 ARG B C 1
ATOM 5413 O O . ARG B 1 327 ? 11.445 11.719 -4.625 1 98.81 327 ARG B O 1
ATOM 5420 N N . PHE B 1 328 ? 11 11.109 -2.537 1 98.69 328 PHE B N 1
ATOM 5421 C CA . PHE B 1 328 ? 9.773 10.445 -2.945 1 98.69 328 PHE B CA 1
ATOM 5422 C C . PHE B 1 328 ? 8.805 11.438 -3.576 1 98.69 328 PHE B C 1
ATOM 5424 O O . PHE B 1 328 ? 8.219 11.156 -4.625 1 98.69 328 PHE B O 1
ATOM 5431 N N . MET B 1 329 ? 8.586 12.609 -2.914 1 98.81 329 MET B N 1
ATOM 5432 C CA . MET B 1 329 ? 7.648 13.602 -3.438 1 98.81 329 MET B CA 1
ATOM 5433 C C . MET B 1 329 ? 8.055 14.047 -4.836 1 98.81 329 MET B C 1
ATOM 5435 O O . MET B 1 329 ? 7.211 14.18 -5.723 1 98.81 329 MET B O 1
ATOM 5439 N N . ARG B 1 330 ? 9.305 14.273 -5.023 1 98.56 330 ARG B N 1
ATOM 5440 C CA . ARG B 1 330 ? 9.789 14.695 -6.336 1 98.56 330 ARG B CA 1
ATOM 5441 C C . ARG B 1 330 ? 9.586 13.594 -7.371 1 98.56 330 ARG B C 1
ATOM 5443 O O . ARG B 1 330 ? 9.148 13.867 -8.492 1 98.56 330 ARG B O 1
ATOM 5450 N N . GLN B 1 331 ? 9.883 12.383 -6.953 1 97.06 331 GLN B N 1
ATOM 5451 C CA . GLN B 1 331 ? 9.688 11.25 -7.855 1 97.06 331 GLN B CA 1
ATOM 5452 C C . GLN B 1 331 ? 8.211 11.086 -8.219 1 97.06 331 GLN B C 1
ATOM 5454 O O . GLN B 1 331 ? 7.875 10.867 -9.383 1 97.06 331 GLN B O 1
ATOM 5459 N N . ALA B 1 332 ? 7.371 11.148 -7.215 1 97.5 332 ALA B N 1
ATOM 5460 C CA . ALA B 1 332 ? 5.934 11.023 -7.441 1 97.5 332 ALA B CA 1
ATOM 5461 C C . ALA B 1 332 ? 5.438 12.094 -8.414 1 97.5 332 ALA B C 1
ATOM 5463 O O . ALA B 1 332 ? 4.621 11.805 -9.289 1 97.5 332 ALA B O 1
ATOM 5464 N N . TRP B 1 333 ? 5.922 13.305 -8.242 1 97.38 333 TRP B N 1
ATOM 5465 C CA . TRP B 1 333 ? 5.547 14.391 -9.141 1 97.38 333 TRP B CA 1
ATOM 5466 C C . TRP B 1 333 ? 5.973 14.094 -10.57 1 97.38 333 TRP B C 1
ATOM 5468 O O . TRP B 1 333 ? 5.184 14.25 -11.508 1 97.38 333 TRP B O 1
ATOM 5478 N N . ASP B 1 334 ? 7.188 13.633 -10.75 1 94.56 334 ASP B N 1
ATOM 5479 C CA . ASP B 1 334 ? 7.699 13.289 -12.07 1 94.56 334 ASP B CA 1
ATOM 5480 C C . ASP B 1 334 ? 6.832 12.219 -12.742 1 94.56 334 ASP B C 1
ATOM 5482 O O . ASP B 1 334 ? 6.527 12.312 -13.93 1 94.56 334 ASP B O 1
ATOM 5486 N N . GLU B 1 335 ? 6.449 11.289 -11.977 1 91.88 335 GLU B N 1
ATOM 5487 C CA . GLU B 1 335 ? 5.621 10.203 -12.492 1 91.88 335 GLU B CA 1
ATOM 5488 C C . GLU B 1 335 ? 4.25 10.711 -12.922 1 91.88 335 GLU B C 1
ATOM 5490 O O . GLU B 1 335 ? 3.703 10.266 -13.938 1 91.88 335 GLU B O 1
ATOM 5495 N N . ILE B 1 336 ? 3.707 11.609 -12.164 1 92.69 336 ILE B N 1
ATOM 5496 C CA . ILE B 1 336 ? 2.396 12.18 -12.461 1 92.69 336 ILE B CA 1
ATOM 5497 C C . ILE B 1 336 ? 2.479 13.031 -13.734 1 92.69 336 ILE B C 1
ATOM 5499 O O . ILE B 1 336 ? 1.593 12.961 -14.586 1 92.69 336 ILE B O 1
ATOM 5503 N N . CYS B 1 337 ? 3.518 13.812 -13.883 1 90.12 337 CYS B N 1
ATOM 5504 C CA . CYS B 1 337 ? 3.678 14.719 -15.016 1 90.12 337 CYS B CA 1
ATOM 5505 C C . CYS B 1 337 ? 3.914 13.953 -16.312 1 90.12 337 CYS B C 1
ATOM 5507 O O . CYS B 1 337 ? 3.631 14.453 -17.391 1 90.12 337 CYS B O 1
ATOM 5509 N N . THR B 1 338 ? 4.438 12.828 -16.234 1 82.69 338 THR B N 1
ATOM 5510 C CA . THR B 1 338 ? 4.766 12.078 -17.438 1 82.69 338 THR B CA 1
ATOM 5511 C C . THR B 1 338 ? 3.59 11.203 -17.859 1 82.69 338 THR B C 1
ATOM 5513 O O . THR B 1 338 ? 3.637 10.562 -18.922 1 82.69 338 THR B O 1
ATOM 5516 N N . ARG B 1 339 ? 2.555 11.102 -17.219 1 69.75 339 ARG B N 1
ATOM 5517 C CA . ARG B 1 339 ? 1.359 10.375 -17.609 1 69.75 339 ARG B CA 1
ATOM 5518 C C . ARG B 1 339 ? 0.569 11.148 -18.672 1 69.75 339 ARG B C 1
ATOM 5520 O O . ARG B 1 339 ? 0.28 12.328 -18.484 1 69.75 339 ARG B O 1
ATOM 5527 N N . PRO B 1 340 ? 0.4 10.562 -19.938 1 56.91 340 PRO B N 1
ATOM 5528 C CA . PRO B 1 340 ? -0.354 11.305 -20.938 1 56.91 340 PRO B CA 1
ATOM 5529 C C . PRO B 1 340 ? -1.795 11.586 -20.516 1 56.91 340 PRO B C 1
ATOM 5531 O O . PRO B 1 340 ? -2.393 10.789 -19.797 1 56.91 340 PRO B O 1
ATOM 5534 N N . VAL B 1 341 ? -2.246 12.805 -20.516 1 47.34 341 VAL B N 1
ATOM 5535 C CA . VAL B 1 341 ? -3.643 13.148 -20.266 1 47.34 341 VAL B CA 1
ATOM 5536 C C . VAL B 1 341 ? -4.539 12.406 -21.266 1 47.34 341 VAL B C 1
ATOM 5538 O O . VAL B 1 341 ? -4.367 12.531 -22.469 1 47.34 341 VAL B O 1
ATOM 5541 N N . LEU B 1 342 ? -4.98 11.266 -20.922 1 38.06 342 LEU B N 1
ATOM 5542 C CA . LEU B 1 342 ? -5.914 10.648 -21.859 1 38.06 342 LEU B CA 1
ATOM 5543 C C . LEU B 1 342 ? -7.023 11.625 -22.234 1 38.06 342 LEU B C 1
ATOM 5545 O O . LEU B 1 342 ? -7.73 12.141 -21.375 1 38.06 342 LEU B O 1
ATOM 5549 N N . ARG B 1 343 ? -6.93 12.32 -23.344 1 34.12 343 ARG B N 1
ATOM 5550 C CA . ARG B 1 343 ? -8.055 13.008 -23.969 1 34.12 343 ARG B CA 1
ATOM 5551 C C . ARG B 1 343 ? -9.258 12.078 -24.094 1 34.12 343 ARG B C 1
ATOM 5553 O O . ARG B 1 343 ? -9.141 10.969 -24.609 1 34.12 343 ARG B O 1
ATOM 5560 N N . ALA B 1 344 ? -10.227 12.195 -23.266 1 36.28 344 ALA B N 1
ATOM 5561 C CA . ALA B 1 344 ? -11.562 11.641 -23.5 1 36.28 344 ALA B CA 1
ATOM 5562 C C . ALA B 1 344 ? -11.945 11.766 -24.969 1 36.28 344 ALA B C 1
ATOM 5564 O O . ALA B 1 344 ? -12 12.875 -25.516 1 36.28 344 ALA B O 1
ATOM 5565 N N . SER B 1 345 ? -11.703 10.836 -25.828 1 28.52 345 SER B N 1
ATOM 5566 C CA . SER B 1 345 ? -12.32 10.875 -27.156 1 28.52 345 SER B CA 1
ATOM 5567 C C . SER B 1 345 ? -13.844 10.914 -27.062 1 28.52 345 SER B C 1
ATOM 5569 O O . SER B 1 345 ? -14.461 9.961 -26.578 1 28.52 345 SER B O 1
ATOM 5571 N N . CYS B 1 346 ? -14.477 12.047 -26.906 1 28.61 346 CYS B N 1
ATOM 5572 C CA . CYS B 1 346 ? -15.906 12.289 -27.078 1 28.61 346 CYS B CA 1
ATOM 5573 C C . CYS B 1 346 ? -16.344 12 -28.516 1 28.61 346 CYS B C 1
ATOM 5575 O O . CYS B 1 346 ? -16.953 12.852 -29.156 1 28.61 346 CYS B O 1
ATOM 5577 N N . GLU B 1 347 ? -15.688 11.234 -29.359 1 30.3 347 GLU B N 1
ATOM 5578 C CA . GLU B 1 347 ? -16.391 11.125 -30.641 1 30.3 347 GLU B CA 1
ATOM 5579 C C . GLU B 1 347 ? -17.656 10.281 -30.484 1 30.3 347 GLU B C 1
ATOM 5581 O O . GLU B 1 347 ? -17.594 9.047 -30.547 1 30.3 347 GLU B O 1
ATOM 5586 N N . GLY B 1 348 ? -18.469 10.445 -29.516 1 20.88 348 GLY B N 1
ATOM 5587 C CA . GLY B 1 348 ? -19.734 9.758 -29.734 1 20.88 348 GLY B CA 1
ATOM 5588 C C . GLY B 1 348 ? -20.406 10.148 -31.031 1 20.88 348 GLY B C 1
ATOM 5589 O O . GLY B 1 348 ? -19.984 11.102 -31.688 1 20.88 348 GLY B O 1
ATOM 5590 N N . ALA B 1 349 ? -21.859 9.812 -31.141 1 27.28 349 ALA B N 1
ATOM 5591 C CA . ALA B 1 349 ? -23.031 9.453 -31.922 1 27.28 349 ALA B CA 1
ATOM 5592 C C . ALA B 1 349 ? -23.641 10.68 -32.625 1 27.28 349 ALA B C 1
ATOM 5594 O O . ALA B 1 349 ? -24.203 11.555 -31.953 1 27.28 349 ALA B O 1
ATOM 5595 N N . SER B 1 350 ? -22.938 11.406 -33.594 1 22.25 350 SER B N 1
ATOM 5596 C CA . SER B 1 350 ? -23.922 11.68 -34.625 1 22.25 350 SER B CA 1
ATOM 5597 C C . SER B 1 350 ? -24.172 10.453 -35.5 1 22.25 350 SER B C 1
ATOM 5599 O O . SER B 1 350 ? -23.234 9.727 -35.812 1 22.25 350 SER B O 1
#

Secondary structure (DSSP, 8-state):
----PPPPPPPEEEEGGG-----SSS---SPPPPHHHHHHHHHHHS--SEEE-PPPGGGHHHHHHHHHHHT--EEEEEEEE-TTT-HHHHHHHHHHHHHHT--EEEEEEBSB-TTSPBPPHHHHHHHHHHHHHHHHHTT-EEEEE--TTBGGGSTTHHHHHHHHHHTTT----EEEETHHHHTTTT-HHHHHHHT-HHHHHTTS---STTSTT-HHHHHHHTT-EEEEEE----TTPPPEEEEE-TTSPEEP-----SSPPPTTSSSS---GGGGHHHHHHHHHHHHHHHH-TT----EEEE----STTTTTT--S-HHHHHHHHHHHHHHHHHHHHTS-----------/----PPPPPPPEEEEGGG-----SSS---SPPPPHHHHHHHHHHHS--SEEE----GGGHHHHHHHHHHHT--EEEEEEEE-TTT-HHHHHHHHHHHHHHT--EEEEEEBSB-TTSPBPPHHHHHHHHHHHHHHHHHTT-EEEEE--TTBGGGSTTHHHHHHHHHHTTT----EEEETHHHHTTTT-HHHHHHHT-HHHHHTTS---STTSTT-HHHHHHHTT-EEEEEE----TTPPPEEEEE-TTSPEE------SSPPPTTSSSS---GGGGHHHHHHHHHHHHHHHH-TT----EEEE----STTTTTT--S-HHHHHHHHHHHHHHHHHHHHTS-----------

Solvent-accessible surface area (backbone atoms only — not comparable to full-atom values): 36570 Å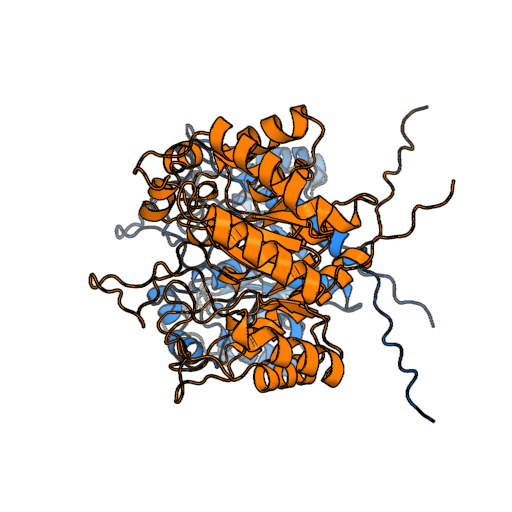² total; per-residue (Å²): 129,82,75,74,72,76,60,72,84,53,53,37,20,40,32,58,66,14,51,38,93,22,26,66,91,46,38,31,50,79,78,73,62,57,65,52,57,38,49,50,55,52,56,69,68,70,72,56,59,27,32,28,53,61,71,51,80,93,40,42,66,52,49,56,50,34,26,65,73,61,70,38,48,34,45,32,28,62,52,78,40,37,52,87,70,31,63,65,56,50,55,50,49,49,50,50,30,42,73,67,54,20,43,33,40,37,41,37,43,40,30,38,32,67,89,62,51,70,62,48,58,66,56,50,27,50,50,49,54,52,48,38,55,58,26,51,74,56,61,22,41,57,23,41,38,49,35,76,77,20,49,40,36,35,57,76,49,49,61,57,26,39,50,59,32,39,75,71,74,39,87,48,37,27,28,44,32,57,22,69,51,35,20,33,44,92,25,68,72,55,24,53,74,31,69,44,48,68,42,41,76,70,64,76,47,39,72,52,52,76,38,86,78,3,51,60,51,48,48,54,72,68,61,24,44,26,28,41,38,48,31,37,7,19,55,46,40,65,57,20,80,68,30,65,45,94,87,60,45,55,18,48,29,44,47,37,78,77,54,88,63,56,92,74,16,54,95,64,94,81,61,62,66,42,40,44,53,35,50,46,46,52,49,50,52,52,47,51,36,58,73,28,79,80,44,55,60,58,40,33,32,23,53,42,38,31,44,52,38,31,38,24,46,31,12,42,40,38,32,57,35,30,51,52,48,45,50,46,53,54,51,50,48,54,56,57,70,35,39,61,77,77,73,78,80,75,79,72,84,129,129,81,73,75,72,78,59,73,83,56,52,37,20,40,32,58,65,14,52,38,92,22,25,65,90,45,39,31,49,81,77,72,62,58,66,53,58,38,49,48,56,50,54,69,68,70,74,55,61,28,33,28,53,60,73,50,81,93,41,42,67,51,48,55,51,33,26,67,74,62,70,38,49,35,44,31,27,61,50,78,38,37,52,87,71,31,63,65,56,50,55,50,51,49,52,51,32,42,74,66,54,21,44,33,40,35,41,35,45,40,32,40,33,67,89,62,51,71,61,48,58,66,56,49,26,51,49,48,53,54,47,39,55,57,26,50,74,55,60,22,41,58,22,42,38,49,34,75,77,20,48,40,36,34,58,76,49,49,61,56,27,40,49,58,32,40,72,72,74,38,88,49,39,26,29,43,32,57,22,68,50,36,23,31,44,91,25,68,72,55,24,53,74,32,69,42,49,67,42,41,75,70,65,77,46,38,72,52,52,76,38,87,75,3,51,61,50,49,47,53,71,67,59,25,43,27,30,41,40,49,30,35,7,21,56,47,42,66,54,18,79,66,31,63,45,94,88,60,47,55,18,74,15,46,47,36,78,76,56,88,62,56,92,74,16,52,96,63,93,82,60,62,64,42,41,44,53,36,52,45,46,52,48,50,52,50,48,51,37,57,75,28,79,81,44,56,59,56,40,32,32,23,53,43,36,29,44,54,41,29,38,24,46,31,13,42,40,39,32,56,36,31,50,52,47,44,52,46,55,54,50,50,47,53,56,57,71,36,39,62,77,76,73,79,79,75,78,72,88,125

Foldseek 3Di:
DPPQDFDDDFFEEAEQQLQFQFFLVRFQARDGDQPLVSLVSVLVLVLGQAYEEQDDPVCLVVLLVSCVVSVHAHAEYEDEDAAPPCVVVLLVSLLSCLVRPHQEYEYFYAQAHPVGDGDDLVNVLVVQVVSQVSNVVSNYHYAYECDPRGNCLLVVSVVVSQVVNVVVVHAHAYEDELLSLAQCAVPPVSCVSNPCNVCVVVVNAACQLVDPPHSLVVVQVVLRYAHYEFFFFFHVDDFQPQDADPVGDAAARSHAFQDDDDPSQDDDDDDNVRRVSRLSSLLVLLLSSRVDSVRNYRYYYYDQRCDRNGRPRGRHGSVVSRSSVSVSSVVSNVVSVPDPPPPPPPPDDD/DPPQDFDDDFFEEAEQQLQFQFFLVRFQARDGDQPLVSLVSVLVLVLGQAYEEQDDPVCLVVLLVSCVVSVHAHAEYEDEDAAPPCPVVLLVSLLSCLVRVHQEYEYFYAQAHPVGDGDDLVNVLVVQVVSQVSNVVSNYHYEYECDPRGNCLLVVSVVVSQVVNVVVVHAHAYEDELLSLAQCAVPPVSCVSNPCNVCVVVVNAACQLVDPPHSLVVVQVVLRYAHYEFFFFFHVDDFQPQDADPVGDAAQGSHAFQDDDDVSQDDDDDDNVRRVSRLSSLLVLLLSSRVDSVRNYRYYYYDQRCDRNGRPRGRHGSVVSRSSVSVSSVVSNVVSVPDPPPDPPPPDDD